Protein AF-0000000068596949 (afdb_homodimer)

Organism: Arachis hypogaea (NCBI:txid3818)

InterPro domains:
  IPR006514 IRX15/GXM/AGM [PF21729] (37-225)
  IPR006514 IRX15/GXM/AGM [PTHR31444] (13-240)
  IPR006514 IRX15/GXM/AGM [TIGR01627] (19-240)
  IPR029063 S-adenosyl-L-methionine-dependent methyltransferase superfamily [G3DSA:3.40.50.150] (29-238)

pLDDT: mean 90.83, std 16.55, range [23.28, 98.94]

Solvent-accessible surface area (backbone atoms only — not comparable to full-atom values): 26204 Å² total; per-residue (Å²): 135,85,84,84,77,76,80,55,77,51,54,63,46,69,51,67,56,41,54,49,35,34,55,50,24,38,64,25,62,67,54,50,93,62,48,66,73,40,48,46,56,59,48,51,51,50,59,69,64,76,53,60,41,37,34,40,29,29,34,73,58,88,51,41,55,52,58,43,38,65,32,60,92,30,48,50,41,27,37,29,64,48,60,68,55,52,55,57,53,34,71,80,40,68,84,63,47,70,43,70,42,88,72,84,45,35,37,70,44,48,67,59,51,64,61,47,36,71,75,33,64,51,49,23,62,85,48,50,58,34,82,72,27,73,83,21,73,45,31,61,32,78,64,60,67,64,67,76,72,50,75,51,45,33,35,39,38,70,26,52,60,60,88,48,55,83,27,41,21,44,59,32,53,52,43,38,49,34,51,52,31,30,62,40,82,65,87,66,53,21,37,37,34,38,49,53,45,79,38,66,66,52,37,53,47,40,46,47,42,60,21,64,89,28,54,74,48,71,40,94,39,29,38,34,31,50,36,51,39,58,69,88,75,72,89,45,87,46,71,92,133,86,82,81,76,74,74,52,64,71,38,66,49,70,52,69,56,41,54,51,36,34,56,51,24,37,64,26,61,68,53,50,92,64,48,66,72,41,49,46,56,57,49,51,52,49,59,69,63,76,53,61,42,36,35,40,28,29,36,73,60,88,50,42,53,52,57,44,38,66,31,61,91,31,47,51,43,26,37,28,64,47,60,68,57,53,52,58,52,34,71,81,40,66,85,64,47,70,44,70,40,88,71,84,46,34,38,71,43,48,68,58,51,65,61,48,36,71,76,33,65,51,50,24,62,84,50,50,55,34,80,70,26,74,84,21,72,46,31,60,30,76,64,61,67,64,66,75,71,50,76,52,44,32,35,39,37,71,25,53,60,61,86,49,55,83,26,39,21,42,60,32,53,51,45,37,48,34,51,51,33,29,62,40,82,65,89,65,52,20,38,38,35,39,50,54,45,80,37,67,66,51,37,54,48,39,46,48,42,60,21,64,89,29,54,76,48,71,41,95,40,30,39,36,31,51,36,52,38,59,70,88,74,73,89,45,86,46,70,94

Secondary structure (DSSP, 8-state):
---------------HHHHHHHHHHHT-----SS-HHHHHHHHHHHHHH-S--EEEEE--STTHHHHHHTSTTSEEEEEES-HHHHHHHHHH-TTSEEEE------GGGHHHHHHHGGG-GGGSTTT---TT-TT-TTS-TT--HHHHHS--SEEEE--S--SSTTS--SHHHHHHHHHHHHT--SSSPEEEEEE-TTSHHHHHHIIIII-GGGEEEEETTEEEEEE----TT---SS--/---------------HHHHHHHHHHHT-----SS-HHHHHHHHHHHHHH-S--EEEEE--STTHHHHHHTSTTSEEEEEES-HHHHHHHHHH-TTSEEEE------GGGHHHHHHHGGG-GGGSTTT---TT--S-TTS-----HHHHHS--SEEEE--S--SSTTS--SHHHHHHHHHHHHT--SSSPEEEEEE-TTSHHHHHHIIIII-GGGEEEEETTEEEEEE----TT---SS--

Structure (mmCIF, N/CA/C/O backbone):
data_AF-0000000068596949-model_v1
#
loop_
_entity.id
_entity.type
_entity.pdbx_description
1 polymer 'Uncharacterized protein'
#
loop_
_atom_site.group_PDB
_atom_site.id
_atom_site.type_symbol
_atom_site.label_atom_id
_atom_site.label_alt_id
_atom_site.label_comp_id
_atom_site.label_asym_id
_atom_site.label_entity_id
_atom_site.label_seq_id
_atom_site.pdbx_PDB_ins_code
_atom_site.Cartn_x
_atom_site.Cartn_y
_atom_site.Cartn_z
_atom_site.occupancy
_atom_site.B_iso_or_equiv
_atom_site.auth_seq_id
_atom_site.auth_comp_id
_atom_site.auth_asym_id
_atom_site.auth_atom_id
_atom_site.pdbx_PDB_model_num
ATOM 1 N N . MET A 1 1 ? -2.006 -17.625 47.75 1 26.53 1 MET A N 1
ATOM 2 C CA . MET A 1 1 ? -2.188 -16.219 47.375 1 26.53 1 MET A CA 1
ATOM 3 C C . MET A 1 1 ? -2.037 -16.031 45.875 1 26.53 1 MET A C 1
ATOM 5 O O . MET A 1 1 ? -1.008 -16.391 45.281 1 26.53 1 MET A O 1
ATOM 9 N N . PRO A 1 2 ? -3.146 -15.992 44.938 1 25.42 2 PRO A N 1
ATOM 10 C CA . PRO A 1 2 ? -3.26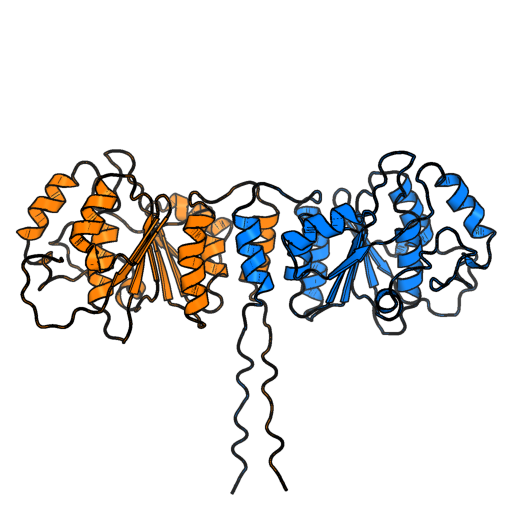2 -16.516 43.594 1 25.42 2 PRO A CA 1
ATOM 11 C C . PRO A 1 2 ? -2.545 -15.656 42.562 1 25.42 2 PRO A C 1
ATOM 13 O O . PRO A 1 2 ? -2.352 -14.461 42.781 1 25.42 2 PRO A O 1
ATOM 16 N N . LYS A 1 3 ? -1.751 -16.406 41.625 1 25.48 3 LYS A N 1
ATOM 17 C CA . LYS A 1 3 ? -0.743 -16.062 40.625 1 25.48 3 LYS A CA 1
ATOM 18 C C . LYS A 1 3 ? -1.313 -15.125 39.594 1 25.48 3 LYS A C 1
ATOM 20 O O . LYS A 1 3 ? -2.287 -15.469 38.906 1 25.48 3 LYS A O 1
ATOM 25 N N . ALA A 1 4 ? -1.349 -13.75 39.75 1 27.08 4 ALA A N 1
ATOM 26 C CA . ALA A 1 4 ? -1.716 -12.562 38.969 1 27.08 4 ALA A CA 1
ATOM 27 C C . ALA A 1 4 ? -1.293 -12.703 37.531 1 27.08 4 ALA A C 1
ATOM 29 O O . ALA A 1 4 ? -0.103 -12.648 37.188 1 27.08 4 ALA A O 1
ATOM 30 N N . GLN A 1 5 ? -1.884 -13.688 36.688 1 23.28 5 GLN A N 1
ATOM 31 C CA . GLN A 1 5 ? -1.684 -14.102 35.312 1 23.28 5 GLN A CA 1
ATOM 32 C C . GLN A 1 5 ? -1.821 -12.922 34.344 1 23.28 5 GLN A C 1
ATOM 34 O O . GLN A 1 5 ? -2.904 -12.344 34.219 1 23.28 5 GLN A O 1
ATOM 39 N N . ALA A 1 6 ? -0.86 -12.023 34.281 1 26.77 6 ALA A N 1
ATOM 40 C CA . ALA A 1 6 ? -0.663 -10.781 33.531 1 26.77 6 ALA A CA 1
ATOM 41 C C . ALA A 1 6 ? -0.981 -10.977 32.062 1 26.77 6 ALA A C 1
ATOM 43 O O . ALA A 1 6 ? -0.353 -11.797 31.391 1 26.77 6 ALA A O 1
ATOM 44 N N . ARG A 1 7 ? -2.26 -10.781 31.531 1 24.5 7 ARG A N 1
ATOM 45 C CA . ARG A 1 7 ? -3 -10.812 30.266 1 24.5 7 ARG A CA 1
ATOM 46 C C . ARG A 1 7 ? -2.238 -10.086 29.172 1 24.5 7 ARG A C 1
ATOM 48 O O . ARG A 1 7 ? -1.945 -8.898 29.281 1 24.5 7 ARG A O 1
ATOM 55 N N . VAL A 1 8 ? -1.387 -10.75 28.406 1 26.89 8 VAL A N 1
ATOM 56 C CA . VAL A 1 8 ? -0.517 -10.531 27.266 1 26.89 8 VAL A CA 1
ATOM 57 C C . VAL A 1 8 ? -1.284 -9.805 26.156 1 26.89 8 VAL A C 1
ATOM 59 O O . VAL A 1 8 ? -2.256 -10.328 25.609 1 26.89 8 VAL A O 1
ATOM 62 N N . GLN A 1 9 ? -1.804 -8.492 26.266 1 29.84 9 GLN A N 1
ATOM 63 C CA . GLN A 1 9 ? -2.354 -7.555 25.297 1 29.84 9 GLN A CA 1
ATOM 64 C C . GLN A 1 9 ? -1.705 -7.742 23.938 1 29.84 9 GLN A C 1
ATOM 66 O O . GLN A 1 9 ? -0.503 -7.516 23.766 1 29.84 9 GLN A O 1
ATOM 71 N N . GLU A 1 10 ? -1.94 -8.656 23.047 1 33.78 10 GLU A N 1
ATOM 72 C CA . GLU A 1 10 ? -1.668 -9.266 21.75 1 33.78 10 GLU A CA 1
ATOM 73 C C . GLU A 1 10 ? -1.52 -8.203 20.672 1 33.78 10 GLU A C 1
ATOM 75 O O . GLU A 1 10 ? -2.514 -7.738 20.109 1 33.78 10 GLU A O 1
ATOM 80 N N . ASP A 1 11 ? -0.837 -6.965 20.859 1 36.47 11 ASP A N 1
ATOM 81 C CA . ASP A 1 11 ? -0.701 -5.598 20.359 1 36.47 11 ASP A CA 1
ATOM 82 C C . ASP A 1 11 ? -0.361 -5.578 18.875 1 36.47 11 ASP A C 1
ATOM 84 O O . ASP A 1 11 ? 0.407 -6.414 18.406 1 36.47 11 ASP A O 1
ATOM 88 N N . TYR A 1 12 ? -1.156 -5.113 17.844 1 39.31 12 TYR A N 1
ATOM 89 C CA . TYR A 1 12 ? -1.242 -4.836 16.406 1 39.31 12 TYR A CA 1
ATOM 90 C C . TYR A 1 12 ? 0.089 -4.324 15.875 1 39.31 12 TYR A C 1
ATOM 92 O O . TYR A 1 12 ? 0.458 -3.172 16.109 1 39.31 12 TYR A O 1
ATOM 100 N N . ASN A 1 13 ? 1.264 -4.93 15.766 1 51.41 13 ASN A N 1
ATOM 101 C CA . ASN A 1 13 ? 2.5 -4.574 15.078 1 51.41 13 ASN A CA 1
ATOM 102 C C . ASN A 1 13 ? 2.26 -4.312 13.594 1 51.41 13 ASN A C 1
ATOM 104 O O . ASN A 1 13 ? 1.907 -5.227 12.852 1 51.41 13 ASN A O 1
ATOM 108 N N . PRO A 1 14 ? 1.686 -3.184 13.164 1 57.38 14 PRO A N 1
ATOM 109 C CA . PRO A 1 14 ? 1.709 -2.969 11.711 1 57.38 14 PRO A CA 1
ATOM 110 C C . PRO A 1 14 ? 2.93 -3.596 11.047 1 57.38 14 PRO A C 1
ATOM 112 O O . PRO A 1 14 ? 4.062 -3.365 11.477 1 57.38 14 PRO A O 1
ATOM 115 N N . THR A 1 15 ? 2.857 -4.855 10.398 1 71.31 15 THR A N 1
ATOM 116 C CA . THR A 1 15 ? 3.994 -5.551 9.805 1 71.31 15 THR A CA 1
ATOM 117 C C . THR A 1 15 ? 4.824 -4.598 8.945 1 71.31 15 THR A C 1
ATOM 119 O O . THR A 1 15 ? 4.281 -3.676 8.336 1 71.31 15 THR A O 1
ATOM 122 N N . THR A 1 16 ? 5.992 -4.391 9.211 1 83.06 16 THR A N 1
ATOM 123 C CA . THR A 1 16 ? 7.012 -3.596 8.531 1 83.06 16 THR A CA 1
ATOM 124 C C . THR A 1 16 ? 6.879 -3.723 7.02 1 83.06 16 THR A C 1
ATOM 126 O O . THR A 1 16 ? 6.988 -2.73 6.297 1 83.06 16 THR A O 1
ATOM 129 N N . ILE A 1 17 ? 6.43 -4.844 6.598 1 89.88 17 ILE A N 1
ATOM 130 C CA . ILE A 1 17 ? 6.367 -5.074 5.156 1 89.88 17 ILE A CA 1
ATOM 131 C C . ILE A 1 17 ? 5.164 -4.34 4.57 1 89.88 17 ILE A C 1
ATOM 133 O O . ILE A 1 17 ? 5.219 -3.846 3.439 1 89.88 17 ILE A O 1
ATOM 137 N N . GLN A 1 18 ? 4.117 -4.266 5.336 1 93.62 18 GLN A N 1
ATOM 138 C CA . GLN A 1 18 ? 2.932 -3.574 4.84 1 93.62 18 GLN A CA 1
ATOM 139 C C . GLN A 1 18 ? 3.18 -2.074 4.715 1 93.62 18 GLN A C 1
ATOM 141 O O . GLN A 1 18 ? 2.781 -1.453 3.729 1 93.62 18 GLN A O 1
ATOM 146 N N . LEU A 1 19 ? 3.842 -1.513 5.676 1 92.94 19 LEU A N 1
ATOM 147 C CA . LEU A 1 19 ? 4.16 -0.09 5.621 1 92.94 19 LEU A CA 1
ATOM 148 C C . LEU A 1 19 ? 5.07 0.219 4.438 1 92.94 19 LEU A C 1
ATOM 150 O O . LEU A 1 19 ? 4.852 1.2 3.723 1 92.94 19 LEU A O 1
ATOM 154 N N . LYS A 1 20 ? 5.996 -0.615 4.23 1 92.19 20 LYS A N 1
ATOM 155 C CA . LYS A 1 20 ? 6.902 -0.457 3.096 1 92.19 20 LYS A CA 1
ATOM 156 C C . LYS A 1 20 ? 6.148 -0.571 1.772 1 92.19 20 LYS A C 1
ATOM 158 O O . LYS A 1 20 ? 6.422 0.18 0.833 1 92.19 20 LYS A O 1
ATOM 163 N N . ALA A 1 21 ? 5.277 -1.504 1.717 1 95.88 21 ALA A N 1
ATOM 164 C CA . ALA A 1 21 ? 4.492 -1.707 0.503 1 95.88 21 ALA A CA 1
ATOM 165 C C . ALA A 1 21 ? 3.617 -0.49 0.207 1 95.88 21 ALA A C 1
ATOM 167 O O . ALA A 1 21 ? 3.523 -0.051 -0.942 1 95.88 21 ALA A O 1
ATOM 168 N N . ILE A 1 22 ? 3.02 0.017 1.212 1 96.56 22 ILE A N 1
ATOM 169 C CA . ILE A 1 22 ? 2.16 1.184 1.038 1 96.56 22 ILE A CA 1
ATOM 170 C C . ILE A 1 22 ? 2.979 2.348 0.481 1 96.56 22 ILE A C 1
ATOM 172 O O . ILE A 1 22 ? 2.58 2.979 -0.502 1 96.56 22 ILE A O 1
ATOM 176 N N . LEU A 1 23 ? 4.074 2.604 1.071 1 96.31 23 LEU A N 1
ATOM 177 C CA . LEU A 1 23 ? 4.938 3.686 0.606 1 96.31 23 LEU A CA 1
ATOM 178 C C . LEU A 1 23 ? 5.391 3.441 -0.829 1 96.31 23 LEU A C 1
ATOM 180 O O . LEU A 1 23 ? 5.332 4.344 -1.665 1 96.31 23 LEU A O 1
ATOM 184 N N . HIS A 1 24 ? 5.785 2.252 -1.116 1 96.12 24 HIS A N 1
ATOM 185 C CA . HIS A 1 24 ? 6.285 1.876 -2.434 1 96.12 24 HIS A CA 1
ATOM 186 C C . HIS A 1 24 ? 5.227 2.102 -3.51 1 96.12 24 HIS A C 1
ATOM 188 O O . HIS A 1 24 ? 5.492 2.752 -4.523 1 96.12 24 HIS A O 1
ATOM 194 N N . TYR A 1 25 ? 4.086 1.62 -3.246 1 97.94 25 TYR A N 1
ATOM 195 C CA . TYR A 1 25 ? 3.072 1.646 -4.297 1 97.94 25 TYR A CA 1
ATOM 196 C C . TYR A 1 25 ? 2.406 3.014 -4.375 1 97.94 25 TYR A C 1
ATOM 198 O O . TYR A 1 25 ? 2.008 3.453 -5.457 1 97.94 25 TYR A O 1
ATOM 206 N N . ALA A 1 26 ? 2.32 3.707 -3.244 1 97.94 26 ALA A N 1
ATOM 207 C CA . ALA A 1 26 ? 1.729 5.043 -3.254 1 97.94 26 ALA A CA 1
ATOM 208 C C . ALA A 1 26 ? 2.568 6.008 -4.082 1 97.94 26 ALA A C 1
ATOM 210 O O . ALA A 1 26 ? 2.055 7.004 -4.602 1 97.94 26 ALA A O 1
ATOM 211 N N . THR A 1 27 ? 3.797 5.699 -4.215 1 97.5 27 THR A N 1
ATOM 212 C CA . THR A 1 27 ? 4.688 6.641 -4.879 1 97.5 27 THR A CA 1
ATOM 213 C C . THR A 1 27 ? 5.199 6.066 -6.195 1 97.5 27 THR A C 1
ATOM 215 O O . THR A 1 27 ? 6.223 6.52 -6.719 1 97.5 27 THR A O 1
ATOM 218 N N . SER A 1 28 ? 4.605 5.051 -6.695 1 96.12 28 SER A N 1
ATOM 219 C CA . SER A 1 28 ? 4.961 4.438 -7.969 1 96.12 28 SER A CA 1
ATOM 220 C C . SER A 1 28 ? 3.844 4.605 -8.992 1 96.12 28 SER A C 1
ATOM 222 O O . SER A 1 28 ? 2.664 4.488 -8.656 1 96.12 28 SER A O 1
ATOM 224 N N . ARG A 1 29 ? 4.211 4.84 -10.273 1 96.62 29 ARG A N 1
ATOM 225 C CA . ARG A 1 29 ? 3.225 4.945 -11.344 1 96.62 29 ARG A CA 1
ATOM 226 C C . ARG A 1 29 ? 3.062 3.617 -12.07 1 96.62 29 ARG A C 1
ATOM 228 O O . ARG A 1 29 ? 2.256 3.506 -12.992 1 96.62 29 ARG A O 1
ATOM 235 N N . ILE A 1 30 ? 3.859 2.666 -11.703 1 96.38 30 ILE A N 1
ATOM 236 C CA . ILE A 1 30 ? 3.834 1.354 -12.344 1 96.38 30 ILE A CA 1
ATOM 237 C C . ILE A 1 30 ? 2.758 0.486 -11.695 1 96.38 30 ILE A C 1
ATOM 239 O O . ILE A 1 30 ? 2.623 0.465 -10.469 1 96.38 30 ILE A O 1
ATOM 243 N N . VAL A 1 31 ? 1.965 -0.176 -12.469 1 97.25 31 VAL A N 1
ATOM 244 C CA . VAL A 1 31 ? 0.945 -1.081 -11.953 1 97.25 31 VAL A CA 1
ATOM 245 C C . VAL A 1 31 ? 1.221 -2.504 -12.438 1 97.25 31 VAL A C 1
ATOM 247 O O . VAL A 1 31 ? 1.913 -2.701 -13.438 1 97.25 31 VAL A O 1
ATOM 250 N N . PRO A 1 32 ? 0.694 -3.492 -11.758 1 96.81 32 PRO A N 1
ATOM 251 C CA . PRO A 1 32 ? 0.874 -4.887 -12.164 1 96.81 32 PRO A CA 1
ATOM 252 C C . PRO A 1 32 ? 0.225 -5.199 -13.508 1 96.81 32 PRO A C 1
ATOM 254 O O . PRO A 1 32 ? -0.636 -4.449 -13.977 1 96.81 32 PRO A O 1
ATOM 257 N N . GLN A 1 33 ? 0.737 -6.262 -14.07 1 95.69 33 GLN A N 1
ATOM 258 C CA . GLN A 1 33 ? 0.121 -6.754 -15.297 1 95.69 33 GLN A CA 1
ATOM 259 C C . GLN A 1 33 ? -1.315 -7.203 -15.055 1 95.69 33 GLN A C 1
ATOM 261 O O . GLN A 1 33 ? -2.189 -7 -15.898 1 95.69 33 GLN A O 1
ATOM 266 N N . GLN A 1 34 ? -1.533 -7.805 -13.898 1 97.94 34 GLN A N 1
ATOM 267 C CA . GLN A 1 34 ? -2.896 -8.172 -13.531 1 97.94 34 GLN A CA 1
ATOM 268 C C . GLN A 1 34 ? -3.74 -6.938 -13.234 1 97.94 34 GLN A C 1
ATOM 270 O O . GLN A 1 34 ? -3.271 -6.004 -12.586 1 97.94 34 GLN A O 1
ATOM 275 N N . SER A 1 35 ? -4.949 -6.988 -13.75 1 97.19 35 SER A N 1
ATOM 276 C CA . SER A 1 35 ? -5.891 -5.922 -13.43 1 97.19 35 SER A CA 1
ATOM 277 C C . SER A 1 35 ? -6.359 -6.012 -11.984 1 97.19 35 SER A C 1
ATOM 279 O O . SER A 1 35 ? -6.176 -7.039 -11.328 1 97.19 35 SER A O 1
ATOM 281 N N . LEU A 1 36 ? -6.969 -4.938 -11.516 1 97.31 36 LEU A N 1
ATOM 282 C CA . LEU A 1 36 ? -7.523 -4.926 -10.164 1 97.31 36 LEU A CA 1
ATOM 283 C C . LEU A 1 36 ? -8.531 -6.059 -9.984 1 97.31 36 LEU A C 1
ATOM 285 O O . LEU A 1 36 ? -8.555 -6.711 -8.938 1 97.31 36 LEU A O 1
ATOM 289 N N . ALA A 1 37 ? -9.352 -6.281 -10.984 1 97.88 37 ALA A N 1
ATOM 290 C CA . ALA A 1 37 ? -10.352 -7.336 -10.906 1 97.88 37 ALA A CA 1
ATOM 291 C C . ALA A 1 37 ? -9.703 -8.711 -10.766 1 97.88 37 ALA A C 1
ATOM 293 O O . ALA A 1 37 ? -10.188 -9.555 -10.016 1 97.88 37 ALA A O 1
ATOM 294 N N . GLU A 1 38 ? -8.633 -8.898 -11.461 1 98.56 38 GLU A N 1
ATOM 295 C CA . GLU A 1 38 ? -7.895 -10.156 -11.375 1 98.56 38 GLU A CA 1
ATOM 296 C C . GLU A 1 38 ? -7.23 -10.312 -10.008 1 98.56 38 GLU A C 1
ATOM 298 O O . GLU A 1 38 ? -7.352 -11.367 -9.375 1 98.56 38 GLU A O 1
ATOM 303 N N . ILE A 1 39 ? -6.625 -9.25 -9.547 1 98.56 39 ILE A N 1
ATOM 304 C CA . ILE A 1 39 ? -5.922 -9.266 -8.266 1 98.56 39 ILE A CA 1
ATOM 305 C C . ILE A 1 39 ? -6.914 -9.539 -7.141 1 98.56 39 ILE A C 1
ATOM 307 O O . ILE A 1 39 ? -6.598 -10.258 -6.188 1 98.56 39 ILE A O 1
ATOM 311 N N . LYS A 1 40 ? -8.078 -9.062 -7.234 1 97.69 40 LYS A N 1
ATOM 312 C CA . LYS A 1 40 ? -9.086 -9.18 -6.184 1 97.69 40 LYS A CA 1
ATOM 313 C C . LYS A 1 40 ? -9.492 -10.633 -5.969 1 97.69 40 LYS A C 1
ATOM 315 O O . LYS A 1 40 ? -9.844 -11.023 -4.855 1 97.69 40 LYS A O 1
ATOM 320 N N . ILE A 1 41 ? -9.375 -11.445 -6.953 1 98.12 41 ILE A N 1
ATOM 321 C CA . ILE A 1 41 ? -9.703 -12.859 -6.805 1 98.12 41 ILE A CA 1
ATOM 322 C C . ILE A 1 41 ? -8.781 -13.5 -5.773 1 98.12 41 ILE A C 1
ATOM 324 O O . ILE A 1 41 ? -9.25 -14.109 -4.809 1 98.12 41 ILE A O 1
ATOM 328 N N . SER A 1 42 ? -7.504 -13.297 -5.965 1 98.06 42 SER A N 1
ATOM 329 C CA . SER A 1 42 ? -6.531 -13.891 -5.051 1 98.06 42 SER A CA 1
ATOM 330 C C . SER A 1 42 ? -6.559 -13.195 -3.691 1 98.06 42 SER A C 1
ATOM 332 O O . SER A 1 42 ? -6.422 -13.852 -2.652 1 98.06 42 SER A O 1
ATOM 334 N N . PHE A 1 43 ? -6.785 -11.961 -3.73 1 97.5 43 PHE A N 1
ATOM 335 C CA . PHE A 1 43 ? -6.859 -11.18 -2.5 1 97.5 43 PHE A CA 1
ATOM 336 C C . PHE A 1 43 ? -8 -11.672 -1.618 1 97.5 43 PHE A C 1
ATOM 338 O O . PHE A 1 43 ? -7.832 -11.836 -0.41 1 97.5 43 PHE A O 1
ATOM 345 N N . ASP A 1 44 ? -9.117 -11.852 -2.24 1 96.75 44 ASP A N 1
ATOM 346 C CA . ASP A 1 44 ? -10.297 -12.289 -1.497 1 96.75 44 ASP A CA 1
ATOM 347 C C . ASP A 1 44 ? -10.078 -13.672 -0.889 1 96.75 44 ASP A C 1
ATOM 349 O O . ASP A 1 44 ? -10.531 -13.945 0.227 1 96.75 44 ASP A O 1
ATOM 353 N N . VAL A 1 45 ? -9.414 -14.516 -1.572 1 97.56 45 VAL A N 1
ATOM 354 C CA . VAL A 1 45 ? -9.117 -15.844 -1.048 1 97.56 45 VAL A CA 1
ATOM 355 C C . VAL A 1 45 ? -8.172 -15.734 0.149 1 97.56 45 VAL A C 1
ATOM 357 O O . VAL A 1 45 ? -8.422 -16.328 1.2 1 97.56 45 VAL A O 1
ATOM 360 N N . LEU A 1 46 ? -7.145 -14.922 -0.01 1 96.19 46 LEU A N 1
ATOM 361 C CA . LEU A 1 46 ? -6.199 -14.711 1.082 1 96.19 46 LEU A CA 1
ATOM 362 C C . LEU A 1 46 ? -6.914 -14.172 2.32 1 96.19 46 LEU A C 1
ATOM 364 O O . LEU A 1 46 ? -6.691 -14.664 3.43 1 96.19 46 LEU A O 1
ATOM 368 N N . LYS A 1 47 ? -7.758 -13.266 2.104 1 92.69 47 LYS A N 1
ATOM 369 C CA . LYS A 1 47 ? -8.508 -12.656 3.201 1 92.69 47 LYS A CA 1
ATOM 370 C C . LYS A 1 47 ? -9.438 -13.672 3.855 1 92.69 47 LYS A C 1
ATOM 372 O O . LYS A 1 47 ? -9.562 -13.711 5.082 1 92.69 47 LYS A O 1
ATOM 377 N N . SER A 1 48 ? -10.008 -14.484 3.041 1 94.25 48 SER A N 1
ATOM 378 C CA . SER A 1 48 ? -10.992 -15.438 3.543 1 94.25 48 SER A CA 1
ATOM 379 C C . SER A 1 48 ? -10.336 -16.516 4.387 1 94.25 48 SER A C 1
ATOM 381 O O . SER A 1 48 ? -10.992 -17.141 5.223 1 94.25 48 SER A O 1
ATOM 383 N N . MET A 1 49 ? -9.062 -16.766 4.195 1 93.69 49 MET A N 1
ATOM 384 C CA . MET A 1 49 ? -8.359 -17.766 4.977 1 93.69 49 MET A CA 1
ATOM 385 C C . MET A 1 49 ? -8.273 -17.359 6.441 1 93.69 49 MET A C 1
ATOM 387 O O . MET A 1 49 ? -8.211 -18.219 7.328 1 93.69 49 MET A O 1
ATOM 391 N N . GLY A 1 50 ? -8.141 -16 6.734 1 87.62 50 GLY A N 1
ATOM 392 C CA . GLY A 1 50 ? -8.172 -15.492 8.102 1 87.62 50 GLY A CA 1
ATOM 393 C C . GLY A 1 50 ? -6.941 -15.859 8.906 1 87.62 50 GLY A C 1
ATOM 394 O O . GLY A 1 50 ? -6.957 -15.797 10.133 1 87.62 50 GLY A O 1
ATOM 395 N N . ARG A 1 51 ? -5.973 -16.375 8.273 1 90.88 51 ARG A N 1
ATOM 396 C CA . ARG A 1 51 ? -4.719 -16.781 8.898 1 90.88 51 ARG A CA 1
ATOM 397 C C . ARG A 1 51 ? -3.547 -16.609 7.938 1 90.88 51 ARG A C 1
ATOM 399 O O . ARG A 1 51 ? -3.742 -16.5 6.727 1 90.88 51 ARG A O 1
ATOM 406 N N . PRO A 1 52 ? -2.334 -16.531 8.5 1 93.44 52 PRO A N 1
ATOM 407 C CA . PRO A 1 52 ? -1.172 -16.578 7.613 1 93.44 52 PRO A CA 1
ATOM 408 C C . PRO A 1 52 ? -1.15 -17.828 6.73 1 93.44 52 PRO A C 1
ATOM 410 O O . PRO A 1 52 ? -1.475 -18.922 7.199 1 93.44 52 PRO A O 1
ATOM 413 N N . CYS A 1 53 ? -0.739 -17.641 5.492 1 96.88 53 CYS A N 1
ATOM 414 C CA . CYS A 1 53 ? -0.817 -18.734 4.531 1 96.88 53 CYS A CA 1
ATOM 415 C C . CYS A 1 53 ? 0.559 -19.062 3.965 1 96.88 53 CYS A C 1
ATOM 417 O O . CYS A 1 53 ? 1.491 -18.266 4.09 1 96.88 53 CYS A O 1
ATOM 419 N N . ASN A 1 54 ? 0.695 -20.234 3.537 1 98.25 54 ASN A N 1
ATOM 420 C CA . ASN A 1 54 ? 1.767 -20.594 2.611 1 98.25 54 ASN A CA 1
ATOM 421 C C . ASN A 1 54 ? 1.386 -20.281 1.167 1 98.25 54 ASN A C 1
ATOM 423 O O . ASN A 1 54 ? 0.531 -20.953 0.588 1 98.25 54 ASN A O 1
ATOM 427 N N . PHE A 1 55 ? 2.045 -19.297 0.593 1 98.81 55 PHE A N 1
ATOM 428 C CA . PHE A 1 55 ? 1.707 -18.75 -0.718 1 98.81 55 PHE A CA 1
ATOM 429 C C . PHE A 1 55 ? 2.889 -18.875 -1.674 1 98.81 55 PHE A C 1
ATOM 431 O O . PHE A 1 55 ? 3.908 -18.203 -1.496 1 98.81 55 PHE A O 1
ATOM 438 N N . LEU A 1 56 ? 2.729 -19.703 -2.662 1 98.88 56 LEU A N 1
ATOM 439 C CA . LEU A 1 56 ? 3.752 -19.891 -3.684 1 98.88 56 LEU A CA 1
ATOM 440 C C . LEU A 1 56 ? 3.422 -19.109 -4.941 1 98.88 56 LEU A C 1
ATOM 442 O O . LEU A 1 56 ? 2.311 -19.203 -5.469 1 98.88 56 LEU A O 1
ATOM 446 N N . VAL A 1 57 ? 4.383 -18.344 -5.391 1 98.94 57 VAL A N 1
ATOM 447 C CA . VAL A 1 57 ? 4.141 -17.516 -6.57 1 98.94 57 VAL A CA 1
ATOM 448 C C . VAL A 1 57 ? 5.188 -17.828 -7.641 1 98.94 57 VAL A C 1
ATOM 450 O O . VAL A 1 57 ? 6.379 -17.594 -7.441 1 98.94 57 VAL A O 1
ATOM 453 N N . PHE A 1 58 ? 4.719 -18.391 -8.742 1 98.81 58 PHE A N 1
ATOM 454 C CA . PHE A 1 58 ? 5.574 -18.438 -9.922 1 98.81 58 PHE A CA 1
ATOM 455 C C . PHE A 1 58 ? 5.625 -17.062 -10.594 1 98.81 58 PHE A C 1
ATOM 457 O O . PHE A 1 58 ? 4.688 -16.672 -11.289 1 98.81 58 PHE A O 1
ATOM 464 N N . GLY A 1 59 ? 6.707 -16.406 -10.406 1 98.25 59 GLY A N 1
ATOM 465 C CA . GLY A 1 59 ? 6.867 -15.039 -10.891 1 98.25 59 GLY A CA 1
ATOM 466 C C . GLY A 1 59 ? 7.414 -14.094 -9.836 1 98.25 59 GLY A C 1
ATOM 467 O O . GLY A 1 59 ? 7.098 -14.227 -8.656 1 98.25 59 GLY A O 1
ATOM 468 N N . LEU A 1 60 ? 8.203 -13.195 -10.266 1 98.19 60 LEU A N 1
ATOM 469 C CA . LEU A 1 60 ? 8.797 -12.148 -9.445 1 98.19 60 LEU A CA 1
ATOM 470 C C . LEU A 1 60 ? 8.797 -10.812 -10.188 1 98.19 60 LEU A C 1
ATOM 472 O O . LEU A 1 60 ? 9.211 -10.75 -11.352 1 98.19 60 LEU A O 1
ATOM 476 N N . GLY A 1 61 ? 8.289 -9.812 -9.562 1 96.38 61 GLY A N 1
ATOM 477 C CA . GLY A 1 61 ? 8.273 -8.516 -10.227 1 96.38 61 GLY A CA 1
ATOM 478 C C . GLY A 1 61 ? 7.703 -7.406 -9.367 1 96.38 61 GLY A C 1
ATOM 479 O O . GLY A 1 61 ? 7.852 -7.43 -8.141 1 96.38 61 GLY A O 1
ATOM 480 N N . HIS A 1 62 ? 7.137 -6.441 -9.992 1 94.88 62 HIS A N 1
ATOM 481 C CA . HIS A 1 62 ? 6.652 -5.23 -9.328 1 94.88 62 HIS A CA 1
ATOM 482 C C . HIS A 1 62 ? 5.555 -5.555 -8.32 1 94.88 62 HIS A C 1
ATOM 484 O O . HIS A 1 62 ? 5.445 -4.891 -7.289 1 94.88 62 HIS A O 1
ATOM 490 N N . ASP A 1 63 ? 4.816 -6.598 -8.625 1 97.31 63 ASP A N 1
ATOM 491 C CA . ASP A 1 63 ? 3.662 -6.906 -7.781 1 97.31 63 ASP A CA 1
ATOM 492 C C . ASP A 1 63 ? 4.051 -7.848 -6.645 1 97.31 63 ASP A C 1
ATOM 494 O O . ASP A 1 63 ? 3.223 -8.164 -5.785 1 97.31 63 ASP A O 1
ATOM 498 N N . SER A 1 64 ? 5.301 -8.25 -6.566 1 98.25 64 SER A N 1
ATOM 499 C CA . SER A 1 64 ? 5.715 -9.25 -5.586 1 98.25 64 SER A CA 1
ATOM 500 C C . SER A 1 64 ? 5.617 -8.711 -4.164 1 98.25 64 SER A C 1
ATOM 502 O O . SER A 1 64 ? 5.168 -9.414 -3.256 1 98.25 64 SER A O 1
ATOM 504 N N . LEU A 1 65 ? 6.043 -7.473 -4.012 1 97 65 LEU A N 1
ATOM 505 C CA . LEU A 1 65 ? 5.93 -6.867 -2.691 1 97 65 LEU A CA 1
ATOM 506 C C . LEU A 1 65 ? 4.473 -6.801 -2.248 1 97 65 LEU A C 1
ATOM 508 O O . LEU A 1 65 ? 4.172 -6.969 -1.063 1 97 65 LEU A O 1
ATOM 512 N N . MET A 1 66 ? 3.59 -6.566 -3.141 1 98 66 MET A N 1
ATOM 513 C CA . MET A 1 66 ? 2.162 -6.559 -2.838 1 98 66 MET A CA 1
ATOM 514 C C . MET A 1 66 ? 1.709 -7.918 -2.32 1 98 66 MET A C 1
ATOM 516 O O . MET A 1 66 ? 1.123 -8.016 -1.239 1 98 66 MET A O 1
ATOM 520 N N . TRP A 1 67 ? 2.051 -8.961 -3.027 1 98 67 TRP A N 1
ATOM 521 C CA . TRP A 1 67 ? 1.615 -10.297 -2.637 1 98 67 TRP A CA 1
ATOM 522 C C . TRP A 1 67 ? 2.164 -10.672 -1.262 1 98 67 TRP A C 1
ATOM 524 O O . TRP A 1 67 ? 1.442 -11.219 -0.425 1 98 67 TRP A O 1
ATOM 534 N N . ALA A 1 68 ? 3.406 -10.359 -1.057 1 96.88 68 ALA A N 1
ATOM 535 C CA . ALA A 1 68 ? 4.008 -10.656 0.241 1 96.88 68 ALA A CA 1
ATOM 536 C C . ALA A 1 68 ? 3.322 -9.875 1.356 1 96.88 68 ALA A C 1
ATOM 538 O O . ALA A 1 68 ? 3.076 -10.414 2.439 1 96.88 68 ALA A O 1
ATOM 539 N N . SER A 1 69 ? 2.967 -8.656 1.057 1 95.25 69 SER A N 1
ATOM 540 C CA . SER A 1 69 ? 2.387 -7.781 2.068 1 95.25 69 SER A CA 1
ATOM 541 C C . SER A 1 69 ? 0.933 -8.148 2.35 1 95.25 69 SER A C 1
ATOM 543 O O . SER A 1 69 ? 0.408 -7.852 3.424 1 95.25 69 SER A O 1
ATOM 545 N N . LEU A 1 70 ? 0.306 -8.797 1.433 1 95.75 70 LEU A N 1
ATOM 546 C CA . LEU A 1 70 ? -1.087 -9.195 1.595 1 95.75 70 LEU A CA 1
ATOM 547 C C . LEU A 1 70 ? -1.191 -10.5 2.383 1 95.75 70 LEU A C 1
ATOM 549 O O . LEU A 1 70 ? -2.293 -10.945 2.707 1 95.75 70 LEU A O 1
ATOM 553 N N . ASN A 1 71 ? -0.081 -11.102 2.686 1 94.75 71 ASN A N 1
ATOM 554 C CA . ASN A 1 71 ? 0.014 -12.336 3.455 1 94.75 71 ASN A CA 1
ATOM 555 C C . ASN A 1 71 ? 0.854 -12.148 4.715 1 94.75 71 ASN A C 1
ATOM 557 O O . ASN A 1 71 ? 1.816 -12.883 4.941 1 94.75 71 ASN A O 1
ATOM 561 N N . PRO A 1 72 ? 0.384 -11.133 5.504 1 87.38 72 PRO A N 1
ATOM 562 C CA . PRO A 1 72 ? 1.208 -10.844 6.68 1 87.38 72 PRO A CA 1
ATOM 563 C C . PRO A 1 72 ? 1.374 -12.047 7.602 1 87.38 72 PRO A C 1
ATOM 565 O O . PRO A 1 72 ? 0.395 -12.734 7.906 1 87.38 72 PRO A O 1
ATOM 568 N N . GLY A 1 73 ? 2.645 -12.281 7.996 1 88 73 GLY A N 1
ATOM 569 C CA . GLY A 1 73 ? 2.963 -13.375 8.906 1 88 73 GLY A CA 1
ATOM 570 C C . GLY A 1 73 ? 3.07 -14.719 8.203 1 88 73 GLY A C 1
ATOM 571 O O . GLY A 1 73 ? 3.533 -15.695 8.797 1 88 73 GLY A O 1
ATOM 572 N N . GLY A 1 74 ? 2.602 -14.797 6.992 1 94.31 74 GLY A N 1
ATOM 573 C CA . GLY A 1 74 ? 2.666 -16.031 6.227 1 94.31 74 GLY A CA 1
ATOM 574 C C . GLY A 1 74 ? 3.938 -16.156 5.41 1 94.31 74 GLY A C 1
ATOM 575 O O . GLY A 1 74 ? 4.805 -15.289 5.457 1 94.31 74 GLY A O 1
ATOM 576 N N . THR A 1 75 ? 4.012 -17.219 4.773 1 96.81 75 THR A N 1
ATOM 577 C CA . THR A 1 75 ? 5.129 -17.484 3.865 1 96.81 75 THR A CA 1
ATOM 578 C C . THR A 1 75 ? 4.727 -17.203 2.42 1 96.81 75 THR A C 1
ATOM 580 O O . THR A 1 75 ? 3.764 -17.781 1.914 1 96.81 75 THR A O 1
ATOM 583 N N . THR A 1 76 ? 5.426 -16.297 1.839 1 98.19 76 THR A N 1
ATOM 584 C CA . THR A 1 76 ? 5.297 -16.062 0.404 1 98.19 76 THR A CA 1
ATOM 585 C C . THR A 1 76 ? 6.617 -16.344 -0.308 1 98.19 76 THR A C 1
ATOM 587 O O . THR A 1 76 ? 7.625 -15.688 -0.028 1 98.19 76 THR A O 1
ATOM 590 N N . LEU A 1 77 ? 6.605 -17.297 -1.141 1 98.75 77 LEU A N 1
ATOM 591 C CA . LEU A 1 77 ? 7.809 -17.703 -1.86 1 98.75 77 LEU A CA 1
ATOM 592 C C . LEU A 1 77 ? 7.648 -17.469 -3.359 1 98.75 77 LEU A C 1
ATOM 594 O O . LEU A 1 77 ? 6.625 -17.844 -3.939 1 98.75 77 LEU A O 1
ATOM 598 N N . PHE A 1 78 ? 8.703 -16.812 -3.959 1 98.81 78 PHE A N 1
ATOM 599 C CA . PHE A 1 78 ? 8.641 -16.5 -5.379 1 98.81 78 PHE A CA 1
ATOM 600 C C . PHE A 1 78 ? 9.625 -17.344 -6.168 1 98.81 78 PHE A C 1
ATOM 602 O O . PHE A 1 78 ? 10.75 -17.578 -5.723 1 98.81 78 PHE A O 1
ATOM 609 N N . LEU A 1 79 ? 9.141 -17.812 -7.293 1 98.75 79 LEU A N 1
ATOM 610 C CA . LEU A 1 79 ? 9.977 -18.562 -8.219 1 98.75 79 LEU A CA 1
ATOM 611 C C . LEU A 1 79 ? 10.125 -17.828 -9.539 1 98.75 79 LEU A C 1
ATOM 613 O O . LEU A 1 79 ? 9.133 -17.484 -10.18 1 98.75 79 LEU A O 1
ATOM 617 N N . GLU A 1 80 ? 11.352 -17.578 -9.922 1 98.38 80 GLU A N 1
ATOM 618 C CA . GLU A 1 80 ? 11.648 -16.797 -11.117 1 98.38 80 GLU A CA 1
ATOM 619 C C . GLU A 1 80 ? 12.711 -17.484 -11.977 1 98.38 80 GLU A C 1
ATOM 621 O O . GLU A 1 80 ? 13.648 -18.078 -11.453 1 98.38 80 GLU A O 1
ATOM 626 N N . GLU A 1 81 ? 12.555 -17.328 -13.297 1 97.38 81 GLU A N 1
ATOM 627 C CA . GLU A 1 81 ? 13.391 -18.094 -14.227 1 97.38 81 GLU A CA 1
ATOM 628 C C . GLU A 1 81 ? 14.727 -17.391 -14.477 1 97.38 81 GLU A C 1
ATOM 630 O O . GLU A 1 81 ? 15.711 -18.016 -14.844 1 97.38 81 GLU A O 1
ATOM 635 N N . ASP A 1 82 ? 14.789 -16.125 -14.367 1 96.88 82 ASP A N 1
ATOM 636 C CA . ASP A 1 82 ? 15.969 -15.328 -14.711 1 96.88 82 ASP A CA 1
ATOM 637 C C . ASP A 1 82 ? 16.734 -14.914 -13.461 1 96.88 82 ASP A C 1
ATOM 639 O O . ASP A 1 82 ? 16.281 -14.047 -12.703 1 96.88 82 ASP A O 1
ATOM 643 N N . PRO A 1 83 ? 17.906 -15.43 -13.32 1 96.81 83 PRO A N 1
ATOM 644 C CA . PRO A 1 83 ? 18.672 -15.086 -12.117 1 96.81 83 PRO A CA 1
ATOM 645 C C . PRO A 1 83 ? 19.016 -13.602 -12.047 1 96.81 83 PRO A C 1
ATOM 647 O O . PRO A 1 83 ? 19.078 -13.031 -10.953 1 96.81 83 PRO A O 1
ATOM 650 N N . LYS A 1 84 ? 19.25 -13.008 -13.188 1 97.38 84 LYS A N 1
ATOM 651 C CA . LYS A 1 84 ? 19.562 -11.578 -13.195 1 97.38 84 LYS A CA 1
ATOM 652 C C . LYS A 1 84 ? 18.375 -10.758 -12.734 1 97.38 84 LYS A C 1
ATOM 654 O O . LYS A 1 84 ? 18.531 -9.766 -12.016 1 97.38 84 LYS A O 1
ATOM 659 N N . TRP A 1 85 ? 17.266 -11.195 -13.164 1 96.88 85 TRP A N 1
ATOM 660 C CA . TRP A 1 85 ? 16.047 -10.516 -12.766 1 96.88 85 TRP A CA 1
ATOM 661 C C . TRP A 1 85 ? 15.789 -10.672 -11.273 1 96.88 85 TRP A C 1
ATOM 663 O O . TRP A 1 85 ? 15.375 -9.727 -10.602 1 96.88 85 TRP A O 1
ATOM 673 N N . VAL A 1 86 ? 16.031 -11.828 -10.719 1 97.38 86 VAL A N 1
ATOM 674 C CA . VAL A 1 86 ? 15.898 -12.07 -9.289 1 97.38 86 VAL A CA 1
ATOM 675 C C . VAL A 1 86 ? 16.781 -11.086 -8.516 1 97.38 86 VAL A C 1
ATOM 677 O O . VAL A 1 86 ? 16.312 -10.453 -7.562 1 97.38 86 VAL A O 1
ATOM 680 N N . GLN A 1 87 ? 17.984 -10.945 -8.922 1 96.88 87 GLN A N 1
ATOM 681 C CA . GLN A 1 87 ? 18.922 -10.039 -8.258 1 96.88 87 GLN A CA 1
ATOM 682 C C . GLN A 1 87 ? 18.422 -8.594 -8.328 1 96.88 87 GLN A C 1
ATOM 684 O O . GLN A 1 87 ? 18.5 -7.863 -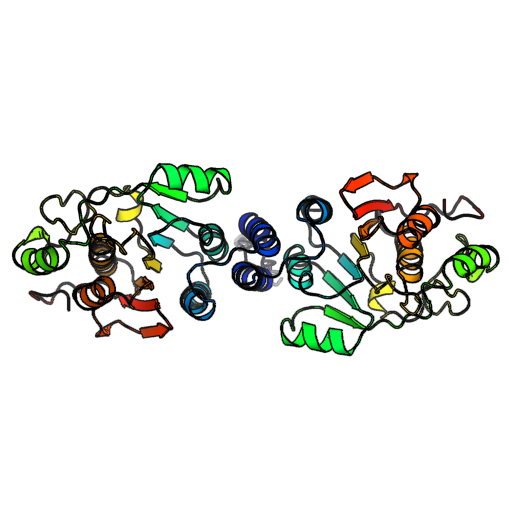7.34 1 96.88 87 GLN A O 1
ATOM 689 N N . THR A 1 88 ? 17.953 -8.227 -9.484 1 96.31 88 THR A N 1
ATOM 690 C CA . THR A 1 88 ? 17.469 -6.867 -9.703 1 96.31 88 THR A CA 1
ATOM 691 C C . THR A 1 88 ? 16.328 -6.539 -8.758 1 96.31 88 THR A C 1
ATOM 693 O O . THR A 1 88 ? 16.328 -5.488 -8.109 1 96.31 88 THR A O 1
ATOM 696 N N . VAL A 1 89 ? 15.391 -7.41 -8.672 1 95.31 89 VAL A N 1
ATOM 697 C CA . VAL A 1 89 ? 14.203 -7.176 -7.848 1 95.31 89 VAL A CA 1
ATOM 698 C C . VAL A 1 89 ? 14.594 -7.176 -6.371 1 95.31 89 VAL A C 1
ATOM 700 O O . VAL A 1 89 ? 14.141 -6.324 -5.602 1 95.31 89 VAL A O 1
ATOM 703 N N . LEU A 1 90 ? 15.438 -8.023 -5.957 1 95.19 90 LEU A N 1
ATOM 704 C CA . LEU A 1 90 ? 15.781 -8.172 -4.547 1 95.19 90 LEU A CA 1
ATOM 705 C C . LEU A 1 90 ? 16.641 -7.016 -4.07 1 95.19 90 LEU A C 1
ATOM 707 O O . LEU A 1 90 ? 16.734 -6.75 -2.867 1 95.19 90 LEU A O 1
ATOM 711 N N . LYS A 1 91 ? 17.312 -6.414 -4.98 1 93 91 LYS A N 1
ATOM 712 C CA . LYS A 1 91 ? 18.047 -5.207 -4.613 1 93 91 LYS A CA 1
ATOM 713 C C . LYS A 1 91 ? 17.109 -4.156 -4.02 1 93 91 LYS A C 1
ATOM 715 O O . LYS A 1 91 ? 17.469 -3.479 -3.053 1 93 91 LYS A O 1
ATOM 720 N N . ASP A 1 92 ? 15.945 -4.07 -4.551 1 87.88 92 ASP A N 1
ATOM 721 C CA . ASP A 1 92 ? 14.984 -3.059 -4.125 1 87.88 92 ASP A CA 1
ATOM 722 C C . ASP A 1 92 ? 14.07 -3.6 -3.027 1 87.88 92 ASP A C 1
ATOM 724 O O . ASP A 1 92 ? 13.484 -2.828 -2.264 1 87.88 92 ASP A O 1
ATOM 728 N N . ALA A 1 93 ? 13.969 -4.883 -3.045 1 92.25 93 ALA A N 1
ATOM 729 C CA . ALA A 1 93 ? 13.109 -5.535 -2.057 1 92.25 93 ALA A CA 1
ATOM 730 C C . ALA A 1 93 ? 13.805 -6.758 -1.455 1 92.25 93 ALA A C 1
ATOM 732 O O . ALA A 1 93 ? 13.375 -7.891 -1.676 1 92.25 93 ALA A O 1
ATOM 733 N N . PRO A 1 94 ? 14.688 -6.504 -0.577 1 92.56 94 PRO A N 1
ATOM 734 C CA . PRO A 1 94 ? 15.539 -7.59 -0.086 1 92.56 94 PRO A CA 1
ATOM 735 C C . PRO A 1 94 ? 14.805 -8.539 0.854 1 92.56 94 PRO A C 1
ATOM 737 O O . PRO A 1 94 ? 15.289 -9.641 1.133 1 92.56 94 PRO A O 1
ATOM 740 N N . SER A 1 95 ? 13.703 -8.172 1.325 1 90.81 95 SER A N 1
ATOM 741 C CA . SER A 1 95 ? 12.969 -9 2.281 1 90.81 95 SER A CA 1
ATOM 742 C C . SER A 1 95 ? 12.164 -10.086 1.572 1 90.81 95 SER A C 1
ATOM 744 O O . SER A 1 95 ? 11.648 -11 2.215 1 90.81 95 SER A O 1
ATOM 746 N N . LEU A 1 96 ? 12.062 -9.992 0.303 1 97 96 LEU A N 1
ATOM 747 C CA . LEU A 1 96 ? 11.312 -11 -0.445 1 97 96 LEU A CA 1
ATOM 748 C C . LEU A 1 96 ? 12.094 -12.312 -0.513 1 97 96 LEU A C 1
ATOM 750 O O . LEU A 1 96 ? 13.312 -12.305 -0.663 1 97 96 LEU A O 1
ATOM 754 N N . ARG A 1 97 ? 11.359 -13.398 -0.394 1 97.38 97 ARG A N 1
ATOM 755 C CA . ARG A 1 97 ? 11.938 -14.727 -0.564 1 97.38 97 ARG A CA 1
ATOM 756 C C . ARG A 1 97 ? 11.742 -15.227 -1.99 1 97.38 97 ARG A C 1
ATOM 758 O O . ARG A 1 97 ? 10.617 -15.438 -2.432 1 97.38 97 ARG A O 1
ATOM 765 N N . ALA A 1 98 ? 12.875 -15.414 -2.676 1 98.31 98 ALA A N 1
ATOM 766 C CA . ALA A 1 98 ? 12.781 -15.797 -4.082 1 98.31 98 ALA A CA 1
ATOM 767 C C . ALA A 1 98 ? 13.883 -16.781 -4.457 1 98.31 98 ALA A C 1
ATOM 769 O O . ALA A 1 98 ? 14.961 -16.781 -3.865 1 98.31 98 ALA A O 1
ATOM 770 N N . HIS A 1 99 ? 13.562 -17.625 -5.352 1 97.88 99 HIS A N 1
ATOM 771 C CA . HIS A 1 99 ? 14.516 -18.578 -5.914 1 97.88 99 HIS A CA 1
ATOM 772 C C . HIS A 1 99 ? 14.461 -18.562 -7.441 1 97.88 99 HIS A C 1
ATOM 774 O O . HIS A 1 99 ? 13.406 -18.312 -8.031 1 97.88 99 HIS A O 1
ATOM 780 N N . THR A 1 100 ? 15.625 -18.859 -7.977 1 97.81 100 THR A N 1
ATOM 781 C CA . THR A 1 100 ? 15.688 -19.062 -9.414 1 97.81 100 THR A CA 1
ATOM 782 C C . THR A 1 100 ? 15.344 -20.516 -9.766 1 97.81 100 THR A C 1
ATOM 784 O O . THR A 1 100 ? 15.812 -21.453 -9.109 1 97.81 100 THR A O 1
ATOM 787 N N . VAL A 1 101 ? 14.516 -20.656 -10.75 1 97.31 101 VAL A N 1
ATOM 788 C CA . VAL A 1 101 ? 14.141 -21.984 -11.227 1 97.31 101 VAL A CA 1
ATOM 789 C C . VAL A 1 101 ? 14.555 -22.141 -12.688 1 97.31 101 VAL A C 1
ATOM 791 O O . VAL A 1 101 ? 14.344 -21.25 -13.508 1 97.31 101 VAL A O 1
ATOM 794 N N . ARG A 1 102 ? 15.148 -23.266 -12.953 1 95.25 102 ARG A N 1
ATOM 795 C CA . ARG A 1 102 ? 15.508 -23.594 -14.328 1 95.25 102 ARG A CA 1
ATOM 796 C C . ARG A 1 102 ? 14.453 -24.484 -14.977 1 95.25 102 ARG A C 1
ATOM 798 O O . ARG A 1 102 ? 14.148 -25.562 -14.469 1 95.25 102 ARG A O 1
ATOM 805 N N . TYR A 1 103 ? 13.984 -24.031 -16.062 1 97.5 103 TYR A N 1
ATOM 806 C CA . TYR A 1 103 ? 12.977 -24.781 -16.812 1 97.5 103 TYR A CA 1
ATOM 807 C C . TYR A 1 103 ? 13.609 -25.5 -18 1 97.5 103 TYR A C 1
ATOM 809 O O . TYR A 1 103 ? 14.484 -24.953 -18.672 1 97.5 103 TYR A O 1
ATOM 817 N N . ARG A 1 104 ? 13.086 -26.672 -18.266 1 96.06 104 ARG A N 1
ATOM 818 C CA . ARG A 1 104 ? 13.602 -27.453 -19.375 1 96.06 104 ARG A CA 1
ATOM 819 C C . ARG A 1 104 ? 12.672 -27.375 -20.578 1 96.06 104 ARG A C 1
ATOM 821 O O . ARG A 1 104 ? 13.055 -27.766 -21.688 1 96.06 104 ARG A O 1
ATOM 828 N N . THR A 1 105 ? 11.562 -26.828 -20.391 1 97.88 105 THR A N 1
ATOM 829 C CA . THR A 1 105 ? 10.555 -26.797 -21.453 1 97.88 105 THR A CA 1
ATOM 830 C C . THR A 1 105 ? 10.711 -25.562 -22.312 1 97.88 105 THR A C 1
ATOM 832 O O . THR A 1 105 ? 11.32 -24.578 -21.891 1 97.88 105 THR A O 1
ATOM 835 N N . ARG A 1 106 ? 10.227 -25.672 -23.516 1 98.12 106 ARG A N 1
ATOM 836 C CA . ARG A 1 106 ? 10.07 -24.562 -24.438 1 98.12 106 ARG A CA 1
ATOM 837 C C . ARG A 1 106 ? 8.648 -24.484 -24.984 1 98.12 106 ARG A C 1
ATOM 839 O O . ARG A 1 106 ? 8.031 -25.531 -25.25 1 98.12 106 ARG A O 1
ATOM 846 N N . LEU A 1 107 ? 8.219 -23.281 -25.172 1 98.25 107 LEU A N 1
ATOM 847 C CA . LEU A 1 107 ? 6.836 -23.062 -25.578 1 98.25 107 LEU A CA 1
ATOM 848 C C . LEU A 1 107 ? 6.535 -23.781 -26.891 1 98.25 107 LEU A C 1
ATOM 850 O O . LEU A 1 107 ? 5.449 -24.344 -27.062 1 98.25 107 LEU A O 1
ATOM 854 N N . ARG A 1 108 ? 7.445 -23.797 -27.766 1 97.81 108 ARG A N 1
ATOM 855 C CA . ARG A 1 108 ? 7.238 -24.406 -29.078 1 97.81 108 ARG A CA 1
ATOM 856 C C . ARG A 1 108 ? 6.992 -25.906 -28.969 1 97.81 108 ARG A C 1
ATOM 858 O O . ARG A 1 108 ? 6.434 -26.516 -29.875 1 97.81 108 ARG A O 1
ATOM 865 N N . ASP A 1 109 ? 7.379 -26.484 -27.875 1 98 109 ASP A N 1
ATOM 866 C CA . ASP A 1 109 ? 7.258 -27.938 -27.703 1 98 109 ASP A CA 1
ATOM 867 C C . ASP A 1 109 ? 5.973 -28.297 -26.953 1 98 109 ASP A C 1
ATOM 869 O O . ASP A 1 109 ? 5.77 -29.453 -26.578 1 98 109 ASP A O 1
ATOM 873 N N . ALA A 1 110 ? 5.113 -27.375 -26.734 1 98.25 110 ALA A N 1
ATOM 874 C CA . ALA A 1 110 ? 3.953 -27.531 -25.859 1 98.25 110 ALA A CA 1
ATOM 875 C C . ALA A 1 110 ? 3.08 -28.703 -26.328 1 98.25 110 ALA A C 1
ATOM 877 O O . ALA A 1 110 ? 2.676 -29.547 -25.531 1 98.25 110 ALA A O 1
ATOM 878 N N . ASP A 1 111 ? 2.816 -28.719 -27.609 1 97.38 111 ASP A N 1
ATOM 879 C CA . ASP A 1 111 ? 1.944 -29.75 -28.141 1 97.38 111 ASP A CA 1
ATOM 880 C C . ASP A 1 111 ? 2.578 -31.141 -27.984 1 97.38 111 ASP A C 1
ATOM 882 O O . ASP A 1 111 ? 1.905 -32.094 -27.594 1 97.38 111 ASP A O 1
ATOM 886 N N . GLN A 1 112 ? 3.789 -31.172 -28.297 1 97 112 GLN A N 1
ATOM 887 C CA . GLN A 1 112 ? 4.504 -32.438 -28.172 1 97 112 GLN A CA 1
ATOM 888 C C . GLN A 1 112 ? 4.566 -32.906 -26.719 1 97 112 GLN A C 1
ATOM 890 O O . GLN A 1 112 ? 4.434 -34.094 -26.438 1 97 112 GLN A O 1
ATOM 895 N N . LEU A 1 113 ? 4.824 -32.031 -25.812 1 97.38 113 LEU A N 1
ATOM 896 C CA . LEU A 1 113 ? 4.891 -32.344 -24.391 1 97.38 113 LEU A CA 1
ATOM 897 C C . LEU A 1 113 ? 3.553 -32.875 -23.891 1 97.38 113 LEU A C 1
ATOM 899 O O . LEU A 1 113 ? 3.514 -33.812 -23.094 1 97.38 113 LEU A O 1
ATOM 903 N N . LEU A 1 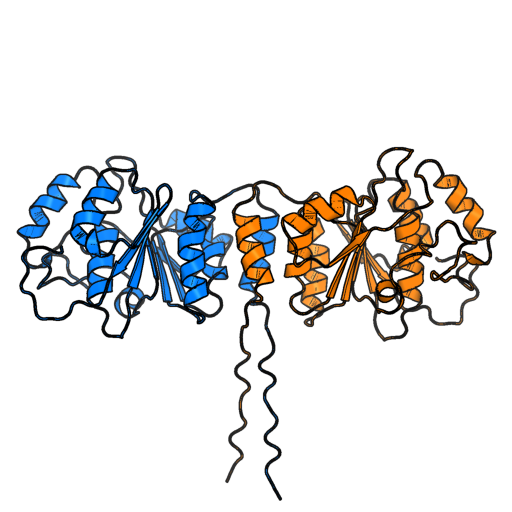114 ? 2.494 -32.312 -24.344 1 95.38 114 LEU A N 1
ATOM 904 C CA . LEU A 1 114 ? 1.153 -32.719 -23.922 1 95.38 114 LEU A CA 1
ATOM 905 C C . LEU A 1 114 ? 0.839 -34.125 -24.422 1 95.38 114 LEU A C 1
ATOM 907 O O . LEU A 1 114 ? 0.209 -34.906 -23.703 1 95.38 114 LEU A O 1
ATOM 911 N N . LEU A 1 115 ? 1.286 -34.406 -25.531 1 92.44 115 LEU A N 1
ATOM 912 C CA . LEU A 1 115 ? 1.056 -35.719 -26.109 1 92.44 115 LEU A CA 1
ATOM 913 C C . LEU A 1 115 ? 1.916 -36.781 -25.422 1 92.44 115 LEU A C 1
ATOM 915 O O . LEU A 1 115 ? 1.442 -37.875 -25.125 1 92.44 115 LEU A O 1
ATOM 919 N N . SER A 1 116 ? 3.082 -36.469 -25.094 1 91.5 116 SER A N 1
ATOM 920 C CA . SER A 1 116 ? 4.066 -37.469 -24.656 1 91.5 116 SER A CA 1
ATOM 921 C C . SER A 1 116 ? 3.906 -37.75 -23.172 1 91.5 116 SER A C 1
ATOM 923 O O . SER A 1 116 ? 4.281 -38.844 -22.703 1 91.5 116 SER A O 1
ATOM 925 N N . TYR A 1 117 ? 3.32 -36.844 -22.422 1 92.88 117 TYR A N 1
ATOM 926 C CA . TYR A 1 117 ? 3.303 -37.062 -20.984 1 92.88 117 TYR A CA 1
ATOM 927 C C . TYR A 1 117 ? 2.447 -38.281 -20.641 1 92.88 117 TYR A C 1
ATOM 929 O O . TYR A 1 117 ? 2.691 -38.969 -19.641 1 92.88 117 TYR A O 1
ATOM 937 N N . ARG A 1 118 ? 1.496 -38.594 -21.453 1 87.69 118 ARG A N 1
ATOM 938 C CA . ARG A 1 118 ? 0.567 -39.719 -21.219 1 87.69 118 ARG A CA 1
ATOM 939 C C . ARG A 1 118 ? 1.271 -41.062 -21.328 1 87.69 118 ARG A C 1
ATOM 941 O O . ARG A 1 118 ? 0.861 -42.031 -20.703 1 87.69 118 ARG A O 1
ATOM 948 N N . SER A 1 119 ? 2.244 -41 -22.125 1 89.31 119 SER A N 1
ATOM 949 C CA . SER A 1 119 ? 2.963 -42.25 -22.344 1 89.31 119 SER A CA 1
ATOM 950 C C . SER A 1 119 ? 4.133 -42.375 -21.391 1 89.31 119 SER A C 1
ATOM 952 O O . SER A 1 119 ? 4.816 -43.406 -21.391 1 89.31 119 SER A O 1
ATOM 954 N N . GLU A 1 120 ? 4.438 -41.406 -20.672 1 91.5 120 GLU A N 1
ATOM 955 C CA . GLU A 1 120 ? 5.508 -41.438 -19.688 1 91.5 120 GLU A CA 1
ATOM 956 C C . GLU A 1 120 ? 4.961 -41.75 -18.297 1 91.5 120 GLU A C 1
ATOM 958 O O . GLU A 1 120 ? 4.414 -40.875 -17.625 1 91.5 120 GLU A O 1
ATOM 963 N N . PRO A 1 121 ? 5.176 -42.969 -17.766 1 90.31 121 PRO A N 1
ATOM 964 C CA . PRO A 1 121 ? 4.59 -43.375 -16.484 1 90.31 121 PRO A CA 1
ATOM 965 C C . PRO A 1 121 ? 4.953 -42.438 -15.344 1 90.31 121 PRO A C 1
ATOM 967 O O . PRO A 1 121 ? 4.145 -42.219 -14.445 1 90.31 121 PRO A O 1
ATOM 970 N N . ALA A 1 122 ? 6.066 -41.875 -15.438 1 92.38 122 ALA A N 1
ATOM 971 C CA . ALA A 1 122 ? 6.535 -40.969 -14.383 1 92.38 122 ALA A CA 1
ATOM 972 C C . ALA A 1 122 ? 5.754 -39.656 -14.391 1 92.38 122 ALA A C 1
ATOM 974 O O . ALA A 1 122 ? 5.805 -38.875 -13.43 1 92.38 122 ALA A O 1
ATOM 975 N N . CYS A 1 123 ? 4.996 -39.438 -15.477 1 94.31 123 CYS A N 1
ATOM 976 C CA . CYS A 1 123 ? 4.277 -38.188 -15.633 1 94.31 123 CYS A CA 1
ATOM 977 C C . CYS A 1 123 ? 2.785 -38.375 -15.383 1 94.31 123 CYS A C 1
ATOM 979 O O . CYS A 1 123 ? 2.057 -37.406 -15.18 1 94.31 123 CYS A O 1
ATOM 981 N N . GLY A 1 124 ? 2.383 -39.594 -15.312 1 89.56 124 GLY A N 1
ATOM 982 C CA . GLY A 1 124 ? 0.965 -39.875 -15.172 1 89.56 124 GLY A CA 1
ATOM 983 C C . GLY A 1 124 ? 0.443 -39.656 -13.766 1 89.56 124 GLY A C 1
ATOM 984 O O . GLY A 1 124 ? 1.225 -39.531 -12.82 1 89.56 124 GLY A O 1
ATOM 985 N N . PRO A 1 125 ? -0.868 -39.656 -13.602 1 86.25 125 PRO A N 1
ATOM 986 C CA . PRO A 1 125 ? -1.485 -39.312 -12.312 1 86.25 125 PRO A CA 1
ATOM 987 C C . PRO A 1 125 ? -1.091 -40.281 -11.203 1 86.25 125 PRO A C 1
ATOM 989 O O . PRO A 1 125 ? -0.933 -39.875 -10.055 1 86.25 125 PRO A O 1
ATOM 992 N N . GLU A 1 126 ? -0.905 -41.469 -11.523 1 81.19 126 GLU A N 1
ATOM 993 C CA . GLU A 1 126 ? -0.599 -42.5 -10.523 1 81.19 126 GLU A CA 1
ATOM 994 C C . GLU A 1 126 ? 0.856 -42.406 -10.07 1 81.19 126 GLU A C 1
ATOM 996 O O . GLU A 1 126 ? 1.171 -42.656 -8.914 1 81.19 126 GLU A O 1
ATOM 1001 N N . GLY A 1 127 ? 1.702 -42 -10.93 1 80.12 127 GLY A N 1
ATOM 1002 C CA . GLY A 1 127 ? 3.123 -42 -10.617 1 80.12 127 GLY A CA 1
ATOM 1003 C C . GLY A 1 127 ? 3.678 -40.594 -10.484 1 80.12 127 GLY A C 1
ATOM 1004 O O . GLY A 1 127 ? 4.883 -40.406 -10.305 1 80.12 127 GLY A O 1
ATOM 1005 N N . ALA A 1 128 ? 2.793 -39.719 -10.414 1 84.44 128 ALA A N 1
ATOM 1006 C CA . ALA A 1 128 ? 3.256 -38.344 -10.508 1 84.44 128 ALA A CA 1
ATOM 1007 C C . ALA A 1 128 ? 3.965 -37.906 -9.227 1 84.44 128 ALA A C 1
ATOM 1009 O O . ALA A 1 128 ? 3.457 -38.125 -8.125 1 84.44 128 ALA A O 1
ATOM 1010 N N . HIS A 1 129 ? 5.152 -37.438 -9.391 1 92.12 129 HIS A N 1
ATOM 1011 C CA . HIS A 1 129 ? 5.965 -36.812 -8.352 1 92.12 129 HIS A CA 1
ATOM 1012 C C . HIS A 1 129 ? 6.93 -35.812 -8.945 1 92.12 129 HIS A C 1
ATOM 1014 O O . HIS A 1 129 ? 7.137 -35.781 -10.164 1 92.12 129 HIS A O 1
ATOM 1020 N N . LEU A 1 130 ? 7.449 -34.969 -8.125 1 96.31 130 LEU A N 1
ATOM 1021 C CA . LEU A 1 130 ? 8.234 -33.875 -8.68 1 96.31 130 LEU A CA 1
ATOM 1022 C C . LEU A 1 130 ? 9.719 -34.062 -8.344 1 96.31 130 LEU A C 1
ATOM 1024 O O . LEU A 1 130 ? 10.562 -34.094 -9.242 1 96.31 130 LEU A O 1
ATOM 1028 N N . ARG A 1 131 ? 9.961 -34.25 -7.117 1 94.88 131 ARG A N 1
ATOM 1029 C CA . ARG A 1 131 ? 11.344 -34.312 -6.656 1 94.88 131 ARG A CA 1
ATOM 1030 C C . ARG A 1 131 ? 12.125 -35.375 -7.387 1 94.88 131 ARG A C 1
ATOM 1032 O O . ARG A 1 131 ? 11.734 -36.562 -7.383 1 94.88 131 ARG A O 1
ATOM 1039 N N . ASP A 1 132 ? 13.141 -35 -8.125 1 94.25 132 ASP A N 1
ATOM 1040 C CA . ASP A 1 132 ? 14.102 -35.844 -8.797 1 94.25 132 ASP A CA 1
ATOM 1041 C C . ASP A 1 132 ? 13.453 -36.594 -9.969 1 94.25 132 ASP A C 1
ATOM 1043 O O . ASP A 1 132 ? 14 -37.562 -10.477 1 94.25 132 ASP A O 1
ATOM 1047 N N . ASN A 1 133 ? 12.281 -36.188 -10.359 1 96.12 133 ASN A N 1
ATOM 1048 C CA . ASN A 1 133 ? 11.609 -36.812 -11.5 1 96.12 133 ASN A CA 1
ATOM 1049 C C . ASN A 1 133 ? 12.156 -36.281 -12.82 1 96.12 133 ASN A C 1
ATOM 1051 O O . ASN A 1 133 ? 11.477 -35.531 -13.523 1 96.12 133 ASN A O 1
ATOM 1055 N N . VAL A 1 134 ? 13.242 -36.812 -13.219 1 94.94 134 VAL A N 1
ATOM 1056 C CA . VAL A 1 134 ? 13.93 -36.344 -14.414 1 94.94 134 VAL A CA 1
ATOM 1057 C C . VAL A 1 134 ? 13.273 -36.938 -15.656 1 94.94 134 VAL A C 1
ATOM 1059 O O . VAL A 1 134 ? 13.383 -36.406 -16.75 1 94.94 134 VAL A O 1
ATOM 1062 N N . GLU A 1 135 ? 12.57 -38.031 -15.469 1 94.56 135 GLU A N 1
ATOM 1063 C CA . GLU A 1 135 ? 11.961 -38.719 -16.578 1 94.56 135 GLU A CA 1
ATOM 1064 C C . GLU A 1 135 ? 10.789 -37.938 -17.172 1 94.56 135 GLU A C 1
ATOM 1066 O O . GLU A 1 135 ? 10.531 -38 -18.375 1 94.56 135 GLU A O 1
ATOM 1071 N N . CYS A 1 136 ? 10.141 -37.219 -16.312 1 96.31 136 CYS A N 1
ATOM 1072 C CA . CYS A 1 136 ? 9.016 -36.406 -16.766 1 96.31 136 CYS A CA 1
ATOM 1073 C C . CYS A 1 136 ? 9.461 -35 -17.094 1 96.31 136 CYS A C 1
ATOM 1075 O O . CYS A 1 136 ? 9.719 -34.188 -16.188 1 96.31 136 CYS A O 1
ATOM 1077 N N . GLU A 1 137 ? 9.398 -34.562 -18.281 1 95.75 137 GLU A N 1
ATOM 1078 C CA . GLU A 1 137 ? 9.891 -33.281 -18.734 1 95.75 137 GLU A CA 1
ATOM 1079 C C . GLU A 1 137 ? 9.047 -32.125 -18.172 1 95.75 137 GLU A C 1
ATOM 1081 O O . GLU A 1 137 ? 9.531 -31.016 -18.031 1 95.75 137 GLU A O 1
ATOM 1086 N N . LEU A 1 138 ? 7.859 -32.469 -17.812 1 97.62 138 LEU A N 1
ATOM 1087 C CA . LEU A 1 138 ? 6.953 -31.438 -17.297 1 97.62 138 LEU A CA 1
ATOM 1088 C C . LEU A 1 138 ? 7.176 -31.203 -15.805 1 97.62 138 LEU A C 1
ATOM 1090 O O . LEU A 1 138 ? 6.723 -30.203 -15.25 1 97.62 138 LEU A O 1
ATOM 1094 N N . ALA A 1 139 ? 7.84 -32.125 -15.164 1 97.88 139 ALA A N 1
ATOM 1095 C CA . ALA A 1 139 ? 8.031 -32.062 -13.719 1 97.88 139 ALA A CA 1
ATOM 1096 C C . ALA A 1 139 ? 9.164 -31.094 -13.367 1 97.88 139 ALA A C 1
ATOM 1098 O O . ALA A 1 139 ? 10.281 -31.234 -13.867 1 97.88 139 ALA A O 1
ATOM 1099 N N . LEU A 1 140 ? 8.859 -30.094 -12.594 1 98.31 140 LEU A N 1
ATOM 1100 C CA . LEU A 1 140 ? 9.945 -29.297 -12.008 1 98.31 140 LEU A CA 1
ATOM 1101 C C . LEU A 1 140 ? 10.664 -30.094 -10.922 1 98.31 140 LEU A C 1
ATOM 1103 O O . LEU A 1 140 ? 10.266 -30.047 -9.75 1 98.31 140 LEU A O 1
ATOM 1107 N N . HIS A 1 141 ? 11.711 -30.703 -11.281 1 96.38 141 HIS A N 1
ATOM 1108 C CA . HIS A 1 141 ? 12.352 -31.719 -10.445 1 96.38 141 HIS A CA 1
ATOM 1109 C C . HIS A 1 141 ? 13.469 -31.125 -9.602 1 96.38 141 HIS A C 1
ATOM 1111 O O . HIS A 1 141 ? 14.039 -31.797 -8.75 1 96.38 141 HIS A O 1
ATOM 1117 N N . ASN A 1 142 ? 13.75 -29.875 -9.797 1 94.69 142 ASN A N 1
ATOM 1118 C CA . ASN A 1 142 ? 14.93 -29.266 -9.188 1 94.69 142 ASN A CA 1
ATOM 1119 C C . ASN A 1 142 ? 14.562 -28.031 -8.367 1 94.69 142 ASN A C 1
ATOM 1121 O O . ASN A 1 142 ? 15.297 -27.047 -8.367 1 94.69 142 ASN A O 1
ATOM 1125 N N . LEU A 1 143 ? 13.469 -28 -7.781 1 97.5 143 LEU A N 1
ATOM 1126 C CA . LEU A 1 143 ? 13.078 -26.906 -6.918 1 97.5 143 LEU A CA 1
ATOM 1127 C C . LEU A 1 143 ? 13.727 -27.016 -5.547 1 97.5 143 LEU A C 1
ATOM 1129 O O . LEU A 1 143 ? 14.195 -28.094 -5.168 1 97.5 143 LEU A O 1
ATOM 1133 N N . PRO A 1 144 ? 13.859 -25.906 -4.848 1 96.06 144 PRO A N 1
ATOM 1134 C CA . PRO A 1 144 ? 14.328 -26.016 -3.463 1 96.06 144 PRO A CA 1
ATOM 1135 C C . PRO A 1 144 ? 13.453 -26.938 -2.617 1 96.06 144 PRO A C 1
ATOM 1137 O O . PRO A 1 144 ? 12.234 -26.984 -2.801 1 96.06 144 PRO A O 1
ATOM 1140 N N . ASP A 1 145 ? 14.039 -27.562 -1.587 1 96.5 145 ASP A N 1
ATOM 1141 C CA . ASP A 1 145 ? 13.352 -28.531 -0.74 1 96.5 145 ASP A CA 1
ATOM 1142 C C . ASP A 1 145 ? 12.102 -27.906 -0.115 1 96.5 145 ASP A C 1
ATOM 1144 O O . ASP A 1 145 ? 11.078 -28.578 0.03 1 96.5 145 ASP A O 1
ATOM 1148 N N . GLN A 1 146 ? 12.203 -26.734 0.197 1 96.88 146 GLN A N 1
ATOM 1149 C CA . GLN A 1 146 ? 11.094 -26.047 0.851 1 96.88 146 GLN A CA 1
ATOM 1150 C C . GLN A 1 146 ? 9.836 -26.094 -0.011 1 96.88 146 GLN A C 1
ATOM 1152 O O . GLN A 1 146 ? 8.719 -26.188 0.512 1 96.88 146 GLN A O 1
ATOM 1157 N N . VAL A 1 147 ? 10.008 -26.047 -1.294 1 98 147 VAL A N 1
ATOM 1158 C CA . VAL A 1 147 ? 8.852 -26.031 -2.193 1 98 147 VAL A CA 1
ATOM 1159 C C . VAL A 1 147 ? 8.141 -27.375 -2.148 1 98 147 VAL A C 1
ATOM 1161 O O . VAL A 1 147 ? 6.91 -27.438 -2.154 1 98 147 VAL A O 1
ATOM 1164 N N . TYR A 1 148 ? 8.906 -28.406 -2.049 1 96.94 148 TYR A N 1
ATOM 1165 C CA . TYR A 1 148 ? 8.328 -29.734 -2.031 1 96.94 148 TYR A CA 1
ATOM 1166 C C . TYR A 1 148 ? 7.715 -30.047 -0.671 1 96.94 148 TYR A C 1
ATOM 1168 O O . TYR A 1 148 ? 6.734 -30.797 -0.581 1 96.94 148 TYR A O 1
ATOM 1176 N N . GLU A 1 149 ? 8.258 -29.516 0.353 1 95.56 149 GLU A N 1
ATOM 1177 C CA . GLU A 1 149 ? 7.938 -29.922 1.719 1 95.56 149 GLU A CA 1
ATOM 1178 C C . GLU A 1 149 ? 6.797 -29.078 2.289 1 95.56 149 GLU A C 1
ATOM 1180 O O . GLU A 1 149 ? 6.176 -29.453 3.281 1 95.56 149 GLU A O 1
ATOM 1185 N N . THR A 1 150 ? 6.57 -28 1.698 1 96.56 150 THR A N 1
ATOM 1186 C CA . THR A 1 150 ? 5.531 -27.094 2.178 1 96.56 150 THR A CA 1
ATOM 1187 C C . THR A 1 150 ? 4.191 -27.422 1.526 1 96.56 150 THR A C 1
ATOM 1189 O O . THR A 1 150 ? 4.121 -27.656 0.319 1 96.56 150 THR A O 1
ATOM 1192 N N . GLU A 1 151 ? 3.191 -27.5 2.344 1 96.56 151 GLU A N 1
ATOM 1193 C CA . GLU A 1 151 ? 1.834 -27.562 1.808 1 96.56 151 GLU A CA 1
ATOM 1194 C C . GLU A 1 151 ? 1.304 -26.156 1.516 1 96.56 151 GLU A C 1
ATOM 1196 O O . GLU A 1 151 ? 1.027 -25.391 2.439 1 96.56 151 GLU A O 1
ATOM 1201 N N . TRP A 1 152 ? 1.088 -25.891 0.323 1 98.12 152 TRP A N 1
ATOM 1202 C CA . TRP A 1 152 ? 0.724 -24.547 -0.096 1 98.12 152 TRP A CA 1
ATOM 1203 C C . TRP A 1 152 ? -0.789 -24.344 -0.058 1 98.12 152 TRP A C 1
ATOM 1205 O O . TRP A 1 152 ? -1.539 -25.172 -0.59 1 98.12 152 TRP A O 1
ATOM 1215 N N . ASP A 1 153 ? -1.165 -23.312 0.551 1 98.38 153 ASP A N 1
ATOM 1216 C CA . ASP A 1 153 ? -2.576 -22.938 0.57 1 98.38 153 ASP A CA 1
ATOM 1217 C C . ASP A 1 153 ? -2.996 -22.297 -0.755 1 98.38 153 ASP A C 1
ATOM 1219 O O . ASP A 1 153 ? -4.094 -22.562 -1.252 1 98.38 153 ASP A O 1
ATOM 1223 N N . LEU A 1 154 ? -2.119 -21.469 -1.301 1 98.75 154 LEU A N 1
ATOM 1224 C CA . LEU A 1 154 ? -2.324 -20.734 -2.549 1 98.75 154 LEU A CA 1
ATOM 1225 C C . LEU A 1 154 ? -1.113 -20.875 -3.463 1 98.75 154 LEU A C 1
ATOM 1227 O O . LEU A 1 154 ? 0.028 -20.859 -2.998 1 98.75 154 LEU A O 1
ATOM 1231 N N . VAL A 1 155 ? -1.401 -20.922 -4.723 1 98.88 155 VAL A N 1
ATOM 1232 C CA . VAL A 1 155 ? -0.352 -20.906 -5.738 1 98.88 155 VAL A CA 1
ATOM 1233 C C . VAL A 1 155 ? -0.758 -19.984 -6.883 1 98.88 155 VAL A C 1
ATOM 1235 O O . VAL A 1 155 ? -1.846 -20.125 -7.449 1 98.88 155 VAL A O 1
ATOM 1238 N N . MET A 1 156 ? 0.086 -19.031 -7.16 1 98.88 156 MET A N 1
ATOM 1239 C CA . MET A 1 156 ? -0.086 -18.141 -8.312 1 98.88 156 MET A CA 1
ATOM 1240 C C . MET A 1 156 ? 0.888 -18.516 -9.422 1 98.88 156 MET A C 1
ATOM 1242 O O . MET A 1 156 ? 2.104 -18.5 -9.219 1 98.88 156 MET A O 1
ATOM 1246 N N . ILE A 1 157 ? 0.323 -18.812 -10.539 1 98.88 157 ILE A N 1
ATOM 1247 C CA . ILE A 1 157 ? 1.152 -19.078 -11.703 1 98.88 157 ILE A CA 1
ATOM 1248 C C . ILE A 1 157 ? 1.094 -17.875 -12.664 1 98.88 157 ILE A C 1
ATOM 1250 O O . ILE A 1 157 ? 0.16 -17.766 -13.461 1 98.88 157 ILE A O 1
ATOM 1254 N N . ASP A 1 158 ? 2.064 -17.031 -12.617 1 98.25 158 ASP A N 1
ATOM 1255 C CA . ASP A 1 158 ? 2.15 -15.836 -13.445 1 98.25 158 ASP A CA 1
ATOM 1256 C C . ASP A 1 158 ? 3.449 -15.812 -14.25 1 98.25 158 ASP A C 1
ATOM 1258 O O . ASP A 1 158 ? 3.707 -14.859 -14.992 1 98.25 158 ASP A O 1
ATOM 1262 N N . ALA A 1 159 ? 4.301 -16.734 -14.047 1 97.31 159 ALA A N 1
ATOM 1263 C CA . ALA A 1 159 ? 5.543 -17.016 -14.758 1 97.31 159 ALA A CA 1
ATOM 1264 C C . ALA A 1 159 ? 5.773 -18.516 -14.883 1 97.31 159 ALA A C 1
ATOM 1266 O O . ALA A 1 159 ? 5.07 -19.312 -14.25 1 97.31 159 ALA A O 1
ATOM 1267 N N . PRO A 1 160 ? 6.738 -18.906 -15.68 1 97.94 160 PRO A N 1
ATOM 1268 C CA . PRO A 1 160 ? 7.719 -18.141 -16.438 1 97.94 160 PRO A CA 1
ATOM 1269 C C . PRO A 1 160 ? 7.121 -17.5 -17.688 1 97.94 160 PRO A C 1
ATOM 1271 O O . PRO A 1 160 ? 5.902 -17.547 -17.891 1 97.94 160 PRO A O 1
ATOM 1274 N N . ARG A 1 161 ? 8.008 -16.844 -18.516 1 94.81 161 ARG A N 1
ATOM 1275 C CA . ARG A 1 161 ? 7.586 -16.25 -19.766 1 94.81 161 ARG A CA 1
ATOM 1276 C C . ARG A 1 161 ? 7.062 -17.312 -20.734 1 94.81 161 ARG A C 1
ATOM 1278 O O . ARG A 1 161 ? 7.59 -18.422 -20.766 1 94.81 161 ARG A O 1
ATOM 1285 N N . GLY A 1 162 ? 6.078 -16.922 -21.453 1 92.62 162 GLY A N 1
ATOM 1286 C CA . GLY A 1 162 ? 5.453 -17.875 -22.344 1 92.62 162 GLY A CA 1
ATOM 1287 C C . GLY A 1 162 ? 4.832 -17.219 -23.562 1 92.62 162 GLY A C 1
ATOM 1288 O O . GLY A 1 162 ? 3.77 -17.641 -24.031 1 92.62 162 GLY A O 1
ATOM 1289 N N . TYR A 1 163 ? 5.547 -16.156 -24.094 1 91.69 163 TYR A N 1
ATOM 1290 C CA . TYR A 1 163 ? 4.895 -15.43 -25.172 1 91.69 163 TYR A CA 1
ATOM 1291 C C . TYR A 1 163 ? 5.734 -15.469 -26.438 1 91.69 163 TYR A C 1
ATOM 1293 O O . TYR A 1 163 ? 5.395 -14.82 -27.438 1 91.69 163 TYR A O 1
ATOM 1301 N N . PHE A 1 164 ? 6.887 -16.172 -26.406 1 94.75 164 PHE A N 1
ATOM 1302 C CA . PHE A 1 164 ? 7.672 -16.438 -27.609 1 94.75 164 PHE A CA 1
ATOM 1303 C C . PHE A 1 164 ? 8.172 -17.875 -27.641 1 94.75 164 PHE A C 1
ATOM 1305 O O . PHE A 1 164 ? 8.289 -18.516 -26.578 1 94.75 164 PHE A O 1
ATOM 1312 N N . PRO A 1 165 ? 8.5 -18.391 -28.688 1 96.69 165 PRO A N 1
ATOM 1313 C CA . PRO A 1 165 ? 8.703 -19.828 -28.891 1 96.69 165 PRO A CA 1
ATOM 1314 C C . PRO A 1 165 ? 9.797 -20.391 -27.984 1 96.69 165 PRO A C 1
ATOM 1316 O O . PRO A 1 165 ? 9.688 -21.531 -27.516 1 96.69 165 PRO A O 1
ATOM 1319 N N . ASP A 1 166 ? 10.852 -19.641 -27.734 1 97.12 166 ASP A N 1
ATOM 1320 C CA . ASP A 1 166 ? 11.992 -20.172 -26.984 1 97.12 166 ASP A CA 1
ATOM 1321 C C . ASP A 1 166 ? 11.812 -19.938 -25.484 1 97.12 166 ASP A C 1
ATOM 1323 O O . ASP A 1 166 ? 12.633 -20.406 -24.672 1 97.12 166 ASP A O 1
ATOM 1327 N N . ALA A 1 167 ? 10.719 -19.344 -25.141 1 97.56 167 ALA A N 1
ATOM 1328 C CA . ALA A 1 167 ? 10.414 -19.188 -23.719 1 97.56 167 ALA A CA 1
ATOM 1329 C C . ALA A 1 167 ? 10.078 -20.531 -23.078 1 97.56 167 ALA A C 1
ATOM 1331 O O . ALA A 1 167 ? 9.625 -21.453 -23.75 1 97.56 167 ALA A O 1
ATOM 1332 N N . PRO A 1 168 ? 10.297 -20.625 -21.797 1 97.94 168 PRO A N 1
ATOM 1333 C CA . PRO A 1 168 ? 10 -21.875 -21.125 1 97.94 168 PRO A CA 1
ATOM 1334 C C . PRO A 1 168 ? 8.531 -22.266 -21.219 1 97.94 168 PRO A C 1
ATOM 1336 O O . PRO A 1 168 ? 8.211 -23.453 -21.375 1 97.94 168 PRO A O 1
ATOM 1339 N N . GLY A 1 169 ? 7.664 -21.25 -21.172 1 98.19 169 GLY A N 1
ATOM 1340 C CA . GLY A 1 169 ? 6.242 -21.547 -21.094 1 98.19 169 GLY A CA 1
ATOM 1341 C C . GLY A 1 169 ? 5.816 -22.016 -19.703 1 98.19 169 GLY A C 1
ATOM 1342 O O . GLY A 1 169 ? 6.648 -22.453 -18.906 1 98.19 169 GLY A O 1
ATOM 1343 N N . ARG A 1 170 ? 4.543 -22.016 -19.438 1 98.44 170 ARG A N 1
ATOM 1344 C CA . ARG A 1 170 ? 4.074 -22.297 -18.094 1 98.44 170 ARG A CA 1
ATOM 1345 C C . ARG A 1 170 ? 3.662 -23.75 -17.938 1 98.44 170 ARG A C 1
ATOM 1347 O O . ARG A 1 170 ? 3.068 -24.141 -16.938 1 98.44 170 ARG A O 1
ATOM 1354 N N . MET A 1 171 ? 3.992 -24.578 -18.938 1 98.5 171 MET A N 1
ATOM 1355 C CA . MET A 1 171 ? 3.568 -25.984 -18.953 1 98.5 171 MET A CA 1
ATOM 1356 C C . MET A 1 171 ? 4.059 -26.703 -17.688 1 98.5 171 MET A C 1
ATOM 1358 O O . MET A 1 171 ? 3.268 -27.328 -16.984 1 98.5 171 MET A O 1
ATOM 1362 N N . ALA A 1 172 ? 5.309 -26.547 -17.438 1 98.44 172 ALA A N 1
ATOM 1363 C CA . ALA A 1 172 ? 5.91 -27.266 -16.312 1 98.44 172 ALA A CA 1
ATOM 1364 C C . ALA A 1 172 ? 5.359 -26.75 -14.984 1 98.44 172 ALA A C 1
ATOM 1366 O O . ALA A 1 172 ? 5.152 -27.516 -14.047 1 98.44 172 ALA A O 1
ATOM 1367 N N . ALA A 1 173 ? 5.164 -25.438 -14.891 1 98.75 173 ALA A N 1
ATOM 1368 C CA . ALA A 1 173 ? 4.598 -24.859 -13.68 1 98.75 173 ALA A CA 1
ATOM 1369 C C . ALA A 1 173 ? 3.191 -25.391 -13.422 1 98.75 173 ALA A C 1
ATOM 1371 O O . ALA A 1 173 ? 2.875 -25.828 -12.305 1 98.75 173 ALA A O 1
ATOM 1372 N N . VAL A 1 174 ? 2.393 -25.391 -14.43 1 98.75 174 VAL A N 1
ATOM 1373 C CA . VAL A 1 174 ? 1.012 -25.844 -14.305 1 98.75 174 VAL A CA 1
ATOM 1374 C C . VAL A 1 174 ? 0.99 -27.312 -13.891 1 98.75 174 VAL A C 1
ATOM 1376 O O . VAL A 1 174 ? 0.293 -27.688 -12.945 1 98.75 174 VAL A O 1
ATOM 1379 N N . TYR A 1 175 ? 1.732 -28.156 -14.539 1 98.12 175 TYR A N 1
ATOM 1380 C CA . TYR A 1 175 ? 1.814 -29.578 -14.219 1 98.12 175 TYR A CA 1
ATOM 1381 C C . TYR A 1 175 ? 2.268 -29.797 -12.781 1 98.12 175 TYR A C 1
ATOM 1383 O O . TYR A 1 175 ? 1.644 -30.547 -12.031 1 98.12 175 TYR A O 1
ATOM 1391 N N . SER A 1 176 ? 3.33 -29.141 -12.445 1 98.38 176 SER A N 1
ATOM 1392 C CA . SER A 1 176 ? 3.926 -29.344 -11.133 1 98.38 176 SER A CA 1
ATOM 1393 C C . SER A 1 176 ? 2.975 -28.906 -10.023 1 98.38 176 SER A C 1
ATOM 1395 O O . SER A 1 176 ? 2.883 -29.562 -8.977 1 98.38 176 SER A O 1
ATOM 1397 N N . VAL A 1 177 ? 2.279 -27.844 -10.242 1 98.5 177 VAL A N 1
ATOM 1398 C CA . VAL A 1 177 ? 1.319 -27.359 -9.258 1 98.5 177 VAL A CA 1
ATOM 1399 C C . VAL A 1 177 ? 0.173 -28.359 -9.117 1 98.5 177 VAL A C 1
ATOM 1401 O O . VAL A 1 177 ? -0.315 -28.609 -8.016 1 98.5 177 VAL A O 1
ATOM 1404 N N . ALA A 1 178 ? -0.27 -28.906 -10.227 1 97.44 178 ALA A N 1
ATOM 1405 C CA . ALA A 1 178 ? -1.312 -29.938 -10.18 1 97.44 178 ALA A CA 1
ATOM 1406 C C . ALA A 1 178 ? -0.88 -31.125 -9.32 1 97.44 178 ALA A C 1
ATOM 1408 O O . ALA A 1 178 ? -1.656 -31.625 -8.508 1 97.44 178 ALA A O 1
ATOM 1409 N N . VAL A 1 179 ? 0.317 -31.531 -9.516 1 96.19 179 VAL A N 1
ATOM 1410 C CA . VAL A 1 179 ? 0.861 -32.656 -8.773 1 96.19 179 VAL A CA 1
ATOM 1411 C C . VAL A 1 179 ? 0.97 -32.312 -7.297 1 96.19 179 VAL A C 1
ATOM 1413 O O . VAL A 1 179 ? 0.565 -33.094 -6.434 1 96.19 179 VAL A O 1
ATOM 1416 N N . MET A 1 180 ? 1.474 -31.125 -7.012 1 96.25 180 MET A N 1
ATOM 1417 C CA . MET A 1 180 ? 1.645 -30.688 -5.629 1 96.25 180 MET A CA 1
ATOM 1418 C C . MET A 1 180 ? 0.298 -30.578 -4.922 1 96.25 180 MET A C 1
ATOM 1420 O O . MET A 1 180 ? 0.156 -31.016 -3.777 1 96.25 180 MET A O 1
ATOM 1424 N N . ALA A 1 181 ? -0.655 -30 -5.59 1 96.81 181 ALA A N 1
ATOM 1425 C CA . ALA A 1 181 ? -1.97 -29.797 -4.988 1 96.81 181 ALA A CA 1
ATOM 1426 C C . ALA A 1 181 ? -2.643 -31.125 -4.66 1 96.81 181 ALA A C 1
ATOM 1428 O O . ALA A 1 181 ? -3.205 -31.281 -3.572 1 96.81 181 ALA A O 1
ATOM 1429 N N . ARG A 1 182 ? -2.58 -32.062 -5.488 1 93.88 182 ARG A N 1
ATOM 1430 C CA . ARG A 1 182 ? -3.201 -33.375 -5.281 1 93.88 182 ARG A CA 1
ATOM 1431 C C . ARG A 1 182 ? -2.424 -34.188 -4.254 1 93.88 182 ARG A C 1
ATOM 1433 O O . ARG A 1 182 ? -2.967 -35.125 -3.66 1 93.88 182 ARG A O 1
ATOM 1440 N N . GLY A 1 183 ? -1.175 -33.844 -4.121 1 92.31 183 GLY A N 1
ATOM 1441 C CA . GLY A 1 183 ? -0.319 -34.562 -3.184 1 92.31 183 GLY A CA 1
ATOM 1442 C C . GLY A 1 183 ? -0.426 -34.031 -1.765 1 92.31 183 GLY A C 1
ATOM 1443 O O . GLY A 1 183 ? 0.229 -34.531 -0.856 1 92.31 183 GLY A O 1
ATOM 1444 N N . ARG A 1 184 ? -1.21 -33.031 -1.587 1 93.19 184 ARG A N 1
ATOM 1445 C CA . ARG A 1 184 ? -1.407 -32.469 -0.255 1 93.19 184 ARG A CA 1
ATOM 1446 C C . ARG A 1 184 ? -1.919 -33.531 0.717 1 93.19 184 ARG A C 1
ATOM 1448 O O . ARG A 1 184 ? -2.803 -34.312 0.375 1 93.19 184 ARG A O 1
ATOM 1455 N N . LYS A 1 185 ? -1.359 -33.531 1.9 1 89.69 185 LYS A N 1
ATOM 1456 C CA . LYS A 1 185 ? -1.739 -34.5 2.914 1 89.69 185 LYS A CA 1
ATOM 1457 C C . LYS A 1 185 ? -2.781 -33.938 3.869 1 89.69 185 LYS A C 1
ATOM 1459 O O . LYS A 1 185 ? -3.631 -34.656 4.383 1 89.69 185 LYS A O 1
ATOM 1464 N N . GLY A 1 186 ? -2.609 -32.625 4.113 1 86.44 186 GLY A N 1
ATOM 1465 C CA . GLY A 1 186 ? -3.535 -31.984 5.027 1 86.44 186 GLY A CA 1
ATOM 1466 C C . GLY A 1 186 ? -4.914 -31.766 4.43 1 86.44 186 GLY A C 1
ATOM 1467 O O . GLY A 1 186 ? -5.109 -31.953 3.227 1 86.44 186 GLY A O 1
ATOM 1468 N N . SER A 1 187 ? -5.82 -31.391 5.246 1 87.88 187 SER A N 1
ATOM 1469 C CA . SER A 1 187 ? -7.191 -31.141 4.812 1 87.88 187 SER A CA 1
ATOM 1470 C C . SER A 1 187 ? -7.293 -29.812 4.051 1 87.88 187 SER A C 1
ATOM 1472 O O . SER A 1 187 ? -6.43 -28.953 4.188 1 87.88 187 SER A O 1
ATOM 1474 N N . GLY A 1 188 ? -8.281 -29.812 3.145 1 92.88 188 GLY A N 1
ATOM 1475 C CA . GLY A 1 188 ? -8.562 -28.578 2.439 1 92.88 188 GLY A CA 1
ATOM 1476 C C . GLY A 1 188 ? -8.086 -28.578 1 1 92.88 188 GLY A C 1
ATOM 1477 O O . GLY A 1 188 ? -7.414 -29.531 0.569 1 92.88 188 GLY A O 1
ATOM 1478 N N . VAL A 1 189 ? -8.367 -27.562 0.354 1 97.25 189 VAL A N 1
ATOM 1479 C CA . VAL A 1 189 ? -8.016 -27.453 -1.059 1 97.25 189 VAL A CA 1
ATOM 1480 C C . VAL A 1 189 ? -6.801 -26.547 -1.221 1 97.25 189 VAL A C 1
ATOM 1482 O O . VAL A 1 189 ? -6.453 -25.797 -0.307 1 97.25 189 VAL A O 1
ATOM 1485 N N . THR A 1 190 ? -6.121 -26.734 -2.266 1 98.5 190 THR A N 1
ATOM 1486 C CA . THR A 1 190 ? -5.137 -25.766 -2.715 1 98.5 190 THR A CA 1
ATOM 1487 C C . THR A 1 190 ? -5.754 -24.797 -3.717 1 98.5 190 THR A C 1
ATOM 1489 O O . THR A 1 190 ? -6.324 -25.203 -4.727 1 98.5 190 THR A O 1
ATOM 1492 N N . HIS A 1 191 ? -5.699 -23.516 -3.439 1 98.81 191 HIS A N 1
ATOM 1493 C CA . HIS A 1 191 ? -6.141 -22.5 -4.379 1 98.81 191 HIS A CA 1
ATOM 1494 C C . HIS A 1 191 ? -5.07 -22.219 -5.426 1 98.81 191 HIS A C 1
ATOM 1496 O O . HIS A 1 191 ? -3.959 -21.797 -5.086 1 98.81 191 HIS A O 1
ATOM 1502 N N . VAL A 1 192 ? -5.441 -22.422 -6.684 1 98.94 192 VAL A N 1
ATOM 1503 C CA . VAL A 1 192 ? -4.492 -22.219 -7.77 1 98.94 192 VAL A CA 1
ATOM 1504 C C . VAL A 1 192 ? -5.008 -21.125 -8.703 1 98.94 192 VAL A C 1
ATOM 1506 O O . VAL A 1 192 ? -6.145 -21.188 -9.18 1 98.94 192 VAL A O 1
ATOM 1509 N N . PHE A 1 193 ? -4.168 -20.125 -8.93 1 98.94 193 PHE A N 1
ATOM 1510 C CA . PHE A 1 193 ? -4.465 -19.031 -9.844 1 98.94 193 PHE A CA 1
ATOM 1511 C C . PHE A 1 193 ? -3.543 -19.078 -11.062 1 98.94 193 PHE A C 1
ATOM 1513 O O . PHE A 1 193 ? -2.318 -19.094 -10.914 1 98.94 193 PHE A O 1
ATOM 1520 N N . LEU A 1 194 ? -4.137 -19.125 -12.211 1 98.88 194 LEU A N 1
ATOM 1521 C CA . LEU A 1 194 ? -3.361 -19.141 -13.445 1 98.88 194 LEU A CA 1
ATOM 1522 C C . LEU A 1 194 ? -3.633 -17.891 -14.266 1 98.88 194 LEU A C 1
ATOM 1524 O O . LEU A 1 194 ? -4.773 -17.641 -14.656 1 98.88 194 LEU A O 1
ATOM 1528 N N . HIS A 1 195 ? -2.605 -17.141 -14.508 1 98.56 195 HIS A N 1
ATOM 1529 C CA . HIS A 1 195 ? -2.721 -15.93 -15.312 1 98.56 195 HIS A CA 1
ATOM 1530 C C . HIS A 1 195 ? -2.418 -16.203 -16.781 1 98.56 195 HIS A C 1
ATOM 1532 O O . HIS A 1 195 ? -1.825 -17.234 -17.109 1 98.56 195 HIS A O 1
ATOM 1538 N N . ASP A 1 196 ? -2.953 -15.336 -17.719 1 98.06 196 ASP A N 1
ATOM 1539 C CA . ASP A 1 196 ? -2.76 -15.352 -19.156 1 98.06 196 ASP A CA 1
ATOM 1540 C C . ASP A 1 196 ? -3.48 -16.531 -19.797 1 98.06 196 ASP A C 1
ATOM 1542 O O . ASP A 1 196 ? -2.955 -17.172 -20.719 1 98.06 196 ASP A O 1
ATOM 1546 N N . VAL A 1 197 ? -4.656 -16.797 -19.297 1 97.88 197 VAL A N 1
ATOM 1547 C CA . VAL A 1 197 ? -5.441 -17.906 -19.828 1 97.88 197 VAL A CA 1
ATOM 1548 C C . VAL A 1 197 ? -6.035 -17.531 -21.172 1 97.88 197 VAL A C 1
ATOM 1550 O O . VAL A 1 197 ? -6.707 -18.344 -21.812 1 97.88 197 VAL A O 1
ATOM 1553 N N . ASP A 1 198 ? -5.762 -16.328 -21.594 1 96.62 198 ASP A N 1
ATOM 1554 C CA . ASP A 1 198 ? -6.098 -15.93 -22.969 1 96.62 198 ASP A CA 1
ATOM 1555 C C . ASP A 1 198 ? -5.145 -16.562 -23.969 1 96.62 198 ASP A C 1
ATOM 1557 O O . ASP A 1 198 ? -5.434 -16.609 -25.172 1 96.62 198 ASP A O 1
ATOM 1561 N N . ARG A 1 199 ? -4.078 -17.062 -23.516 1 97.25 199 ARG A N 1
ATOM 1562 C CA . ARG A 1 199 ? -3.131 -17.781 -24.359 1 97.25 199 ARG A CA 1
ATOM 1563 C C . ARG A 1 199 ? -3.51 -19.266 -24.469 1 97.25 199 ARG A C 1
ATOM 1565 O O . ARG A 1 199 ? -3.936 -19.875 -23.484 1 97.25 199 ARG A O 1
ATOM 1572 N N . ARG A 1 200 ? -3.328 -19.781 -25.531 1 97.12 200 ARG A N 1
ATOM 1573 C CA . ARG A 1 200 ? -3.793 -21.125 -25.844 1 97.12 200 ARG A CA 1
ATOM 1574 C C . ARG A 1 200 ? -3.119 -22.156 -24.938 1 97.12 200 ARG A C 1
ATOM 1576 O O . ARG A 1 200 ? -3.789 -23.016 -24.375 1 97.12 200 ARG A O 1
ATOM 1583 N N . VAL A 1 201 ? -1.856 -22.031 -24.797 1 97.94 201 VAL A N 1
ATOM 1584 C CA . VAL A 1 201 ? -1.106 -23.047 -24.078 1 97.94 201 VAL A CA 1
ATOM 1585 C C . VAL A 1 201 ? -1.523 -23.062 -22.609 1 97.94 201 VAL A C 1
ATOM 1587 O O . VAL A 1 201 ? -1.794 -24.125 -22.047 1 97.94 201 VAL A O 1
ATOM 1590 N N . GLU A 1 202 ? -1.578 -21.906 -22 1 98.19 202 GLU A N 1
ATOM 1591 C CA . GLU A 1 202 ? -2.008 -21.812 -20.609 1 98.19 202 GLU A CA 1
ATOM 1592 C C . GLU A 1 202 ? -3.393 -22.438 -20.422 1 98.19 202 GLU A C 1
ATOM 1594 O O . GLU A 1 202 ? -3.613 -23.203 -19.484 1 98.19 202 GLU A O 1
ATOM 1599 N N . LYS A 1 203 ? -4.223 -22.172 -21.328 1 97.62 203 LYS A N 1
ATOM 1600 C CA . LYS A 1 203 ? -5.594 -22.656 -21.234 1 97.62 203 LYS A CA 1
ATOM 1601 C C . LYS A 1 203 ? -5.641 -24.172 -21.359 1 97.62 203 LYS A C 1
ATOM 1603 O O . LYS A 1 203 ? -6.273 -24.859 -20.562 1 97.62 203 LYS A O 1
ATOM 1608 N N . VAL A 1 204 ? -5.043 -24.703 -22.359 1 98 204 VAL A N 1
ATOM 1609 C CA . VAL A 1 204 ? -5.059 -26.125 -22.656 1 98 204 VAL A CA 1
ATOM 1610 C C . VAL A 1 204 ? -4.43 -26.891 -21.5 1 98 204 VAL A C 1
ATOM 1612 O O . VAL A 1 204 ? -4.961 -27.922 -21.062 1 98 204 VAL A O 1
ATOM 1615 N N . TYR A 1 205 ? -3.363 -26.438 -21 1 98.31 205 TYR A N 1
ATOM 1616 C CA . TYR A 1 205 ? -2.682 -27.125 -19.906 1 98.31 205 TYR A CA 1
ATOM 1617 C C . TYR A 1 205 ? -3.486 -27.031 -18.625 1 98.31 205 TYR A C 1
ATOM 1619 O O . TYR A 1 205 ? -3.479 -27.953 -17.812 1 98.31 205 TYR A O 1
ATOM 1627 N N . ALA A 1 206 ? -4.141 -25.891 -18.422 1 98.5 206 ALA A N 1
ATOM 1628 C CA . ALA A 1 206 ? -5.027 -25.781 -17.266 1 98.5 206 ALA A CA 1
ATOM 1629 C C . ALA A 1 206 ? -6.137 -26.828 -17.312 1 98.5 206 ALA A C 1
ATOM 1631 O O . ALA A 1 206 ? -6.43 -27.484 -16.312 1 98.5 206 ALA A O 1
ATOM 1632 N N . GLU A 1 207 ? -6.676 -26.938 -18.422 1 97.5 207 GLU A N 1
ATOM 1633 C CA . GLU A 1 207 ? -7.773 -27.891 -18.578 1 97.5 207 GLU A CA 1
ATOM 1634 C C . GLU A 1 207 ? -7.289 -29.328 -18.438 1 97.5 207 GLU A C 1
ATOM 1636 O O . GLU A 1 207 ? -8.008 -30.188 -17.906 1 97.5 207 GLU A O 1
ATOM 1641 N N . GLU A 1 208 ? -6.129 -29.594 -18.891 1 96.94 208 GLU A N 1
ATOM 1642 C CA . GLU A 1 208 ? -5.57 -30.938 -18.828 1 96.94 208 GLU A CA 1
ATOM 1643 C C . GLU A 1 208 ? -5.172 -31.312 -17.406 1 96.94 208 GLU A C 1
ATOM 1645 O O . GLU A 1 208 ? -5.41 -32.438 -16.969 1 96.94 208 GLU A O 1
ATOM 1650 N N . PHE A 1 209 ? -4.57 -30.375 -16.688 1 97.38 209 PHE A N 1
ATOM 1651 C CA . PHE A 1 209 ? -3.912 -30.781 -15.445 1 97.38 209 PHE A CA 1
ATOM 1652 C C . PHE A 1 209 ? -4.652 -30.234 -14.234 1 97.38 209 PHE A C 1
ATOM 1654 O O . PHE A 1 209 ? -4.652 -30.844 -13.172 1 97.38 209 PHE A O 1
ATOM 1661 N N . LEU A 1 210 ? -5.215 -29.062 -14.312 1 97.81 210 LEU A N 1
ATOM 1662 C CA . LEU A 1 210 ? -5.941 -28.484 -13.188 1 97.81 210 LEU A CA 1
ATOM 1663 C C . LEU A 1 210 ? -7.414 -28.875 -13.234 1 97.81 210 LEU A C 1
ATOM 1665 O O . LEU A 1 210 ? -8.094 -28.875 -12.203 1 97.81 210 LEU A O 1
ATOM 1669 N N . CYS A 1 211 ? -7.992 -29.156 -14.375 1 97.06 211 CYS A N 1
ATOM 1670 C CA . CYS A 1 211 ? -9.312 -29.75 -14.602 1 97.06 211 CYS A CA 1
ATOM 1671 C C . CYS A 1 211 ? -10.406 -28.703 -14.453 1 97.06 211 CYS A C 1
ATOM 1673 O O . CYS A 1 211 ? -10.523 -28.062 -13.406 1 97.06 211 CYS A O 1
ATOM 1675 N N . ARG A 1 212 ? -11.258 -28.594 -15.352 1 97.06 212 ARG A N 1
ATOM 1676 C CA . ARG A 1 212 ? -12.336 -27.625 -15.414 1 97.06 212 ARG A CA 1
ATOM 1677 C C . ARG A 1 212 ? -13.289 -27.781 -14.234 1 97.06 212 ARG A C 1
ATOM 1679 O O . ARG A 1 212 ? -13.852 -26.797 -13.742 1 97.06 212 ARG A O 1
ATOM 1686 N N . LYS A 1 213 ? -13.453 -28.938 -13.797 1 96.56 213 LYS A N 1
ATOM 1687 C CA . LYS A 1 213 ? -14.383 -29.203 -12.703 1 96.56 213 LYS A CA 1
ATOM 1688 C C . LYS A 1 213 ? -13.945 -28.5 -11.422 1 96.56 213 LYS A C 1
ATOM 1690 O O . LYS A 1 213 ? -14.75 -28.281 -10.516 1 96.56 213 LYS A O 1
ATOM 1695 N N . TYR A 1 214 ? -12.734 -28.109 -11.32 1 97.81 214 TYR A N 1
ATOM 1696 C CA . TYR A 1 214 ? -12.227 -27.453 -10.117 1 97.81 214 TYR A CA 1
ATOM 1697 C C . TYR A 1 214 ? -12.148 -25.953 -10.32 1 97.81 214 TYR A C 1
ATOM 1699 O O . TYR A 1 214 ? -11.719 -25.219 -9.422 1 97.81 214 TYR A O 1
ATOM 1707 N N . LEU A 1 215 ? -12.516 -25.469 -11.57 1 98.5 215 LEU A N 1
ATOM 1708 C CA . LEU A 1 215 ? -12.539 -24.047 -11.844 1 98.5 215 LEU A CA 1
ATOM 1709 C C . LEU A 1 215 ? -13.672 -23.359 -11.086 1 98.5 215 LEU A C 1
ATOM 1711 O O . LEU A 1 215 ? -14.844 -23.703 -11.281 1 98.5 215 LEU A O 1
ATOM 1715 N N . VAL A 1 216 ? -13.367 -22.406 -10.305 1 97.81 216 VAL A N 1
ATOM 1716 C CA . VAL A 1 216 ? -14.367 -21.766 -9.445 1 97.81 216 VAL A CA 1
ATOM 1717 C C . VAL A 1 216 ? -14.734 -20.406 -10.023 1 97.81 216 VAL A C 1
ATOM 1719 O O . VAL A 1 216 ? -15.883 -19.969 -9.898 1 97.81 216 VAL A O 1
ATOM 1722 N N . ARG A 1 217 ? -13.75 -19.719 -10.539 1 95.81 217 ARG A N 1
ATOM 1723 C CA . ARG A 1 217 ? -13.977 -18.359 -11.008 1 95.81 217 ARG A CA 1
ATOM 1724 C C . ARG A 1 217 ? -12.922 -17.953 -12.031 1 95.81 217 ARG A C 1
ATOM 1726 O O . ARG A 1 217 ? -11.805 -18.469 -12.023 1 95.81 217 ARG A O 1
ATOM 1733 N N . GLY A 1 218 ? -13.344 -17.156 -12.953 1 95.31 218 GLY A N 1
ATOM 1734 C CA . GLY A 1 218 ? -12.43 -16.516 -13.891 1 95.31 218 GLY A CA 1
ATOM 1735 C C . GLY A 1 218 ? -12.773 -15.062 -14.172 1 95.31 218 GLY A C 1
ATOM 1736 O O . GLY A 1 218 ? -13.953 -14.711 -14.266 1 95.31 218 GLY A O 1
ATOM 1737 N N . VAL A 1 219 ? -11.82 -14.273 -14.172 1 97.88 219 VAL A N 1
ATOM 1738 C CA . VAL A 1 219 ? -11.992 -12.867 -14.523 1 97.88 219 VAL A CA 1
ATOM 1739 C C . VAL A 1 219 ? -10.82 -12.406 -15.391 1 97.88 219 VAL A C 1
ATOM 1741 O O . VAL A 1 219 ? -9.664 -12.641 -15.047 1 97.88 219 VAL A O 1
ATOM 1744 N N . GLY A 1 220 ? -11.172 -11.789 -16.531 1 97.62 220 GLY A N 1
ATOM 1745 C CA . GLY A 1 220 ? -10.102 -11.391 -17.438 1 97.62 220 GLY A CA 1
ATOM 1746 C C . GLY A 1 220 ? -9.242 -12.555 -17.891 1 97.62 220 GLY A C 1
ATOM 1747 O O . GLY A 1 220 ? -9.758 -13.539 -18.422 1 97.62 220 GLY A O 1
ATOM 1748 N N . ARG A 1 221 ? -7.941 -12.453 -17.531 1 98.19 221 ARG A N 1
ATOM 1749 C CA . ARG A 1 221 ? -7 -13.484 -17.953 1 98.19 221 ARG A CA 1
ATOM 1750 C C . ARG A 1 221 ? -6.617 -14.391 -16.797 1 98.19 221 ARG A C 1
ATOM 1752 O O . ARG A 1 221 ? -5.598 -15.086 -16.844 1 98.19 221 ARG A O 1
ATOM 1759 N N . LEU A 1 222 ? -7.395 -14.328 -15.758 1 98.75 222 LEU A N 1
ATOM 1760 C CA . LEU A 1 222 ? -7.059 -15.102 -14.57 1 98.75 222 LEU A CA 1
ATOM 1761 C C . LEU A 1 222 ? -8.133 -16.141 -14.281 1 98.75 222 LEU A C 1
ATOM 1763 O O . LEU A 1 222 ? -9.32 -15.82 -14.234 1 98.75 222 LEU A O 1
ATOM 1767 N N . TRP A 1 223 ? -7.684 -17.406 -14.078 1 98.88 223 TRP A N 1
ATOM 1768 C CA . TRP A 1 223 ? -8.57 -18.469 -13.609 1 98.88 223 TRP A CA 1
ATOM 1769 C C . TRP A 1 223 ? -8.18 -18.922 -12.203 1 98.88 223 TRP A C 1
ATOM 1771 O O . TRP A 1 223 ? -6.996 -18.984 -11.867 1 98.88 223 TRP A O 1
ATOM 1781 N N . HIS A 1 224 ? -9.164 -19.188 -11.391 1 98.94 224 HIS A N 1
ATOM 1782 C CA . HIS A 1 224 ? -9.008 -19.672 -10.023 1 98.94 224 HIS A CA 1
ATOM 1783 C C . HIS A 1 224 ? -9.562 -21.094 -9.883 1 98.94 224 HIS A C 1
ATOM 1785 O O . HIS A 1 224 ? -10.742 -21.328 -10.148 1 98.94 224 HIS A O 1
ATOM 1791 N N . PHE A 1 225 ? -8.703 -22.047 -9.445 1 98.75 225 PHE A N 1
ATOM 1792 C CA . PHE A 1 225 ? -9.07 -23.438 -9.219 1 98.75 225 PHE A CA 1
ATOM 1793 C C . PHE A 1 225 ? -8.977 -23.781 -7.738 1 98.75 225 PHE A C 1
ATOM 1795 O O . PHE A 1 225 ? -8.102 -23.266 -7.031 1 98.75 225 PHE A O 1
ATOM 1802 N N . GLN A 1 226 ? -9.836 -24.625 -7.289 1 98.56 226 GLN A N 1
ATOM 1803 C CA . GLN A 1 226 ? -9.719 -25.281 -5.996 1 98.56 226 GLN A CA 1
ATOM 1804 C C . GLN A 1 226 ? -9.477 -26.781 -6.168 1 98.56 226 GLN A C 1
ATOM 1806 O O . GLN A 1 226 ? -10.398 -27.547 -6.469 1 98.56 226 GLN A O 1
ATOM 1811 N N . ILE A 1 227 ? -8.266 -27.188 -5.895 1 97.5 227 ILE A N 1
ATOM 1812 C CA . ILE A 1 227 ? -7.879 -28.578 -6.176 1 97.5 227 ILE A CA 1
ATOM 1813 C C . ILE A 1 227 ? -7.836 -29.375 -4.875 1 97.5 227 ILE A C 1
ATOM 1815 O O . ILE A 1 227 ? -7.047 -29.062 -3.977 1 97.5 227 ILE A O 1
ATOM 1819 N N . PRO A 1 228 ? -8.625 -30.375 -4.75 1 95.56 228 PRO A N 1
ATOM 1820 C CA . PRO A 1 228 ? -8.57 -31.219 -3.559 1 95.56 228 PRO A CA 1
ATOM 1821 C C . PRO A 1 228 ? -7.41 -32.219 -3.592 1 95.56 228 PRO A C 1
ATOM 1823 O O . PRO A 1 228 ? -6.871 -32.5 -4.664 1 95.56 228 PRO A O 1
ATOM 1826 N N . PRO A 1 229 ? -7.051 -32.625 -2.402 1 92.62 229 PRO A N 1
ATOM 1827 C CA . PRO A 1 229 ? -6.078 -33.719 -2.406 1 92.62 229 PRO A CA 1
ATOM 1828 C C . PRO A 1 229 ? -6.625 -35 -3.049 1 92.62 229 PRO A C 1
ATOM 1830 O O . PRO A 1 229 ? -7.836 -35.219 -3.043 1 92.62 229 PRO A O 1
ATOM 1833 N N . SER A 1 230 ? -5.723 -35.562 -3.846 1 81.12 230 SER A N 1
ATOM 1834 C CA . SER A 1 230 ? -6.148 -36.781 -4.504 1 81.12 230 SER A CA 1
ATOM 1835 C C . SER A 1 230 ? -6.535 -37.875 -3.488 1 81.12 230 SER A C 1
ATOM 1837 O O . SER A 1 230 ? -5.844 -38.062 -2.486 1 81.12 230 SER A O 1
ATOM 1839 N N . ASN A 1 231 ? -7.809 -38.125 -3.52 1 62.31 231 ASN A N 1
ATOM 1840 C CA . ASN A 1 231 ? -8.211 -39.344 -2.814 1 62.31 231 ASN A CA 1
ATOM 1841 C C . ASN A 1 231 ? -7.828 -40.594 -3.598 1 62.31 231 ASN A C 1
ATOM 1843 O O . ASN A 1 231 ? -7.91 -40.594 -4.828 1 62.31 231 ASN A O 1
ATOM 1847 N N . ASP A 1 232 ? -6.664 -41.375 -3.186 1 51.94 232 ASP A N 1
ATOM 1848 C CA . ASP A 1 232 ? -5.977 -42.594 -3.631 1 51.94 232 ASP A CA 1
ATOM 1849 C C . ASP A 1 232 ? -6.715 -43.25 -4.797 1 51.94 232 ASP A C 1
ATOM 1851 O O . ASP A 1 232 ? -6.164 -44.094 -5.477 1 51.94 232 ASP A O 1
ATOM 1855 N N . SER A 1 233 ? -8.039 -43.281 -4.77 1 46.88 233 SER A N 1
ATOM 1856 C CA . SER A 1 233 ? -8.609 -44.531 -5.285 1 46.88 233 SER A CA 1
ATOM 1857 C C . SER A 1 233 ? -8.711 -44.5 -6.809 1 46.88 233 SER A C 1
ATOM 1859 O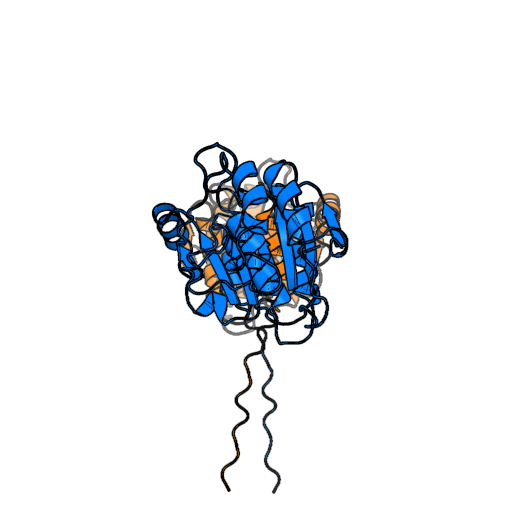 O . SER A 1 233 ? -9.008 -45.531 -7.434 1 46.88 233 SER A O 1
ATOM 1861 N N . HIS A 1 234 ? -8.797 -43.281 -7.48 1 50.62 234 HIS A N 1
ATOM 1862 C CA . HIS A 1 234 ? -9.266 -43.625 -8.82 1 50.62 234 HIS A CA 1
ATOM 1863 C C . HIS A 1 234 ? -8.117 -43.625 -9.82 1 50.62 234 HIS A C 1
ATOM 1865 O O . HIS A 1 234 ? -7.293 -42.719 -9.859 1 50.62 234 HIS A O 1
ATOM 1871 N N . THR A 1 235 ? -7.613 -44.844 -10.266 1 54.28 235 THR A N 1
ATOM 1872 C CA . THR A 1 235 ? -6.68 -45.281 -11.305 1 54.28 235 THR A CA 1
ATOM 1873 C C . THR A 1 235 ? -6.984 -44.594 -12.633 1 54.28 235 THR A C 1
ATOM 1875 O O . THR A 1 235 ? -7.789 -45.062 -13.422 1 54.28 235 THR A O 1
ATOM 1878 N N . SER A 1 236 ? -7.066 -43.188 -12.68 1 62.81 236 SER A N 1
ATOM 1879 C CA . SER A 1 236 ? -7.402 -42.625 -13.984 1 62.81 236 SER A CA 1
ATOM 1880 C C . SER A 1 236 ? -6.148 -42.344 -14.797 1 62.81 236 SER A C 1
ATOM 1882 O O . SER A 1 236 ? -5.074 -42.125 -14.234 1 62.81 236 SER A O 1
ATOM 1884 N N . GLN A 1 237 ? -6.262 -42.625 -16.172 1 66.94 237 GLN A N 1
ATOM 1885 C CA . GLN A 1 237 ? -5.234 -42.375 -17.172 1 66.94 237 GLN A CA 1
ATOM 1886 C C . GLN A 1 237 ? -5.004 -40.875 -17.359 1 66.94 237 GLN A C 1
ATOM 1888 O O . GLN A 1 237 ? -3.963 -40.469 -17.875 1 66.94 237 GLN A O 1
ATOM 1893 N N . SER A 1 238 ? -5.91 -40.125 -16.875 1 81.94 238 SER A N 1
ATOM 1894 C CA . SER A 1 238 ? -5.785 -38.688 -17.078 1 81.94 238 SER A CA 1
ATOM 1895 C C . SER A 1 238 ? -5.98 -37.906 -15.781 1 81.94 238 SER A C 1
ATOM 1897 O O . SER A 1 238 ? -6.488 -38.469 -14.805 1 81.94 238 SER A O 1
ATOM 1899 N N . PHE A 1 239 ? -5.48 -36.75 -15.758 1 89.75 239 PHE A N 1
ATOM 1900 C CA . PHE A 1 239 ? -5.598 -35.938 -14.562 1 89.75 239 PHE A CA 1
ATOM 1901 C C . PHE A 1 239 ? -7.047 -35.5 -14.336 1 89.75 239 PHE A C 1
ATOM 1903 O O . PHE A 1 239 ? -7.477 -35.344 -13.188 1 89.75 239 PHE A O 1
ATOM 1910 N N . CYS A 1 240 ? -7.727 -35.406 -15.492 1 90.75 240 CYS A N 1
ATOM 1911 C CA . CYS A 1 240 ? -9.094 -34.906 -15.359 1 90.75 240 CYS A CA 1
ATOM 1912 C C . CYS A 1 240 ? -10.094 -35.938 -15.844 1 90.75 240 CYS A C 1
ATOM 1914 O O . CYS A 1 240 ? -9.797 -36.75 -16.734 1 90.75 240 CYS A O 1
ATOM 1916 N N . MET B 1 1 ? 7.188 -24.188 42.344 1 26.66 1 MET B N 1
ATOM 1917 C CA . MET B 1 1 ? 7.098 -24.703 41 1 26.66 1 MET B CA 1
ATOM 1918 C C . MET B 1 1 ? 6.953 -23.547 40 1 26.66 1 MET B C 1
ATOM 1920 O O . MET B 1 1 ? 6.082 -22.703 40.156 1 26.66 1 MET B O 1
ATOM 1924 N N . PRO B 1 2 ? 8.008 -23.094 39.125 1 25.78 2 PRO B N 1
ATOM 1925 C CA . PRO B 1 2 ? 8.266 -21.75 38.594 1 25.78 2 PRO B CA 1
ATOM 1926 C C . PRO B 1 2 ? 7.301 -21.375 37.469 1 25.78 2 PRO B C 1
ATOM 1928 O O . PRO B 1 2 ? 6.891 -22.25 36.688 1 25.78 2 PRO B O 1
ATOM 1931 N N . LYS B 1 3 ? 6.516 -20.156 37.625 1 23.45 3 LYS B N 1
ATOM 1932 C CA . LYS B 1 3 ? 5.375 -19.594 36.906 1 23.45 3 LYS B CA 1
ATOM 1933 C C . LYS B 1 3 ? 5.695 -19.406 35.438 1 23.45 3 LYS B C 1
ATOM 1935 O O . LYS B 1 3 ? 6.668 -18.734 35.094 1 23.45 3 LYS B O 1
ATOM 1940 N N . ALA B 1 4 ? 5.355 -20.391 34.594 1 28.8 4 ALA B N 1
ATOM 1941 C CA . ALA B 1 4 ? 5.395 -20.531 33.125 1 28.8 4 ALA B CA 1
ATOM 1942 C C . ALA B 1 4 ? 4.957 -19.234 32.438 1 28.8 4 ALA B C 1
ATOM 1944 O O . ALA B 1 4 ? 3.801 -18.812 32.562 1 28.8 4 ALA B O 1
ATOM 1945 N N . GLN B 1 5 ? 5.82 -18.094 32.469 1 23.8 5 GLN B N 1
ATOM 1946 C CA . GLN B 1 5 ? 5.625 -16.734 31.969 1 23.8 5 GLN B CA 1
ATOM 1947 C C . GLN B 1 5 ? 5.098 -16.719 30.547 1 23.8 5 GLN B C 1
ATOM 1949 O O . GLN B 1 5 ? 5.684 -17.344 29.656 1 23.8 5 GLN B O 1
ATOM 1954 N N . ALA B 1 6 ? 3.818 -16.516 30.312 1 27.08 6 ALA B N 1
ATOM 1955 C CA . ALA B 1 6 ? 2.867 -16.391 29.219 1 27.08 6 ALA B CA 1
ATOM 1956 C C . ALA B 1 6 ? 3.402 -15.453 28.125 1 27.08 6 ALA B C 1
ATOM 1958 O O . ALA B 1 6 ? 3.467 -14.234 28.328 1 27.08 6 ALA B O 1
ATOM 1959 N N . ARG B 1 7 ? 4.539 -15.719 27.5 1 26.09 7 ARG B N 1
ATOM 1960 C CA . ARG B 1 7 ? 5.117 -14.922 26.422 1 26.09 7 ARG B CA 1
ATOM 1961 C C . ARG B 1 7 ? 4.062 -14.555 25.391 1 26.09 7 ARG B C 1
ATOM 1963 O O . ARG B 1 7 ? 3.4 -15.43 24.828 1 26.09 7 ARG B O 1
ATOM 1970 N N . VAL B 1 8 ? 3.424 -13.375 25.531 1 27.69 8 VAL B N 1
ATOM 1971 C CA . VAL B 1 8 ? 2.443 -12.648 24.734 1 27.69 8 VAL B CA 1
ATOM 1972 C C . VAL B 1 8 ? 2.818 -12.734 23.266 1 27.69 8 VAL B C 1
ATOM 1974 O O . VAL B 1 8 ? 3.922 -12.344 22.875 1 27.69 8 VAL B O 1
ATOM 1977 N N . GLN B 1 9 ? 2.527 -13.773 22.484 1 30.48 9 GLN B N 1
ATOM 1978 C CA . GLN B 1 9 ? 2.504 -13.93 21.031 1 30.48 9 GLN B CA 1
ATOM 1979 C C . GLN B 1 9 ? 2.098 -12.633 20.344 1 30.48 9 GLN B C 1
ATOM 1981 O O . GLN B 1 9 ? 0.998 -12.125 20.562 1 30.48 9 GLN B O 1
ATOM 1986 N N . GLU B 1 10 ? 2.865 -11.625 20.156 1 34.62 10 GLU B N 1
ATOM 1987 C CA . GLU B 1 10 ? 2.797 -10.336 19.469 1 34.62 10 GLU B CA 1
ATOM 1988 C C . GLU B 1 10 ? 1.948 -10.43 18.203 1 34.62 10 GLU B C 1
ATOM 1990 O O . GLU B 1 10 ? 2.33 -11.102 17.234 1 34.62 10 GLU B O 1
ATOM 1995 N N . ASP B 1 11 ? 0.548 -10.656 18.141 1 36.91 11 ASP B N 1
ATOM 1996 C CA . ASP B 1 11 ? -0.598 -10.852 17.25 1 36.91 11 ASP B CA 1
ATOM 1997 C C . ASP B 1 11 ? -0.536 -9.906 16.062 1 36.91 11 ASP B C 1
ATOM 1999 O O . ASP B 1 11 ? -0.566 -8.688 16.219 1 36.91 11 ASP B O 1
ATOM 2003 N N . TYR B 1 12 ? 0.186 -10.062 15.047 1 40.81 12 TYR B N 1
ATOM 2004 C CA . TYR B 1 12 ? 0.288 -9.383 13.758 1 40.81 12 TYR B CA 1
ATOM 2005 C C . TYR B 1 12 ? -1.093 -9.117 13.172 1 40.81 12 TYR B C 1
ATOM 2007 O O . TYR B 1 12 ? -1.747 -10.031 12.664 1 40.81 12 TYR B O 1
ATOM 2015 N N . ASN B 1 13 ? -2.156 -8.469 13.703 1 53.81 13 ASN B N 1
ATOM 2016 C CA . ASN B 1 13 ? -3.396 -8.055 13.055 1 53.81 13 ASN B CA 1
ATOM 2017 C C . ASN B 1 13 ? -3.133 -7.102 11.891 1 53.81 13 ASN B C 1
ATOM 2019 O O . ASN B 1 13 ? -2.836 -5.926 12.109 1 53.81 13 ASN B O 1
ATOM 2023 N N . PRO B 1 14 ? -2.598 -7.637 10.758 1 57.22 14 PRO B N 1
ATOM 2024 C CA . PRO B 1 14 ? -2.617 -6.645 9.68 1 57.22 14 PRO B CA 1
ATOM 2025 C C . PRO B 1 14 ? -3.93 -5.863 9.625 1 57.22 14 PRO B C 1
ATOM 2027 O O . PRO B 1 14 ? -5.008 -6.461 9.641 1 57.22 14 PRO B O 1
ATOM 2030 N N . THR B 1 15 ? -3.963 -4.492 9.859 1 72.94 15 THR B N 1
ATOM 2031 C CA . THR B 1 15 ? -5.176 -3.684 9.867 1 72.94 15 THR B CA 1
ATOM 2032 C C . THR B 1 15 ? -5.832 -3.686 8.484 1 72.94 15 THR B C 1
ATOM 2034 O O . THR B 1 15 ? -5.148 -3.805 7.469 1 72.94 15 THR B O 1
ATOM 2037 N N . THR B 1 16 ? -7.02 -3.926 8.383 1 84.81 16 THR B N 1
ATOM 2038 C CA . THR B 1 16 ? -7.875 -3.893 7.203 1 84.81 16 THR B CA 1
ATOM 2039 C C . THR B 1 16 ? -7.547 -2.682 6.336 1 84.81 16 THR B C 1
ATOM 2041 O O . THR B 1 16 ? -7.492 -2.787 5.109 1 84.81 16 THR B O 1
ATOM 2044 N N . ILE B 1 17 ? -7.152 -1.651 6.977 1 90.19 17 ILE B N 1
ATOM 2045 C CA . ILE B 1 17 ? -6.914 -0.421 6.23 1 90.19 17 ILE B CA 1
ATOM 2046 C C . ILE B 1 17 ? -5.598 -0.532 5.461 1 90.19 17 ILE B C 1
ATOM 2048 O O . ILE B 1 17 ? -5.473 0.001 4.355 1 90.19 17 ILE B O 1
ATOM 2052 N N . GLN B 1 18 ? -4.668 -1.22 6.039 1 93.62 18 GLN B N 1
ATOM 2053 C CA . GLN B 1 18 ? -3.387 -1.372 5.355 1 93.62 18 GLN B CA 1
ATOM 2054 C C . GLN B 1 18 ? -3.527 -2.248 4.113 1 93.62 18 GLN B C 1
ATOM 2056 O O . GLN B 1 18 ? -2.973 -1.932 3.059 1 93.62 18 GLN B O 1
ATOM 2061 N N . LEU B 1 19 ? -4.273 -3.291 4.227 1 93.19 19 LEU B N 1
ATOM 2062 C CA . LEU B 1 19 ? -4.496 -4.172 3.086 1 93.19 19 LEU B CA 1
ATOM 2063 C C . LEU B 1 19 ? -5.219 -3.434 1.964 1 93.19 19 LEU B C 1
ATOM 2065 O O . LEU B 1 19 ? -4.844 -3.551 0.795 1 93.19 19 LEU B O 1
ATOM 2069 N N . LYS B 1 20 ? -6.16 -2.678 2.33 1 92.5 20 LYS B N 1
ATOM 2070 C CA . LYS B 1 20 ? -6.898 -1.879 1.356 1 92.5 20 LYS B CA 1
ATOM 2071 C C . LYS B 1 20 ? -5.988 -0.857 0.681 1 92.5 20 LYS B C 1
ATOM 2073 O O . LYS B 1 20 ? -6.09 -0.632 -0.527 1 92.5 20 LYS B O 1
ATOM 2078 N N . ALA B 1 21 ? -5.176 -0.254 1.462 1 95.94 21 ALA B N 1
ATOM 2079 C CA . ALA B 1 21 ? -4.25 0.743 0.928 1 95.94 21 ALA B CA 1
ATOM 2080 C C . ALA B 1 21 ? -3.277 0.112 -0.064 1 95.94 21 ALA B C 1
ATOM 2082 O O . ALA B 1 21 ? -3.012 0.678 -1.127 1 95.94 21 ALA B O 1
ATOM 2083 N N . ILE B 1 22 ? -2.787 -1.013 0.285 1 96.69 22 ILE B N 1
ATOM 2084 C CA . ILE B 1 22 ? -1.847 -1.702 -0.592 1 96.69 22 ILE B CA 1
ATOM 2085 C C . ILE B 1 22 ? -2.516 -2.008 -1.93 1 96.69 22 ILE B C 1
ATOM 2087 O O . ILE B 1 22 ? -1.963 -1.712 -2.99 1 96.69 22 ILE B O 1
ATOM 2091 N N . LEU B 1 23 ? -3.668 -2.547 -1.878 1 96.62 23 LEU B N 1
ATOM 2092 C CA . LEU B 1 23 ? -4.398 -2.863 -3.1 1 96.62 23 LEU B CA 1
ATOM 2093 C C . LEU B 1 23 ? -4.672 -1.601 -3.91 1 96.62 23 LEU B C 1
ATOM 2095 O O . LEU B 1 23 ? -4.457 -1.577 -5.125 1 96.62 23 LEU B O 1
ATOM 2099 N N . HIS B 1 24 ? -5.09 -0.578 -3.26 1 96.25 24 HIS B N 1
ATOM 2100 C CA . HIS B 1 24 ? -5.434 0.687 -3.9 1 96.25 24 HIS B CA 1
ATOM 2101 C C . HIS B 1 24 ? -4.234 1.28 -4.629 1 96.25 24 HIS B C 1
ATOM 2103 O O . HIS B 1 24 ? -4.324 1.618 -5.812 1 96.25 24 HIS B O 1
ATOM 2109 N N . TYR B 1 25 ? -3.172 1.346 -3.947 1 97.94 25 TYR B N 1
ATOM 2110 C CA . TYR B 1 25 ? -2.029 2.055 -4.516 1 97.94 25 TYR B CA 1
ATOM 2111 C C . TYR B 1 25 ? -1.277 1.173 -5.504 1 97.94 25 TYR B C 1
ATOM 2113 O O . TYR B 1 25 ? -0.715 1.669 -6.484 1 97.94 25 TYR B O 1
ATOM 2121 N N . ALA B 1 26 ? -1.298 -0.144 -5.281 1 98 26 ALA B N 1
ATOM 2122 C CA . ALA B 1 26 ? -0.634 -1.053 -6.211 1 98 26 ALA B CA 1
ATOM 2123 C C . ALA B 1 26 ? -1.307 -1.022 -7.582 1 98 26 ALA B C 1
ATOM 2125 O O . ALA B 1 26 ? -0.674 -1.324 -8.594 1 98 26 ALA B O 1
ATOM 2126 N N . THR B 1 27 ? -2.518 -0.641 -7.586 1 97.56 27 THR B N 1
ATOM 2127 C CA . THR B 1 27 ? -3.26 -0.714 -8.844 1 97.56 27 THR B CA 1
ATOM 2128 C C . THR B 1 27 ? -3.631 0.683 -9.328 1 97.56 27 THR B C 1
ATOM 2130 O O . THR B 1 27 ? -4.543 0.838 -10.141 1 97.56 27 THR B O 1
ATOM 2133 N N . SER B 1 28 ? -3.033 1.694 -8.82 1 96.19 28 SER B N 1
ATOM 2134 C CA . SER B 1 28 ? -3.258 3.074 -9.242 1 96.19 28 SER B CA 1
ATOM 2135 C C . SER B 1 28 ? -2.006 3.668 -9.875 1 96.19 28 SER B C 1
ATOM 2137 O O . SER B 1 28 ? -0.891 3.426 -9.414 1 96.19 28 SER B O 1
ATOM 2139 N N . ARG B 1 29 ? -2.182 4.488 -10.945 1 96.75 29 ARG B N 1
ATOM 2140 C CA . ARG B 1 29 ? -1.058 5.16 -11.594 1 96.75 29 ARG B CA 1
ATOM 2141 C C . ARG B 1 29 ? -0.878 6.57 -11.047 1 96.75 29 ARG B C 1
ATOM 2143 O O . ARG B 1 29 ? 0.041 7.285 -11.453 1 96.75 29 ARG B O 1
ATOM 2150 N N . ILE B 1 30 ? -1.777 6.965 -10.188 1 96.44 30 ILE B N 1
ATOM 2151 C CA . ILE B 1 30 ? -1.746 8.305 -9.617 1 96.44 30 ILE B CA 1
ATOM 2152 C C . ILE B 1 30 ? -0.811 8.336 -8.414 1 96.44 30 ILE B C 1
ATOM 2154 O O . ILE B 1 30 ? -0.831 7.418 -7.586 1 96.44 30 ILE B O 1
ATOM 2158 N N . VAL B 1 31 ? 0.026 9.32 -8.328 1 97.25 31 VAL B N 1
ATOM 2159 C CA . VAL B 1 31 ? 0.914 9.469 -7.176 1 97.25 31 VAL B CA 1
ATOM 2160 C C . VAL B 1 31 ? 0.617 10.781 -6.461 1 97.25 31 VAL B C 1
ATOM 2162 O O . VAL B 1 31 ? 0.05 11.703 -7.055 1 97.25 31 VAL B O 1
ATOM 2165 N N . PRO B 1 32 ? 0.991 10.898 -5.215 1 96.88 32 PRO B N 1
ATOM 2166 C CA . PRO B 1 32 ? 0.782 12.133 -4.453 1 96.88 32 PRO B CA 1
ATOM 2167 C C . PRO B 1 32 ? 1.576 13.312 -5.012 1 96.88 32 PRO B C 1
ATOM 2169 O O . PRO B 1 32 ? 2.533 13.109 -5.766 1 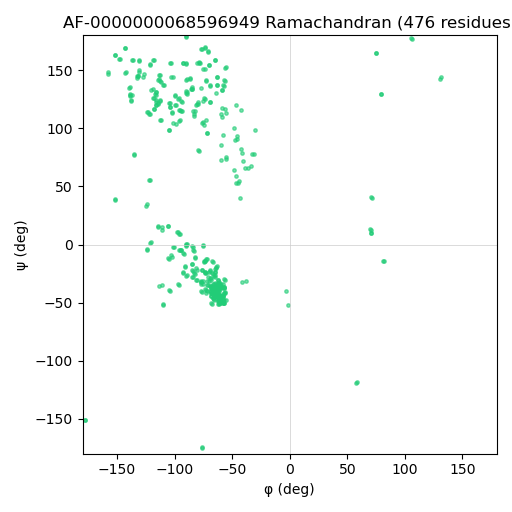96.88 32 PRO B O 1
ATOM 2172 N N . GLN B 1 33 ? 1.086 14.461 -4.652 1 95.75 33 GLN B N 1
ATOM 2173 C CA . GLN B 1 33 ? 1.825 15.672 -5.004 1 95.75 33 GLN B CA 1
ATOM 2174 C C . GLN B 1 33 ? 3.189 15.703 -4.316 1 95.75 33 GLN B C 1
ATOM 2176 O O . GLN B 1 33 ? 4.176 16.141 -4.906 1 95.75 33 GLN B O 1
ATOM 2181 N N . GLN B 1 34 ? 3.225 15.227 -3.082 1 98 34 GLN B N 1
ATOM 2182 C CA . GLN B 1 34 ? 4.504 15.109 -2.391 1 98 34 GLN B CA 1
ATOM 2183 C C . GLN B 1 34 ? 5.375 14.023 -3.016 1 98 34 GLN B C 1
ATOM 2185 O O . GLN B 1 34 ? 4.879 12.945 -3.357 1 98 34 GLN B O 1
ATOM 2190 N N . SER B 1 35 ? 6.633 14.391 -3.152 1 97.19 35 SER B N 1
ATOM 2191 C CA . SER B 1 35 ? 7.586 13.383 -3.623 1 97.19 35 SER B CA 1
ATOM 2192 C C . SER B 1 35 ? 7.852 12.328 -2.555 1 97.19 35 SER B C 1
ATOM 2194 O O . SER B 1 35 ? 7.523 12.531 -1.384 1 97.19 35 SER B O 1
ATOM 2196 N N . LEU B 1 36 ? 8.469 11.234 -2.986 1 97.19 36 LEU B N 1
ATOM 2197 C CA . LEU B 1 36 ? 8.844 10.18 -2.049 1 97.19 36 LEU B CA 1
ATOM 2198 C C . LEU B 1 36 ? 9.742 10.727 -0.947 1 97.19 36 LEU B C 1
ATOM 2200 O O . LEU B 1 36 ? 9.594 10.367 0.222 1 97.19 36 LEU B O 1
ATOM 2204 N N . ALA B 1 37 ? 10.672 11.578 -1.324 1 97.81 37 ALA B N 1
ATOM 2205 C CA . ALA B 1 37 ? 11.602 12.148 -0.35 1 97.81 37 ALA B CA 1
ATOM 2206 C C . ALA B 1 37 ? 10.852 12.984 0.686 1 97.81 37 ALA B C 1
ATOM 2208 O O . ALA B 1 37 ? 11.18 12.953 1.874 1 97.81 37 ALA B O 1
ATOM 2209 N N . GLU B 1 38 ? 9.875 13.703 0.245 1 98.56 38 GLU B N 1
ATOM 2210 C CA . GLU B 1 38 ? 9.055 14.508 1.145 1 98.56 38 GLU B CA 1
ATOM 2211 C C . GLU B 1 38 ? 8.211 13.625 2.062 1 98.56 38 GLU B C 1
ATOM 2213 O O . GLU B 1 38 ? 8.188 13.836 3.277 1 98.56 38 GLU B O 1
ATOM 2218 N N . ILE B 1 39 ? 7.605 12.609 1.487 1 98.56 39 ILE B N 1
ATOM 2219 C CA . ILE B 1 39 ? 6.746 11.703 2.24 1 98.56 39 ILE B CA 1
ATOM 2220 C C . ILE B 1 39 ? 7.566 10.977 3.303 1 98.56 39 ILE B C 1
ATOM 2222 O O . ILE B 1 39 ? 7.09 10.75 4.418 1 98.56 39 ILE B O 1
ATOM 2226 N N . LYS B 1 40 ? 8.758 10.672 3.029 1 97.56 40 LYS B N 1
ATOM 2227 C CA . LYS B 1 40 ? 9.617 9.906 3.928 1 97.56 40 LYS B CA 1
ATOM 2228 C C . LYS B 1 40 ? 9.898 10.68 5.211 1 97.56 40 LYS B C 1
ATOM 2230 O O . LYS B 1 40 ? 10.086 10.086 6.273 1 97.56 40 LYS B O 1
ATOM 2235 N N . ILE B 1 41 ? 9.875 11.961 5.168 1 98.06 41 ILE B N 1
ATOM 2236 C CA . ILE B 1 41 ? 10.102 12.758 6.363 1 98.06 41 ILE B CA 1
ATOM 2237 C C . ILE B 1 41 ? 9.016 12.461 7.398 1 98.06 41 ILE B C 1
ATOM 2239 O O . ILE B 1 41 ? 9.312 12.117 8.539 1 98.06 41 ILE B O 1
ATOM 2243 N N . SER B 1 42 ? 7.781 12.547 6.969 1 97.94 42 SER B N 1
ATOM 2244 C CA . SER B 1 42 ? 6.668 12.305 7.879 1 97.94 42 SER B CA 1
ATOM 2245 C C . SER B 1 42 ? 6.559 10.828 8.242 1 97.94 42 SER B C 1
ATOM 2247 O O . SER B 1 42 ? 6.246 10.484 9.383 1 97.94 42 SER B O 1
ATOM 2249 N N . PHE B 1 43 ? 6.863 10.031 7.309 1 97.12 43 PHE B N 1
ATOM 2250 C CA . PHE B 1 43 ? 6.82 8.594 7.531 1 97.12 43 PHE B CA 1
ATOM 2251 C C . PHE B 1 43 ? 7.809 8.18 8.617 1 97.12 43 PHE B C 1
ATOM 2253 O O . PHE B 1 43 ? 7.473 7.398 9.508 1 97.12 43 PHE B O 1
ATOM 2260 N N . ASP B 1 44 ? 8.977 8.719 8.5 1 96.38 44 ASP B N 1
ATOM 2261 C CA . ASP B 1 44 ? 10.023 8.375 9.461 1 96.38 44 ASP B CA 1
ATOM 2262 C C . ASP B 1 44 ? 9.648 8.844 10.867 1 96.38 44 ASP B C 1
ATOM 2264 O O . ASP B 1 44 ? 9.93 8.164 11.852 1 96.38 44 ASP B O 1
ATOM 2268 N N . VAL B 1 45 ? 9.023 9.945 10.977 1 97.38 45 VAL B N 1
ATOM 2269 C CA . VAL B 1 45 ? 8.586 10.445 12.273 1 97.38 45 VAL B CA 1
ATOM 2270 C C . VAL B 1 45 ? 7.508 9.531 12.836 1 97.38 45 VAL B C 1
ATOM 2272 O O . VAL B 1 45 ? 7.578 9.117 14 1 97.38 45 VAL B O 1
ATOM 2275 N N . LEU B 1 46 ? 6.555 9.172 12 1 95.75 46 LEU B N 1
ATOM 2276 C CA . LEU B 1 46 ? 5.492 8.266 12.422 1 95.75 46 LEU B CA 1
ATOM 2277 C C . LEU B 1 46 ? 6.066 6.949 12.922 1 95.75 46 LEU B C 1
ATOM 2279 O O . LEU B 1 46 ? 5.668 6.449 13.977 1 95.75 46 LEU B O 1
ATOM 2283 N N . LYS B 1 47 ? 6.977 6.465 12.203 1 92.06 47 LYS B N 1
ATOM 2284 C CA . LYS B 1 47 ? 7.609 5.199 12.562 1 92.06 47 LYS B CA 1
ATOM 2285 C C . LYS B 1 47 ? 8.391 5.32 13.867 1 92.06 47 LYS B C 1
ATOM 2287 O O . LYS B 1 47 ? 8.359 4.418 14.703 1 92.06 47 LYS B O 1
ATOM 2292 N N . SER B 1 48 ? 9.023 6.43 14.016 1 93.62 48 SER B N 1
ATOM 2293 C CA . SER B 1 48 ? 9.875 6.625 15.188 1 93.62 48 SER B CA 1
ATOM 2294 C C . SER B 1 48 ? 9.055 6.746 16.469 1 93.62 48 SER B C 1
ATOM 2296 O O . SER B 1 48 ? 9.555 6.488 17.562 1 93.62 48 SER B O 1
ATOM 2298 N N . MET B 1 49 ? 7.805 7.117 16.359 1 93.25 49 MET B N 1
ATOM 2299 C CA . MET B 1 49 ? 6.941 7.234 17.531 1 93.25 49 MET B CA 1
ATOM 2300 C C . MET B 1 49 ? 6.695 5.871 18.156 1 93.25 49 MET B C 1
ATOM 2302 O O . MET B 1 49 ? 6.461 5.773 19.375 1 93.25 49 MET B O 1
ATOM 2306 N N . GLY B 1 50 ? 6.609 4.758 17.312 1 87.25 50 GLY B N 1
ATOM 2307 C CA . GLY B 1 50 ? 6.5 3.402 17.828 1 87.25 50 GLY B CA 1
ATOM 2308 C C . GLY B 1 50 ? 5.152 3.107 18.469 1 87.25 50 GLY B C 1
ATOM 2309 O O . GLY B 1 50 ? 5.016 2.146 19.219 1 87.25 50 GLY B O 1
ATOM 2310 N N . ARG B 1 51 ? 4.246 3.973 18.312 1 90.56 51 ARG B N 1
ATOM 2311 C CA . ARG B 1 51 ? 2.898 3.852 18.859 1 90.56 51 ARG B CA 1
ATOM 2312 C C . ARG B 1 51 ? 1.876 4.531 17.953 1 90.56 51 ARG B C 1
ATOM 2314 O O . ARG B 1 51 ? 2.236 5.359 17.125 1 90.56 51 ARG B O 1
ATOM 2321 N N . PRO B 1 52 ? 0.605 4.133 18.109 1 93.38 52 PRO B N 1
ATOM 2322 C CA . PRO B 1 52 ? -0.433 4.895 17.406 1 93.38 52 PRO B CA 1
ATOM 2323 C C . PRO B 1 52 ? -0.417 6.379 17.766 1 93.38 52 PRO B C 1
ATOM 2325 O O . PRO B 1 52 ? -0.214 6.73 18.938 1 93.38 52 PRO B O 1
ATOM 2328 N N . CYS B 1 53 ? -0.66 7.227 16.766 1 96.69 53 CYS B N 1
ATOM 2329 C CA . CYS B 1 53 ? -0.522 8.664 16.969 1 96.69 53 CYS B CA 1
ATOM 2330 C C . CYS B 1 53 ? -1.83 9.383 16.672 1 96.69 53 CYS B C 1
ATOM 2332 O O . CYS B 1 53 ? -2.719 8.828 16.031 1 96.69 53 CYS B O 1
ATOM 2334 N N . ASN B 1 54 ? -1.975 10.484 17.266 1 98.19 54 ASN B N 1
ATOM 2335 C CA . ASN B 1 54 ? -2.938 11.477 16.781 1 98.19 54 ASN B CA 1
ATOM 2336 C C . ASN B 1 54 ? -2.355 12.328 15.664 1 98.19 54 ASN B C 1
ATOM 2338 O O . ASN B 1 54 ? -1.476 13.156 15.898 1 98.19 54 ASN B O 1
ATOM 2342 N N . PHE B 1 55 ? -2.896 12.148 14.469 1 98.75 55 PHE B N 1
ATOM 2343 C CA . PHE B 1 55 ? -2.363 12.75 13.25 1 98.75 55 PHE B CA 1
ATOM 2344 C C . PHE B 1 55 ? -3.416 13.609 12.57 1 98.75 55 PHE B C 1
ATOM 2346 O O . PHE B 1 55 ? -4.41 13.094 12.055 1 98.75 55 PHE B O 1
ATOM 2353 N N . LEU B 1 56 ? -3.178 14.898 12.57 1 98.88 56 LEU B N 1
ATOM 2354 C CA . LEU B 1 56 ? -4.07 15.852 11.922 1 98.88 56 LEU B CA 1
ATOM 2355 C C . LEU B 1 56 ? -3.535 16.25 10.547 1 98.88 56 LEU B C 1
ATOM 2357 O O . LEU B 1 56 ? -2.373 16.641 10.422 1 98.88 56 LEU B O 1
ATOM 2361 N N . VAL B 1 57 ? -4.383 16.125 9.555 1 98.94 57 VAL B N 1
ATOM 2362 C CA . VAL B 1 57 ? -3.943 16.453 8.203 1 98.94 57 VAL B CA 1
ATOM 2363 C C . VAL B 1 57 ? -4.859 17.516 7.605 1 98.94 57 VAL B C 1
ATOM 2365 O O . VAL B 1 57 ? -6.051 17.281 7.406 1 98.94 57 VAL B O 1
ATOM 2368 N N . PHE B 1 58 ? -4.289 18.703 7.375 1 98.81 58 PHE B N 1
ATOM 2369 C CA . PHE B 1 58 ? -4.984 19.656 6.527 1 98.81 58 PHE B CA 1
ATOM 2370 C C . PHE B 1 58 ? -4.875 19.266 5.059 1 98.81 58 PHE B C 1
ATOM 2372 O O . PHE B 1 58 ? -3.832 19.469 4.434 1 98.81 58 PHE B O 1
ATOM 2379 N N . GLY B 1 59 ? -5.926 18.766 4.535 1 98.31 59 GLY B N 1
ATOM 2380 C CA . GLY B 1 59 ? -5.945 18.234 3.178 1 98.31 59 GLY B CA 1
ATOM 2381 C C . GLY B 1 59 ? -6.555 16.859 3.082 1 98.31 59 GLY B C 1
ATOM 2382 O O . GLY B 1 59 ? -6.367 16.016 3.973 1 98.31 59 GLY B O 1
ATOM 2383 N N . LEU B 1 60 ? -7.258 16.625 2.053 1 98.19 60 LEU B N 1
ATOM 2384 C CA . LEU B 1 60 ? -7.879 15.352 1.715 1 98.19 60 LEU B CA 1
ATOM 2385 C C . LEU B 1 60 ? -7.703 15.039 0.234 1 98.19 60 LEU B C 1
ATOM 2387 O O . LEU B 1 60 ? -7.961 15.891 -0.622 1 98.19 60 LEU B O 1
ATOM 2391 N N . GLY B 1 61 ? -7.219 13.875 -0.041 1 96.44 61 GLY B N 1
ATOM 2392 C CA . GLY B 1 61 ? -7.035 13.523 -1.439 1 96.44 61 GLY B CA 1
ATOM 2393 C C . GLY B 1 61 ? -6.516 12.109 -1.637 1 96.44 61 GLY B C 1
ATOM 2394 O O . GLY B 1 61 ? -6.828 11.211 -0.851 1 96.44 61 GLY B O 1
ATOM 2395 N N . HIS B 1 62 ? -5.805 11.906 -2.697 1 94.94 62 HIS B N 1
ATOM 2396 C CA . HIS B 1 62 ? -5.34 10.586 -3.115 1 94.94 62 HIS B CA 1
ATOM 2397 C C . HIS B 1 62 ? -4.406 9.977 -2.078 1 94.94 62 HIS B C 1
ATOM 2399 O O . HIS B 1 62 ? -4.387 8.758 -1.889 1 94.94 62 HIS B O 1
ATOM 2405 N N . ASP B 1 63 ? -3.695 10.844 -1.393 1 97.31 63 ASP B N 1
ATOM 2406 C CA . ASP B 1 63 ? -2.68 10.352 -0.468 1 97.31 63 ASP B CA 1
ATOM 2407 C C . ASP B 1 63 ? -3.266 10.133 0.924 1 97.31 63 ASP B C 1
ATOM 2409 O O . ASP B 1 63 ? -2.582 9.633 1.82 1 97.31 63 ASP B O 1
ATOM 2413 N N . SER B 1 64 ? -4.539 10.422 1.125 1 98.25 64 SER B N 1
ATOM 2414 C CA . SER B 1 64 ? -5.137 10.367 2.457 1 98.25 64 SER B CA 1
ATOM 2415 C C . SER B 1 64 ? -5.191 8.938 2.98 1 98.25 64 SER B C 1
ATOM 2417 O O . SER B 1 64 ? -4.914 8.688 4.156 1 98.25 64 SER B O 1
ATOM 2419 N N . LEU B 1 65 ? -5.555 8.031 2.098 1 97.06 65 LEU B N 1
ATOM 2420 C CA . LEU B 1 65 ? -5.578 6.629 2.514 1 97.06 65 LEU B CA 1
ATOM 2421 C C . LEU B 1 65 ? -4.188 6.168 2.939 1 97.06 65 LEU B C 1
ATOM 2423 O O . LEU B 1 65 ? -4.055 5.367 3.869 1 97.06 65 LEU B O 1
ATOM 2427 N N . MET B 1 66 ? -3.186 6.637 2.295 1 97.94 66 MET B N 1
ATOM 2428 C CA . MET B 1 66 ? -1.811 6.32 2.672 1 97.94 66 MET B CA 1
ATOM 2429 C C . MET B 1 66 ? -1.511 6.805 4.086 1 97.94 66 MET B C 1
ATOM 2431 O O . MET B 1 66 ? -1.071 6.023 4.934 1 97.94 66 MET B O 1
ATOM 2435 N N . TRP B 1 67 ? -1.822 8.047 4.367 1 97.94 67 TRP B N 1
ATOM 2436 C CA . TRP B 1 67 ? -1.523 8.609 5.684 1 97.94 67 TRP B CA 1
ATOM 2437 C C . TRP B 1 67 ? -2.264 7.852 6.781 1 97.94 67 TRP B C 1
ATOM 2439 O O . TRP B 1 67 ? -1.689 7.543 7.828 1 97.94 67 TRP B O 1
ATOM 2449 N N . ALA B 1 68 ? -3.504 7.559 6.527 1 96.88 68 ALA B N 1
ATOM 2450 C CA . ALA B 1 68 ? -4.285 6.816 7.516 1 96.88 68 ALA B CA 1
ATOM 2451 C C . ALA B 1 68 ? -3.701 5.426 7.738 1 96.88 68 ALA B C 1
ATOM 2453 O O . ALA B 1 68 ? -3.629 4.949 8.875 1 96.88 68 ALA B O 1
ATOM 2454 N N . SER B 1 69 ? -3.234 4.824 6.68 1 95.25 69 SER B N 1
ATOM 2455 C CA . SER B 1 69 ? -2.738 3.455 6.75 1 95.25 69 SER B CA 1
ATOM 2456 C C . SER B 1 69 ? -1.355 3.4 7.391 1 95.25 69 SER B C 1
ATOM 2458 O O . SER B 1 69 ? -0.951 2.363 7.918 1 95.25 69 SER B O 1
ATOM 2460 N N . LEU B 1 70 ? -0.649 4.484 7.371 1 95.56 70 LEU B N 1
ATOM 2461 C CA . LEU B 1 70 ? 0.686 4.547 7.957 1 95.56 70 LEU B CA 1
ATOM 2462 C C . LEU B 1 70 ? 0.61 4.809 9.453 1 95.56 70 LEU B C 1
ATOM 2464 O O . LEU B 1 70 ? 1.634 4.805 10.141 1 95.56 70 LEU B O 1
ATOM 2468 N N . ASN B 1 71 ? -0.569 5.027 9.961 1 94.44 71 ASN B N 1
ATOM 2469 C CA . ASN B 1 71 ? -0.837 5.27 11.375 1 94.44 71 ASN B CA 1
ATOM 2470 C C . ASN B 1 71 ? -1.827 4.254 11.938 1 94.44 71 ASN B C 1
ATOM 2472 O O . ASN B 1 71 ? -2.852 4.633 12.508 1 94.44 71 ASN B O 1
ATOM 2476 N N . PRO B 1 72 ? -1.414 2.961 11.75 1 87.06 72 PRO B N 1
ATOM 2477 C CA . PRO B 1 72 ? -2.371 1.939 12.18 1 87.06 72 PRO B CA 1
ATOM 2478 C C . PRO B 1 72 ? -2.725 2.051 13.664 1 87.06 72 PRO B C 1
ATOM 2480 O O . PRO B 1 72 ? -1.835 2.201 14.508 1 87.06 72 PRO B O 1
ATOM 2483 N N . GLY B 1 73 ? -4.035 1.991 13.93 1 88 73 GLY B N 1
ATOM 2484 C CA . GLY B 1 73 ? -4.531 2.047 15.289 1 88 73 GLY B CA 1
ATOM 2485 C C . GLY B 1 73 ? -4.621 3.461 15.836 1 88 73 GLY B C 1
ATOM 2486 O O . GLY B 1 73 ? -5.211 3.688 16.891 1 88 73 GLY B O 1
ATOM 2487 N N . GLY B 1 74 ? -4.004 4.406 15.18 1 94.38 74 GLY B N 1
ATOM 2488 C CA . GLY B 1 74 ? -4.035 5.797 15.609 1 94.38 74 GLY B CA 1
ATOM 2489 C C . GLY B 1 74 ? -5.195 6.574 15.016 1 94.38 74 GLY B C 1
ATOM 2490 O O . GLY B 1 74 ? -6.016 6.016 14.281 1 94.38 74 GLY B O 1
ATOM 2491 N N . THR B 1 75 ? -5.25 7.762 15.383 1 96.75 75 THR B N 1
ATOM 2492 C CA . THR B 1 75 ? -6.25 8.68 14.844 1 96.75 75 THR B CA 1
ATOM 2493 C C . THR B 1 75 ? -5.652 9.547 13.742 1 96.75 75 THR B C 1
ATOM 2495 O O . THR B 1 75 ? -4.668 10.258 13.969 1 96.75 75 THR B O 1
ATOM 2498 N N . THR B 1 76 ? -6.223 9.422 12.602 1 98.25 76 THR B N 1
ATOM 2499 C CA . THR B 1 76 ? -5.902 10.336 11.516 1 98.25 76 THR B CA 1
ATOM 2500 C C . THR B 1 76 ? -7.137 11.125 11.086 1 98.25 76 THR B C 1
ATOM 2502 O O . THR B 1 76 ? -8.125 10.539 10.648 1 98.25 76 THR B O 1
ATOM 2505 N N . LEU B 1 77 ? -7.066 12.391 11.266 1 98.75 77 LEU B N 1
ATOM 2506 C CA . LEU B 1 77 ? -8.195 13.266 10.938 1 98.75 77 LEU B CA 1
ATOM 2507 C C . LEU B 1 77 ? -7.824 14.227 9.82 1 98.75 77 LEU B C 1
ATOM 2509 O O . LEU B 1 77 ? -6.762 14.852 9.852 1 98.75 77 LEU B O 1
ATOM 2513 N N . PHE B 1 78 ? -8.758 14.297 8.789 1 98.81 78 PHE B N 1
ATOM 2514 C CA . PHE B 1 78 ? -8.5 15.148 7.629 1 98.81 78 PHE B CA 1
ATOM 2515 C C . PHE B 1 78 ? -9.414 16.359 7.633 1 98.81 78 PHE B C 1
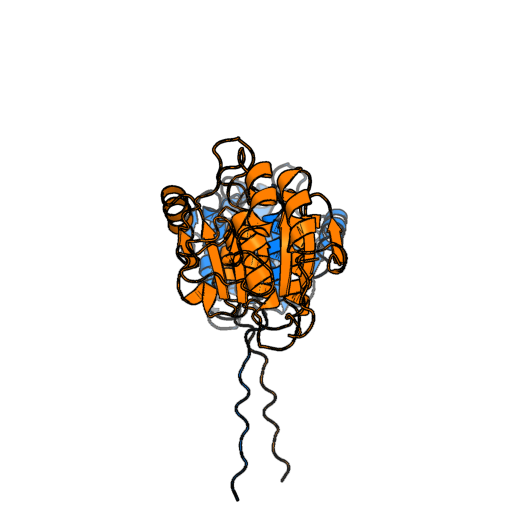ATOM 2517 O O . PHE B 1 78 ? -10.602 16.25 7.953 1 98.81 78 PHE B O 1
ATOM 2524 N N . LEU B 1 79 ? -8.828 17.484 7.316 1 98.75 79 LEU B N 1
ATOM 2525 C CA . LEU B 1 79 ? -9.578 18.734 7.176 1 98.75 79 LEU B CA 1
ATOM 2526 C C . LEU B 1 79 ? -9.516 19.25 5.742 1 98.75 79 LEU B C 1
ATOM 2528 O O . LEU B 1 79 ? -8.43 19.438 5.195 1 98.75 79 LEU B O 1
ATOM 2532 N N . GLU B 1 80 ? -10.672 19.438 5.137 1 98.38 80 GLU B N 1
ATOM 2533 C CA . GLU B 1 80 ? -10.773 19.828 3.732 1 98.38 80 GLU B CA 1
ATOM 2534 C C . GLU B 1 80 ? -11.75 20.984 3.547 1 98.38 80 GLU B C 1
ATOM 2536 O O . GLU B 1 80 ? -12.789 21.031 4.207 1 98.38 80 GLU B O 1
ATOM 2541 N N . GLU B 1 81 ? -11.406 21.875 2.607 1 97.44 81 GLU B N 1
ATOM 2542 C CA . GLU B 1 81 ? -12.156 23.125 2.461 1 97.44 81 GLU B CA 1
ATOM 2543 C C . GLU B 1 81 ? -13.406 22.922 1.603 1 97.44 81 GLU B C 1
ATOM 2545 O O . GLU B 1 81 ? -14.375 23.656 1.722 1 97.44 81 GLU B O 1
ATOM 2550 N N . ASP B 1 82 ? -13.414 22.016 0.715 1 96.94 82 ASP B N 1
ATOM 2551 C CA . ASP B 1 82 ? -14.492 21.812 -0.25 1 96.94 82 ASP B CA 1
ATOM 2552 C C . ASP B 1 82 ? -15.383 20.641 0.151 1 96.94 82 ASP B C 1
ATOM 2554 O O . ASP B 1 82 ? -14.977 19.484 0.052 1 96.94 82 ASP B O 1
ATOM 2558 N N . PRO B 1 83 ? -16.594 20.922 0.472 1 96.81 83 PRO B N 1
ATOM 2559 C CA . PRO B 1 83 ? -17.469 19.844 0.903 1 96.81 83 PRO B CA 1
ATOM 2560 C C . PRO B 1 83 ? -17.75 18.828 -0.207 1 96.81 83 PRO B C 1
ATOM 2562 O O . PRO B 1 83 ? -17.922 17.641 0.066 1 96.81 83 PRO B O 1
ATOM 2565 N N . LYS B 1 84 ? -17.797 19.312 -1.416 1 97.38 84 LYS B N 1
ATOM 2566 C CA . LYS B 1 84 ? -18.016 18.391 -2.529 1 97.38 84 LYS B CA 1
ATOM 2567 C C . LYS B 1 84 ? -16.844 17.438 -2.699 1 97.38 84 LYS B C 1
ATOM 2569 O O . LYS B 1 84 ? -17.031 16.266 -2.996 1 97.38 84 LYS B O 1
ATOM 2574 N N . TRP B 1 85 ? -15.727 18 -2.51 1 96.88 85 TRP B N 1
ATOM 2575 C CA . TRP B 1 85 ? -14.523 17.172 -2.609 1 96.88 85 TRP B CA 1
ATOM 2576 C C . TRP B 1 85 ? -14.477 16.141 -1.491 1 96.88 85 TRP B C 1
ATOM 2578 O O . TRP B 1 85 ? -14.102 14.992 -1.719 1 96.88 85 TRP B O 1
ATOM 2588 N N . VAL B 1 86 ? -14.844 16.5 -0.29 1 97.44 86 VAL B N 1
ATOM 2589 C CA . VAL B 1 86 ? -14.914 15.578 0.837 1 97.44 86 VAL B CA 1
ATOM 2590 C C . VAL B 1 86 ? -15.82 14.398 0.491 1 97.44 86 VAL B C 1
ATOM 2592 O O . VAL B 1 86 ? -15.445 13.242 0.687 1 97.44 86 VAL B O 1
ATOM 2595 N N . GLN B 1 87 ? -16.953 14.672 -0.031 1 96.88 87 GLN B N 1
ATOM 2596 C CA . GLN B 1 87 ? -17.906 13.633 -0.399 1 96.88 87 GLN B CA 1
ATOM 2597 C C . GLN B 1 87 ? -17.344 12.711 -1.47 1 96.88 87 GLN B C 1
ATOM 2599 O O . GLN B 1 87 ? -17.484 11.492 -1.392 1 96.88 87 GLN B O 1
ATOM 2604 N N . THR B 1 88 ? -16.703 13.305 -2.426 1 96.38 88 THR B N 1
ATOM 2605 C CA . THR B 1 88 ? -16.125 12.555 -3.531 1 96.38 88 THR B CA 1
ATOM 2606 C C . THR B 1 88 ? -15.078 11.562 -3.021 1 96.38 88 THR B C 1
ATOM 2608 O O . THR B 1 88 ? -15.102 10.383 -3.391 1 96.38 88 THR B O 1
ATOM 2611 N N . VAL B 1 89 ? -14.219 12.016 -2.188 1 95.44 89 VAL B N 1
ATOM 2612 C CA . VAL B 1 89 ? -13.133 11.172 -1.683 1 95.44 89 VAL B CA 1
ATOM 2613 C C . VAL B 1 89 ? -13.703 10.086 -0.773 1 95.44 89 VAL B C 1
ATOM 2615 O O . VAL B 1 89 ? -13.305 8.922 -0.856 1 95.44 89 VAL B O 1
ATOM 2618 N N . LEU B 1 90 ? -14.641 10.383 0.026 1 95.25 90 LEU B N 1
ATOM 2619 C CA . LEU B 1 90 ? -15.172 9.445 1.013 1 95.25 90 LEU B CA 1
ATOM 2620 C C . LEU B 1 90 ? -16.016 8.367 0.342 1 95.25 90 LEU B C 1
ATOM 2622 O O . LEU B 1 90 ? -16.234 7.301 0.913 1 95.25 90 LEU B O 1
ATOM 2626 N N . LYS B 1 91 ? -16.516 8.695 -0.781 1 93.19 91 LYS B N 1
ATOM 2627 C CA . LYS B 1 91 ? -17.219 7.668 -1.544 1 93.19 91 LYS B CA 1
ATOM 2628 C C . LYS B 1 91 ? -16.312 6.469 -1.819 1 93.19 91 LYS B C 1
ATOM 2630 O O . LYS B 1 91 ? -16.75 5.32 -1.748 1 93.19 91 LYS B O 1
ATOM 2635 N N . ASP B 1 92 ? -15.078 6.738 -2.074 1 87.94 92 ASP B N 1
ATOM 2636 C CA . ASP B 1 92 ? -14.125 5.688 -2.43 1 87.94 92 ASP B CA 1
ATOM 2637 C C . ASP B 1 92 ? -13.391 5.176 -1.193 1 87.94 92 ASP B C 1
ATOM 2639 O O . ASP B 1 92 ? -12.859 4.062 -1.199 1 87.94 92 ASP B O 1
ATOM 2643 N N . ALA B 1 93 ? -13.367 6.031 -0.234 1 92.44 93 ALA B N 1
ATOM 2644 C CA . ALA B 1 93 ? -12.695 5.676 1.011 1 92.44 93 ALA B CA 1
ATOM 2645 C C . ALA B 1 93 ? -13.531 6.07 2.223 1 92.44 93 ALA B C 1
ATOM 2647 O O . ALA B 1 93 ? -13.148 6.961 2.988 1 92.44 93 ALA B O 1
ATOM 2648 N N . PRO B 1 94 ? -14.508 5.309 2.492 1 92.81 94 PRO B N 1
ATOM 2649 C CA . PRO B 1 94 ? -15.477 5.707 3.512 1 92.81 94 PRO B CA 1
ATOM 2650 C C . PRO B 1 94 ? -14.93 5.582 4.93 1 92.81 94 PRO B C 1
ATOM 2652 O O . PRO B 1 94 ? -15.516 6.125 5.871 1 92.81 94 PRO B O 1
ATOM 2655 N N . SER B 1 95 ? -13.875 4.93 5.098 1 91.25 95 SER B N 1
ATOM 2656 C CA . SER B 1 95 ? -13.328 4.711 6.43 1 91.25 95 SER B CA 1
ATOM 2657 C C . SER B 1 95 ? -12.508 5.91 6.891 1 91.25 95 SER B C 1
ATOM 2659 O O . SER B 1 95 ? -12.141 6.004 8.062 1 91.25 95 SER B O 1
ATOM 2661 N N . LEU B 1 96 ? -12.227 6.793 6.016 1 97.12 96 LEU B N 1
ATOM 2662 C CA . LEU B 1 96 ? -11.453 7.969 6.383 1 97.12 96 LEU B CA 1
ATOM 2663 C C . LEU B 1 96 ? -12.281 8.93 7.219 1 97.12 96 LEU B C 1
ATOM 2665 O O . LEU B 1 96 ? -13.477 9.117 6.961 1 97.12 96 LEU B O 1
ATOM 2669 N N . ARG B 1 97 ? -11.648 9.531 8.203 1 97.44 97 ARG B N 1
ATOM 2670 C CA . ARG B 1 97 ? -12.281 10.562 9.016 1 97.44 97 ARG B CA 1
ATOM 2671 C C . ARG B 1 97 ? -11.93 11.953 8.492 1 97.44 97 ARG B C 1
ATOM 2673 O O . ARG B 1 97 ? -10.766 12.359 8.508 1 97.44 97 ARG B O 1
ATOM 2680 N N . ALA B 1 98 ? -12.977 12.656 8.031 1 98.31 98 ALA B N 1
ATOM 2681 C CA . ALA B 1 98 ? -12.727 13.953 7.414 1 98.31 98 ALA B CA 1
ATOM 2682 C C . ALA B 1 98 ? -13.82 14.953 7.781 1 98.31 98 ALA B C 1
ATOM 2684 O O . ALA B 1 98 ? -14.969 14.57 8.031 1 98.31 98 ALA B O 1
ATOM 2685 N N . HIS B 1 99 ? -13.445 16.172 7.863 1 97.88 99 HIS B N 1
ATOM 2686 C CA . HIS B 1 99 ? -14.367 17.281 8.094 1 97.88 99 HIS B CA 1
ATOM 2687 C C . HIS B 1 99 ? -14.125 18.406 7.105 1 97.88 99 HIS B C 1
ATOM 2689 O O . HIS B 1 99 ? -12.984 18.641 6.676 1 97.88 99 HIS B O 1
ATOM 2695 N N . THR B 1 100 ? -15.211 19.062 6.816 1 97.81 100 THR B N 1
ATOM 2696 C CA . THR B 1 100 ? -15.109 20.281 6.031 1 97.81 100 THR B CA 1
ATOM 2697 C C . THR B 1 100 ? -14.805 21.484 6.934 1 97.81 100 THR B C 1
ATOM 2699 O O . THR B 1 100 ? -15.414 21.625 7.996 1 97.81 100 THR B O 1
ATOM 2702 N N . VAL B 1 101 ? -13.883 22.281 6.488 1 97.31 101 VAL B N 1
ATOM 2703 C CA . VAL B 1 101 ? -13.516 23.484 7.223 1 97.31 101 VAL B CA 1
ATOM 2704 C C . VAL B 1 101 ? -13.75 24.719 6.348 1 97.31 101 VAL B C 1
ATOM 2706 O O . VAL B 1 101 ? -13.383 24.719 5.168 1 97.31 101 VAL B O 1
ATOM 2709 N N . ARG B 1 102 ? -14.367 25.672 6.938 1 95.19 102 ARG B N 1
ATOM 2710 C CA . ARG B 1 102 ? -14.57 26.953 6.246 1 95.19 102 ARG B CA 1
ATOM 2711 C C . ARG B 1 102 ? -13.492 27.953 6.629 1 95.19 102 ARG B C 1
ATOM 2713 O O . ARG B 1 102 ? -13.305 28.266 7.809 1 95.19 102 ARG B O 1
ATOM 2720 N N . TYR B 1 103 ? -12.875 28.453 5.629 1 97.5 103 TYR B N 1
ATOM 2721 C CA . TYR B 1 103 ? -11.828 29.453 5.836 1 97.5 103 TYR B CA 1
ATOM 2722 C C . TYR B 1 103 ? -12.336 30.844 5.52 1 97.5 103 TYR B C 1
ATOM 2724 O O . TYR B 1 103 ? -13.086 31.047 4.555 1 97.5 103 TYR B O 1
ATOM 2732 N N . ARG B 1 104 ? -11.852 31.797 6.293 1 96 104 ARG B N 1
ATOM 2733 C CA . ARG B 1 104 ? -12.266 33.188 6.094 1 96 104 ARG B CA 1
ATOM 2734 C C . ARG B 1 104 ? -11.188 33.969 5.359 1 96 104 ARG B C 1
ATOM 2736 O O . ARG B 1 104 ? -11.438 35.062 4.883 1 96 104 ARG B O 1
ATOM 2743 N N . THR B 1 105 ? -10.078 33.406 5.227 1 97.88 105 THR B N 1
ATOM 2744 C CA . THR B 1 105 ? -8.938 34.125 4.652 1 97.88 105 THR B CA 1
ATOM 2745 C C . THR B 1 105 ? -8.906 33.938 3.137 1 97.88 105 THR B C 1
ATOM 2747 O O . THR B 1 105 ? -9.508 33.031 2.592 1 97.88 105 THR B O 1
ATOM 2750 N N . ARG B 1 106 ? -8.289 34.906 2.508 1 98.12 106 ARG B N 1
ATOM 2751 C CA . ARG B 1 106 ? -7.949 34.844 1.088 1 98.12 106 ARG B CA 1
ATOM 2752 C C . ARG B 1 106 ? -6.465 35.125 0.87 1 98.12 106 ARG B C 1
ATOM 2754 O O . ARG B 1 106 ? -5.875 35.969 1.556 1 98.12 106 ARG B O 1
ATOM 2761 N N . LEU B 1 107 ? -5.945 34.469 -0.114 1 98.25 107 LEU B N 1
ATOM 2762 C CA . LEU B 1 107 ? -4.512 34.531 -0.366 1 98.25 107 LEU B CA 1
ATOM 2763 C C . LEU B 1 107 ? -4.082 35.969 -0.647 1 98.25 107 LEU B C 1
ATOM 2765 O O . LEU B 1 107 ? -3.02 36.406 -0.201 1 98.25 107 LEU B O 1
ATOM 2769 N N . ARG B 1 108 ? -4.875 36.688 -1.306 1 97.81 108 ARG B N 1
ATOM 2770 C CA . ARG B 1 108 ? -4.535 38.062 -1.689 1 97.81 108 ARG B CA 1
ATOM 2771 C C . ARG B 1 108 ? -4.391 38.938 -0.461 1 97.81 108 ARG B C 1
ATOM 2773 O O . ARG B 1 108 ? -3.76 40 -0.526 1 97.81 108 ARG B O 1
ATOM 2780 N N . ASP B 1 109 ? -4.945 38.562 0.641 1 98 109 ASP B N 1
ATOM 2781 C CA . ASP B 1 109 ? -4.93 39.375 1.848 1 98 109 ASP B CA 1
ATOM 2782 C C . ASP B 1 109 ? -3.777 38.969 2.768 1 98 109 ASP B C 1
ATOM 2784 O O . ASP B 1 109 ? -3.693 39.438 3.904 1 98 109 ASP B O 1
ATOM 2788 N N . ALA B 1 110 ? -2.9 38.156 2.336 1 98.25 110 ALA B N 1
ATOM 2789 C CA . ALA B 1 110 ? -1.875 37.531 3.178 1 98.25 110 ALA B CA 1
ATOM 2790 C C . ALA B 1 110 ? -1.019 38.594 3.859 1 98.25 110 ALA B C 1
ATOM 2792 O O . ALA B 1 110 ? -0.776 38.531 5.066 1 98.25 110 ALA B O 1
ATOM 2793 N N . ASP B 1 111 ? -0.583 39.562 3.064 1 97.31 111 ASP B N 1
ATOM 2794 C CA . ASP B 1 111 ? 0.287 40.594 3.619 1 97.31 111 ASP B CA 1
ATOM 2795 C C . ASP B 1 111 ? -0.446 41.406 4.668 1 97.31 111 ASP B C 1
ATOM 2797 O O . ASP B 1 111 ? 0.11 41.719 5.727 1 97.31 111 ASP B O 1
ATOM 2801 N N . GLN B 1 112 ? -1.618 41.75 4.348 1 97 112 GLN B N 1
ATOM 2802 C CA . GLN B 1 112 ? -2.418 42.531 5.277 1 97 112 GLN B CA 1
ATOM 2803 C C . GLN B 1 112 ? -2.697 41.75 6.559 1 97 112 GLN B C 1
ATOM 2805 O O . GLN B 1 112 ? -2.668 42.344 7.652 1 97 112 GLN B O 1
ATOM 2810 N N . LEU B 1 113 ? -3.01 40.5 6.453 1 97.38 113 LEU B N 1
ATOM 2811 C CA . LEU B 1 113 ? -3.283 39.656 7.609 1 97.38 113 LEU B CA 1
ATOM 2812 C C . LEU B 1 113 ? -2.057 39.562 8.508 1 97.38 113 LEU B C 1
ATOM 2814 O O . LEU B 1 113 ? -2.178 39.594 9.734 1 97.38 113 LEU B O 1
ATOM 2818 N N . LEU B 1 114 ? -0.921 39.469 7.945 1 95.44 114 LEU B N 1
ATOM 2819 C CA . LEU B 1 114 ? 0.329 39.344 8.688 1 95.44 114 LEU B CA 1
ATOM 2820 C C . LEU B 1 114 ? 0.62 40.625 9.469 1 95.44 114 LEU B C 1
ATOM 2822 O O . LEU B 1 114 ? 1.103 40.562 10.602 1 95.44 114 LEU B O 1
ATOM 2826 N N . LEU B 1 115 ? 0.303 41.656 8.875 1 92.44 115 LEU B N 1
ATOM 2827 C CA . LEU B 1 115 ? 0.53 42.969 9.516 1 92.44 115 LEU B CA 1
ATOM 2828 C C . LEU B 1 115 ? -0.471 43.188 10.641 1 92.44 115 LEU B C 1
ATOM 2830 O O . LEU B 1 115 ? -0.104 43.688 11.711 1 92.44 115 LEU B O 1
ATOM 2834 N N . SER B 1 116 ? -1.647 42.812 10.477 1 91.5 116 SER B N 1
ATOM 2835 C CA . SER B 1 116 ? -2.734 43.188 11.375 1 91.5 116 SER B CA 1
ATOM 2836 C C . SER B 1 116 ? -2.785 42.25 12.594 1 91.5 116 SER B C 1
ATOM 2838 O O . SER B 1 116 ? -3.281 42.656 13.648 1 91.5 116 SER B O 1
ATOM 2840 N N . TYR B 1 117 ? -2.242 41.062 12.453 1 92.88 117 TYR B N 1
ATOM 2841 C CA . TYR B 1 117 ? -2.426 40.156 13.562 1 92.88 117 TYR B CA 1
ATOM 2842 C C . TYR B 1 117 ? -1.699 40.625 14.812 1 92.88 117 TYR B C 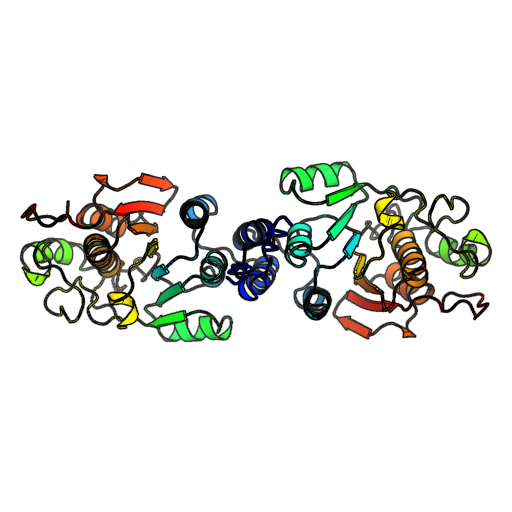1
ATOM 2844 O O . TYR B 1 117 ? -2.113 40.344 15.938 1 92.88 117 TYR B O 1
ATOM 2852 N N . ARG B 1 118 ? -0.661 41.406 14.664 1 87.69 118 ARG B N 1
ATOM 2853 C CA . ARG B 1 118 ? 0.16 41.875 15.766 1 87.69 118 ARG B CA 1
ATOM 2854 C C . ARG B 1 118 ? -0.603 42.906 16.609 1 87.69 118 ARG B C 1
ATOM 2856 O O . ARG B 1 118 ? -0.338 43.062 17.797 1 87.69 118 ARG B O 1
ATOM 2863 N N . SER B 1 119 ? -1.471 43.531 15.914 1 89.31 119 SER B N 1
ATOM 2864 C CA . SER B 1 119 ? -2.229 44.562 16.609 1 89.31 119 SER B CA 1
ATOM 2865 C C . SER B 1 119 ? -3.523 44 17.188 1 89.31 119 SER B C 1
ATOM 2867 O O . SER B 1 119 ? -4.262 44.719 17.859 1 89.31 119 SER B O 1
ATOM 2869 N N . GLU B 1 120 ? -3.844 42.844 16.875 1 91.44 120 GLU B N 1
ATOM 2870 C CA . GLU B 1 120 ? -5.039 42.188 17.406 1 91.44 120 GLU B CA 1
ATOM 2871 C C . GLU B 1 120 ? -4.699 41.312 18.625 1 91.44 120 GLU B C 1
ATOM 2873 O O . GLU B 1 120 ? -4.195 40.219 18.469 1 91.44 120 GLU B O 1
ATOM 2878 N N . PRO B 1 121 ? -5.07 41.719 19.844 1 90.31 121 PRO B N 1
ATOM 2879 C CA . PRO B 1 121 ? -4.684 41 21.062 1 90.31 121 PRO B CA 1
ATOM 2880 C C . PRO B 1 121 ? -5.133 39.562 21.047 1 90.31 121 PRO B C 1
ATOM 2882 O O . PRO B 1 121 ? -4.438 38.688 21.578 1 90.31 121 PRO B O 1
ATOM 2885 N N . ALA B 1 122 ? -6.18 39.312 20.406 1 92.44 122 ALA B N 1
ATOM 2886 C CA . ALA B 1 122 ? -6.723 37.938 20.359 1 92.44 122 ALA B CA 1
ATOM 2887 C C . ALA B 1 122 ? -5.867 37.031 19.469 1 92.44 122 ALA B C 1
ATOM 2889 O O . ALA B 1 122 ? -5.992 35.812 19.516 1 92.44 122 ALA B O 1
ATOM 2890 N N . CYS B 1 123 ? -4.973 37.656 18.703 1 94.31 123 CYS B N 1
ATOM 2891 C CA . CYS B 1 123 ? -4.16 36.906 17.766 1 94.31 123 CYS B CA 1
ATOM 2892 C C . CYS B 1 123 ? -2.729 36.75 18.266 1 94.31 123 CYS B C 1
ATOM 2894 O O . CYS B 1 123 ? -1.978 35.906 17.766 1 94.31 123 CYS B O 1
ATOM 2896 N N . GLY B 1 124 ? -2.402 37.5 19.281 1 89.69 124 GLY B N 1
ATOM 2897 C CA . GLY B 1 124 ? -1.032 37.5 19.766 1 89.69 124 GLY B CA 1
ATOM 2898 C C . GLY B 1 124 ? -0.685 36.281 20.578 1 89.69 124 GLY B C 1
ATOM 2899 O O . GLY B 1 124 ? -1.573 35.531 21.016 1 89.69 124 GLY B O 1
ATOM 2900 N N . PRO B 1 125 ? 0.583 36.062 20.859 1 86.31 125 PRO B N 1
ATOM 2901 C CA . PRO B 1 125 ? 1.049 34.844 21.531 1 86.31 125 PRO B CA 1
ATOM 2902 C C . PRO B 1 125 ? 0.455 34.688 22.922 1 86.31 125 PRO B C 1
ATOM 2904 O O . PRO B 1 125 ? 0.179 33.562 23.344 1 86.31 125 PRO B O 1
ATOM 2907 N N . GLU B 1 126 ? 0.24 35.719 23.578 1 81.31 126 GLU B N 1
ATOM 2908 C CA . GLU B 1 126 ? -0.255 35.656 24.953 1 81.31 126 GLU B CA 1
ATOM 2909 C C . GLU B 1 126 ? -1.749 35.344 24.984 1 81.31 126 GLU B C 1
ATOM 2911 O O . GLU B 1 126 ? -2.229 34.656 25.891 1 81.31 126 GLU B O 1
ATOM 2916 N N . GLY B 1 127 ? -2.449 35.781 24.031 1 80.19 127 GLY B N 1
ATOM 2917 C CA . GLY B 1 127 ? -3.895 35.594 24.031 1 80.19 127 GLY B CA 1
ATOM 2918 C C . GLY B 1 127 ? -4.375 34.625 22.984 1 80.19 127 GLY B C 1
ATOM 2919 O O . GLY B 1 127 ? -5.578 34.438 22.812 1 80.19 127 GLY B O 1
ATOM 2920 N N . ALA B 1 128 ? -3.467 33.938 22.5 1 84.62 128 ALA B N 1
ATOM 2921 C CA . ALA B 1 128 ? -3.828 33.125 21.344 1 84.62 128 ALA B CA 1
ATOM 2922 C C . ALA B 1 128 ? -4.668 31.922 21.766 1 84.62 128 ALA B C 1
ATOM 2924 O O . ALA B 1 128 ? -4.316 31.219 22.719 1 84.62 128 ALA B O 1
ATOM 2925 N N . HIS B 1 129 ? -5.797 31.797 21.156 1 92.25 129 HIS B N 1
ATOM 2926 C CA . HIS B 1 129 ? -6.695 30.656 21.266 1 92.25 129 HIS B CA 1
ATOM 2927 C C . HIS B 1 129 ? -7.512 30.484 19.984 1 92.25 129 HIS B C 1
ATOM 2929 O O . HIS B 1 129 ? -7.555 31.391 19.141 1 92.25 129 HIS B O 1
ATOM 2935 N N . LEU B 1 130 ? -8.078 29.344 19.828 1 96.38 130 LEU B N 1
ATOM 2936 C CA . LEU B 1 130 ? -8.727 29.078 18.547 1 96.38 130 LEU B CA 1
ATOM 2937 C C . LEU B 1 130 ? -10.242 29.031 18.703 1 96.38 130 LEU B C 1
ATOM 2939 O O . LEU B 1 130 ? -10.969 29.781 18.047 1 96.38 130 LEU B O 1
ATOM 2943 N N . ARG B 1 131 ? -10.664 28.266 19.625 1 94.75 131 ARG B N 1
ATOM 2944 C CA . ARG B 1 131 ? -12.094 28.031 19.781 1 94.75 131 ARG B CA 1
ATOM 2945 C C . ARG B 1 131 ? -12.836 29.344 20.016 1 94.75 131 ARG B C 1
ATOM 2947 O O . ARG B 1 131 ? -12.516 30.078 20.938 1 94.75 131 ARG B O 1
ATOM 2954 N N . ASP B 1 132 ? -13.719 29.688 19.094 1 94.12 132 ASP B N 1
ATOM 2955 C CA . ASP B 1 132 ? -14.633 30.812 19.188 1 94.12 132 ASP B CA 1
ATOM 2956 C C . ASP B 1 132 ? -13.883 32.125 19.062 1 94.12 132 ASP B C 1
ATOM 2958 O O . ASP B 1 132 ? -14.414 33.188 19.391 1 94.12 132 ASP B O 1
ATOM 2962 N N . ASN B 1 133 ? -12.648 32.094 18.656 1 96.12 133 ASN B N 1
ATOM 2963 C CA . ASN B 1 133 ? -11.875 33.312 18.453 1 96.12 133 ASN B CA 1
ATOM 2964 C C . ASN B 1 133 ? -12.219 34 17.125 1 96.12 133 ASN B C 1
ATOM 2966 O O . ASN B 1 133 ? -11.414 33.969 16.188 1 96.12 133 ASN B O 1
ATOM 2970 N N . VAL B 1 134 ? -13.273 34.719 17.125 1 94.88 134 VAL B N 1
ATOM 2971 C CA . VAL B 1 134 ? -13.766 35.344 15.906 1 94.88 134 VAL B CA 1
ATOM 2972 C C . VAL B 1 134 ? -13 36.625 15.648 1 94.88 134 VAL B C 1
ATOM 2974 O O . VAL B 1 134 ? -12.93 37.094 14.508 1 94.88 134 VAL B O 1
ATOM 2977 N N . GLU B 1 135 ? -12.383 37.156 16.656 1 94.56 135 GLU B N 1
ATOM 2978 C CA . GLU B 1 135 ? -11.68 38.438 16.547 1 94.56 135 GLU B CA 1
ATOM 2979 C C . GLU B 1 135 ? -10.398 38.281 15.734 1 94.56 135 GLU B C 1
ATOM 2981 O O . GLU B 1 135 ? -9.992 39.219 15.031 1 94.56 135 GLU B O 1
ATOM 2986 N N . CYS B 1 136 ? -9.82 37.125 15.836 1 96.31 136 CYS B N 1
ATOM 2987 C CA . CYS B 1 136 ? -8.602 36.875 15.086 1 96.31 136 CYS B CA 1
ATOM 2988 C C . CYS B 1 136 ? -8.914 36.188 13.75 1 96.31 136 CYS B C 1
ATOM 2990 O O . CYS B 1 136 ? -9.25 35.031 13.703 1 96.31 136 CYS B O 1
ATOM 2992 N N . GLU B 1 137 ? -8.672 36.812 12.672 1 95.81 137 GLU B N 1
ATOM 2993 C CA . GLU B 1 137 ? -9.016 36.344 11.336 1 95.81 137 GLU B CA 1
ATOM 2994 C C . GLU B 1 137 ? -8.188 35.094 10.969 1 95.81 137 GLU B C 1
ATOM 2996 O O . GLU B 1 137 ? -8.617 34.281 10.156 1 95.81 137 GLU B O 1
ATOM 3001 N N . LEU B 1 138 ? -7.082 34.969 11.586 1 97.62 138 LEU B N 1
ATOM 3002 C CA . LEU B 1 138 ? -6.191 33.875 11.273 1 97.62 138 LEU B CA 1
ATOM 3003 C C . LEU B 1 138 ? -6.586 32.625 12.047 1 97.62 138 LEU B C 1
ATOM 3005 O O . LEU B 1 138 ? -6.148 31.516 11.719 1 97.62 138 LEU B O 1
ATOM 3009 N N . ALA B 1 139 ? -7.383 32.781 13.078 1 97.88 139 ALA B N 1
ATOM 3010 C CA . ALA B 1 139 ? -7.75 31.656 13.93 1 97.88 139 ALA B CA 1
ATOM 3011 C C . ALA B 1 139 ? -8.859 30.828 13.289 1 97.88 139 ALA B C 1
ATOM 3013 O O . ALA B 1 139 ? -9.906 31.359 12.922 1 97.88 139 ALA B O 1
ATOM 3014 N N . LEU B 1 140 ? -8.594 29.547 13.086 1 98.31 140 LEU B N 1
ATOM 3015 C CA . LEU B 1 140 ? -9.688 28.656 12.734 1 98.31 140 LEU B CA 1
ATOM 3016 C C . LEU B 1 140 ? -10.594 28.406 13.938 1 98.31 140 LEU B C 1
ATOM 3018 O O . LEU B 1 140 ? -10.344 27.484 14.711 1 98.31 140 LEU B O 1
ATOM 3022 N N . HIS B 1 141 ? -11.625 29.141 14.023 1 96.31 141 HIS B N 1
ATOM 3023 C CA . HIS B 1 141 ? -12.43 29.219 15.234 1 96.31 141 HIS B CA 1
ATOM 3024 C C . HIS B 1 141 ? -13.609 28.266 15.188 1 96.31 141 HIS B C 1
ATOM 3026 O O . HIS B 1 141 ? -14.328 28.109 16.172 1 96.31 141 HIS B O 1
ATOM 3032 N N . ASN B 1 142 ? -13.797 27.609 14.078 1 94.38 142 ASN B N 1
ATOM 3033 C CA . ASN B 1 142 ? -15 26.812 13.867 1 94.38 142 ASN B CA 1
ATOM 3034 C C . ASN B 1 142 ? -14.656 25.359 13.523 1 94.38 142 ASN B C 1
ATOM 3036 O O . ASN B 1 142 ? -15.312 24.75 12.672 1 94.38 142 ASN B O 1
ATOM 3040 N N . LEU B 1 143 ? -13.664 24.828 14.039 1 97.44 143 LEU B N 1
ATOM 3041 C CA . LEU B 1 143 ? -13.312 23.422 13.828 1 97.44 143 LEU B CA 1
ATOM 3042 C C . LEU B 1 143 ? -14.141 22.516 14.727 1 97.44 143 LEU B C 1
ATOM 3044 O O . LEU B 1 143 ? -14.719 22.969 15.711 1 97.44 143 LEU B O 1
ATOM 3048 N N . PRO B 1 144 ? -14.281 21.281 14.328 1 96 144 PRO B N 1
ATOM 3049 C CA . PRO B 1 144 ? -14.93 20.328 15.25 1 96 144 PRO B CA 1
ATOM 3050 C C . PRO B 1 144 ? -14.234 20.266 16.609 1 96 144 PRO B C 1
ATOM 3052 O O . PRO B 1 144 ? -13.008 20.359 16.688 1 96 144 PRO B O 1
ATOM 3055 N N . ASP B 1 145 ? -14.984 19.922 17.672 1 96.44 145 ASP B N 1
ATOM 3056 C CA . ASP B 1 145 ? -14.469 19.875 19.031 1 96.44 145 ASP B CA 1
ATOM 3057 C C . ASP B 1 145 ? -13.273 18.938 19.141 1 96.44 145 ASP B C 1
ATOM 3059 O O . ASP B 1 145 ? -12.32 19.219 19.875 1 96.44 145 ASP B O 1
ATOM 3063 N N . GLN B 1 146 ? -13.344 17.938 18.438 1 96.81 146 GLN B N 1
ATOM 3064 C CA . GLN B 1 146 ? -12.289 16.938 18.5 1 96.81 146 GLN B CA 1
ATOM 3065 C C . GLN B 1 146 ? -10.938 17.547 18.125 1 96.81 146 GLN B C 1
ATOM 3067 O O . GLN B 1 146 ? -9.906 17.141 18.688 1 96.81 146 GLN B O 1
ATOM 3072 N N . VAL B 1 147 ? -10.945 18.469 17.234 1 98 147 VAL B N 1
ATOM 3073 C CA . VAL B 1 147 ? -9.688 19.062 16.797 1 98 147 VAL B CA 1
ATOM 3074 C C . VAL B 1 147 ? -9.07 19.891 17.922 1 98 147 VAL B C 1
ATOM 3076 O O . VAL B 1 147 ? -7.852 19.859 18.125 1 98 147 VAL B O 1
ATOM 3079 N N . TYR B 1 148 ? -9.906 20.547 18.656 1 96.88 148 TYR B N 1
ATOM 3080 C CA . TYR B 1 148 ? -9.414 21.375 19.75 1 96.88 148 TYR B CA 1
ATOM 3081 C C . TYR B 1 148 ? -8.992 20.531 20.938 1 96.88 148 TYR B C 1
ATOM 3083 O O . TYR B 1 148 ? -8.078 20.906 21.688 1 96.88 148 TYR B O 1
ATOM 3091 N N . GLU B 1 149 ? -9.625 19.438 21.141 1 95.44 149 GLU B N 1
ATOM 3092 C CA . GLU B 1 149 ? -9.5 18.656 22.375 1 95.44 149 GLU B CA 1
ATOM 3093 C C . GLU B 1 149 ? -8.391 17.609 22.266 1 95.44 149 GLU B C 1
ATOM 3095 O O . GLU B 1 149 ? -7.918 17.094 23.281 1 95.44 149 GLU B O 1
ATOM 3100 N N . THR B 1 150 ? -8.047 17.312 21.094 1 96.56 150 THR B N 1
ATOM 3101 C CA . THR B 1 150 ? -7.02 16.297 20.875 1 96.56 150 THR B CA 1
ATOM 3102 C C . THR B 1 150 ? -5.629 16.922 20.859 1 96.56 150 THR B C 1
ATOM 3104 O O . THR B 1 150 ? -5.422 17.984 20.266 1 96.56 150 THR B O 1
ATOM 3107 N N . GLU B 1 151 ? -4.754 16.312 21.609 1 96.56 151 GLU B N 1
ATOM 3108 C CA . GLU B 1 151 ? -3.346 16.672 21.469 1 96.56 151 GLU B CA 1
ATOM 3109 C C . GLU B 1 151 ? -2.697 15.938 20.297 1 96.56 151 GLU B C 1
ATOM 3111 O O . GLU B 1 151 ? -2.5 14.719 20.359 1 96.56 151 GLU B O 1
ATOM 3116 N N . TRP B 1 152 ? -2.305 16.656 19.344 1 98.19 152 TRP B N 1
ATOM 3117 C CA . TRP B 1 152 ? -1.81 16.047 18.109 1 98.19 152 TRP B CA 1
ATOM 3118 C C . TRP B 1 152 ? -0.306 15.812 18.188 1 98.19 152 TRP B C 1
ATOM 3120 O O . TRP B 1 152 ? 0.456 16.703 18.562 1 98.19 152 TRP B O 1
ATOM 3130 N N . ASP B 1 153 ? 0.052 14.641 17.859 1 98.31 153 ASP B N 1
ATOM 3131 C CA . ASP B 1 153 ? 1.469 14.297 17.766 1 98.31 153 ASP B CA 1
ATOM 3132 C C . ASP B 1 153 ? 2.092 14.852 16.484 1 98.31 153 ASP B C 1
ATOM 3134 O O . ASP B 1 153 ? 3.229 15.328 16.5 1 98.31 153 ASP B O 1
ATOM 3138 N N . LEU B 1 154 ? 1.349 14.758 15.398 1 98.75 154 LEU B N 1
ATOM 3139 C CA . LEU B 1 154 ? 1.755 15.203 14.07 1 98.75 154 LEU B CA 1
ATOM 3140 C C . LEU B 1 154 ? 0.664 16.047 13.422 1 98.75 154 LEU B C 1
ATOM 3142 O O . LEU B 1 154 ? -0.524 15.742 13.555 1 98.75 154 LEU B O 1
ATOM 3146 N N . VAL B 1 155 ? 1.104 17 12.68 1 98.88 155 VAL B N 1
ATOM 3147 C CA . VAL B 1 155 ? 0.196 17.812 11.875 1 98.88 155 VAL B CA 1
ATOM 3148 C C . VAL B 1 155 ? 0.801 18.047 10.492 1 98.88 155 VAL B C 1
ATOM 3150 O O . VAL B 1 155 ? 1.938 18.5 10.367 1 98.88 155 VAL B O 1
ATOM 3153 N N . MET B 1 156 ? 0.057 17.656 9.477 1 98.88 156 MET B N 1
ATOM 3154 C CA . MET B 1 156 ? 0.427 17.938 8.094 1 98.88 156 MET B CA 1
ATOM 3155 C C . MET B 1 156 ? -0.417 19.062 7.52 1 98.88 156 MET B C 1
ATOM 3157 O O . MET B 1 156 ? -1.646 18.969 7.492 1 98.88 156 MET B O 1
ATOM 3161 N N . ILE B 1 157 ? 0.266 20.062 7.098 1 98.88 157 ILE B N 1
ATOM 3162 C CA . ILE B 1 157 ? -0.421 21.156 6.426 1 98.88 157 ILE B CA 1
ATOM 3163 C C . ILE B 1 157 ? -0.167 21.094 4.922 1 98.88 157 ILE B C 1
ATOM 3165 O O . ILE B 1 157 ? 0.866 21.562 4.438 1 98.88 157 ILE B O 1
ATOM 3169 N N . ASP B 1 158 ? -1.086 20.562 4.191 1 98.31 158 ASP B N 1
ATOM 3170 C CA . ASP B 1 158 ? -0.99 20.391 2.746 1 98.31 158 ASP B CA 1
ATOM 3171 C C . ASP B 1 158 ? -2.172 21.047 2.035 1 98.31 158 ASP B C 1
ATOM 3173 O O . ASP B 1 158 ? -2.287 20.969 0.811 1 98.31 158 ASP B O 1
ATOM 3177 N N . ALA B 1 159 ? -3.09 21.562 2.742 1 97.31 159 ALA B N 1
ATOM 3178 C CA . ALA B 1 159 ? -4.246 22.359 2.332 1 97.31 159 ALA B CA 1
ATOM 3179 C C . ALA B 1 159 ? -4.547 23.453 3.35 1 97.31 159 ALA B C 1
ATOM 3181 O O . ALA B 1 159 ? -3.969 23.469 4.438 1 97.31 159 ALA B O 1
ATOM 3182 N N . PRO B 1 160 ? -5.426 24.375 3.004 1 97.94 160 PRO B N 1
ATOM 3183 C CA . PRO B 1 160 ? -6.254 24.484 1.801 1 97.94 160 PRO B CA 1
ATOM 3184 C C . PRO B 1 160 ? -5.465 24.953 0.584 1 97.94 160 PRO B C 1
ATOM 3186 O O . PRO B 1 160 ? -4.238 25.078 0.65 1 97.94 160 PRO B O 1
ATOM 3189 N N . ARG B 1 161 ? -6.219 25.203 -0.561 1 94.75 161 ARG B N 1
ATOM 3190 C CA . ARG B 1 161 ? -5.598 25.734 -1.772 1 94.75 161 ARG B CA 1
ATOM 3191 C C . ARG B 1 161 ? -5.012 27.125 -1.53 1 94.75 161 ARG B C 1
ATOM 3193 O O . ARG B 1 161 ? -5.582 27.922 -0.782 1 94.75 161 ARG B O 1
ATOM 3200 N N . GLY B 1 162 ? -3.92 27.312 -2.18 1 92.56 162 GLY B N 1
ATOM 3201 C CA . GLY B 1 162 ? -3.236 28.578 -1.974 1 92.56 162 GLY B CA 1
ATOM 3202 C C . GLY B 1 162 ? -2.43 29.016 -3.178 1 92.56 162 GLY B C 1
ATOM 3203 O O . GLY B 1 162 ? -1.339 29.578 -3.031 1 92.56 162 GLY B O 1
ATOM 3204 N N . TYR B 1 163 ? -3.014 28.781 -4.398 1 91.56 163 TYR B N 1
ATOM 3205 C CA . TYR B 1 163 ? -2.188 29.062 -5.566 1 91.56 163 TYR B CA 1
ATOM 3206 C C . TYR B 1 163 ? -2.857 30.094 -6.473 1 91.56 163 TYR B C 1
ATOM 3208 O O . TYR B 1 163 ? -2.348 30.391 -7.551 1 91.56 163 TYR B O 1
ATOM 3216 N N . PHE B 1 164 ? -4.047 30.594 -6.078 1 94.75 164 PHE B N 1
ATOM 3217 C CA . PHE B 1 164 ? -4.68 31.719 -6.766 1 94.75 164 PHE B CA 1
ATOM 3218 C C . PHE B 1 164 ? -5.25 32.719 -5.766 1 94.75 164 PHE B C 1
ATOM 3220 O O . PHE B 1 164 ? -5.543 32.344 -4.621 1 94.75 164 PHE B O 1
ATOM 3227 N N . PRO B 1 165 ? -5.465 33.875 -6.109 1 96.56 165 PRO B N 1
ATOM 3228 C CA . PRO B 1 165 ? -5.719 34.969 -5.188 1 96.56 165 PRO B CA 1
ATOM 3229 C C . PRO B 1 165 ? -6.957 34.75 -4.32 1 96.56 165 PRO B C 1
ATOM 3231 O O . PRO B 1 165 ? -6.977 35.156 -3.15 1 96.56 165 PRO B O 1
ATOM 3234 N N . ASP B 1 166 ? -7.992 34.125 -4.855 1 97 166 ASP B N 1
ATOM 3235 C CA . ASP B 1 166 ? -9.25 33.969 -4.125 1 97 166 ASP B CA 1
ATOM 3236 C C . ASP B 1 166 ? -9.258 32.688 -3.297 1 97 166 ASP B C 1
ATOM 3238 O O . ASP B 1 166 ? -10.195 32.438 -2.541 1 97 166 ASP B O 1
ATOM 3242 N N . ALA B 1 167 ? -8.188 31.984 -3.367 1 97.44 167 ALA B N 1
ATOM 3243 C CA . ALA B 1 167 ? -8.062 30.797 -2.523 1 97.44 167 ALA B CA 1
ATOM 3244 C C . ALA B 1 167 ? -7.895 31.172 -1.057 1 97.44 167 ALA B C 1
ATOM 3246 O O . ALA B 1 167 ? -7.414 32.281 -0.747 1 97.44 167 ALA B O 1
ATOM 3247 N N . PRO B 1 168 ? -8.273 30.297 -0.188 1 97.88 168 PRO B N 1
ATOM 3248 C CA . PRO B 1 168 ? -8.141 30.594 1.239 1 97.88 168 PRO B CA 1
ATOM 3249 C C . PRO B 1 168 ? -6.695 30.844 1.663 1 97.88 168 PRO B C 1
ATOM 3251 O O . PRO B 1 168 ? -6.434 31.719 2.49 1 97.88 168 PRO B O 1
ATOM 3254 N N . GLY B 1 169 ? -5.777 30.078 1.039 1 98.12 169 GLY B N 1
ATOM 3255 C CA . GLY B 1 169 ? -4.398 30.125 1.505 1 98.12 169 GLY B CA 1
ATOM 3256 C C . GLY B 1 169 ? -4.18 29.375 2.805 1 98.12 169 GLY B C 1
ATOM 3257 O O . GLY B 1 169 ? -5.133 29.125 3.549 1 98.12 169 GLY B O 1
ATOM 3258 N N . ARG B 1 170 ? -2.961 29.109 3.139 1 98.44 170 ARG B N 1
ATOM 3259 C CA . ARG B 1 170 ? -2.689 28.25 4.289 1 98.44 170 ARG B CA 1
ATOM 3260 C C . ARG B 1 170 ? -2.387 29.078 5.531 1 98.44 170 ARG B C 1
ATOM 3262 O O . ARG B 1 170 ? -1.946 28.547 6.551 1 98.44 170 ARG B O 1
ATOM 3269 N N . MET B 1 171 ? -2.635 30.406 5.461 1 98.5 171 MET B N 1
ATOM 3270 C CA . MET B 1 171 ? -2.299 31.297 6.559 1 98.5 171 MET B CA 1
ATOM 3271 C C . MET B 1 171 ? -2.988 30.859 7.852 1 98.5 171 MET B C 1
ATOM 3273 O O . MET B 1 171 ? -2.336 30.703 8.883 1 98.5 171 MET B O 1
ATOM 3277 N N . ALA B 1 172 ? -4.254 30.641 7.758 1 98.44 172 ALA B N 1
ATOM 3278 C CA . ALA B 1 172 ? -5.039 30.297 8.938 1 98.44 172 ALA B CA 1
ATOM 3279 C C . ALA B 1 172 ? -4.633 28.922 9.484 1 98.44 172 ALA B C 1
ATOM 3281 O O . ALA B 1 172 ? -4.594 28.719 10.703 1 98.44 172 ALA B O 1
ATOM 3282 N N . ALA B 1 173 ? -4.371 28 8.586 1 98.75 173 ALA B N 1
ATOM 3283 C CA . ALA B 1 173 ? -3.93 26.672 9.016 1 98.75 173 ALA B CA 1
ATOM 3284 C C . ALA B 1 173 ? -2.605 26.75 9.766 1 98.75 173 ALA B C 1
ATOM 3286 O O . ALA B 1 173 ? -2.465 26.172 10.852 1 98.75 173 ALA B O 1
ATOM 3287 N N . VAL B 1 174 ? -1.677 27.469 9.219 1 98.75 174 VAL B N 1
ATOM 3288 C CA . VAL B 1 174 ? -0.354 27.594 9.82 1 98.75 174 VAL B CA 1
ATOM 3289 C C . VAL B 1 174 ? -0.475 28.25 11.195 1 98.75 174 VAL B C 1
ATOM 3291 O O . VAL B 1 174 ? 0.074 27.75 12.18 1 98.75 174 VAL B O 1
ATOM 3294 N N . TYR B 1 175 ? -1.186 29.344 11.297 1 98.12 175 TYR B N 1
ATOM 3295 C CA . TYR B 1 175 ? -1.395 30.047 12.555 1 98.12 175 TYR B CA 1
ATOM 3296 C C . TYR B 1 175 ? -2.039 29.125 13.594 1 98.12 175 TYR B C 1
ATOM 3298 O O . TYR B 1 175 ? -1.565 29.031 14.727 1 98.12 175 TYR B O 1
ATOM 3306 N N . SER B 1 176 ? -3.084 28.5 13.195 1 98.31 176 SER B N 1
ATOM 3307 C CA . SER B 1 176 ? -3.854 27.688 14.125 1 98.31 176 SER B CA 1
ATOM 3308 C C . SER B 1 176 ? -3.031 26.5 14.641 1 98.31 176 SER B C 1
ATOM 3310 O O . SER B 1 176 ? -3.115 26.156 15.82 1 98.31 176 SER B O 1
ATOM 3312 N N . VAL B 1 177 ? -2.248 25.938 13.781 1 98.5 177 VAL B N 1
ATOM 3313 C CA . VAL B 1 177 ? -1.396 24.812 14.188 1 98.5 177 VAL B CA 1
ATOM 3314 C C . VAL B 1 177 ? -0.341 25.312 15.18 1 98.5 177 VAL B C 1
ATOM 3316 O O . VAL B 1 177 ? -0.014 24.625 16.141 1 98.5 177 VAL B O 1
ATOM 3319 N N . ALA B 1 178 ? 0.21 26.484 14.93 1 97.44 178 ALA B N 1
ATOM 3320 C CA . ALA B 1 178 ? 1.174 27.062 15.867 1 97.44 178 ALA B CA 1
ATOM 3321 C C . ALA B 1 178 ? 0.563 27.234 17.25 1 97.44 178 ALA B C 1
ATOM 3323 O O . ALA B 1 178 ? 1.195 26.906 18.266 1 97.44 178 ALA B O 1
ATOM 3324 N N . VAL B 1 179 ? -0.629 27.719 17.281 1 96.19 179 VAL B N 1
ATOM 3325 C CA . VAL B 1 179 ? -1.331 27.938 18.531 1 96.19 179 VAL B CA 1
ATOM 3326 C C . VAL B 1 179 ? -1.605 26.594 19.219 1 96.19 179 VAL B C 1
ATOM 3328 O O . VAL B 1 179 ? -1.361 26.453 20.422 1 96.19 179 VAL B O 1
ATOM 3331 N N . MET B 1 180 ? -2.059 25.625 18.453 1 96.25 180 MET B N 1
ATOM 3332 C CA . MET B 1 180 ? -2.379 24.312 19 1 96.25 180 MET B CA 1
ATOM 3333 C C . MET B 1 180 ? -1.129 23.641 19.547 1 96.25 180 MET B C 1
ATOM 3335 O O . MET B 1 180 ? -1.158 23.062 20.641 1 96.25 180 MET B O 1
ATOM 3339 N N . ALA B 1 181 ? -0.073 23.703 18.812 1 96.81 181 ALA B N 1
ATOM 3340 C CA . ALA B 1 181 ? 1.166 23.031 19.203 1 96.81 181 ALA B CA 1
ATOM 3341 C C . ALA B 1 181 ? 1.707 23.625 20.516 1 96.81 181 ALA B C 1
ATOM 3343 O O . ALA B 1 181 ? 2.117 22.891 21.406 1 96.81 181 ALA B O 1
ATOM 3344 N N . ARG B 1 182 ? 1.692 24.875 20.656 1 93.94 182 ARG B N 1
ATOM 3345 C CA . ARG B 1 182 ? 2.203 25.547 21.844 1 93.94 182 ARG B CA 1
ATOM 3346 C C . ARG B 1 182 ? 1.252 25.359 23.031 1 93.94 182 ARG B C 1
ATOM 3348 O O . ARG B 1 182 ? 1.652 25.516 24.188 1 93.94 182 ARG B O 1
ATOM 3355 N N . GLY B 1 183 ? 0.015 25.109 22.719 1 92.38 183 GLY B N 1
ATOM 3356 C CA . GLY B 1 183 ? -0.994 24.922 23.734 1 92.38 183 GLY B CA 1
ATOM 3357 C C . GLY B 1 183 ? -1.038 23.5 24.281 1 92.38 183 GLY B C 1
ATOM 3358 O O . GLY B 1 183 ? -1.838 23.188 25.172 1 92.38 183 GLY B O 1
ATOM 3359 N N . ARG B 1 184 ? -0.22 22.672 23.75 1 93.25 184 ARG B N 1
ATOM 3360 C CA . ARG B 1 184 ? -0.163 21.281 24.219 1 93.25 184 ARG B CA 1
ATOM 3361 C C . ARG B 1 184 ? 0.148 21.219 25.703 1 93.25 184 ARG B C 1
ATOM 3363 O O . ARG B 1 184 ? 1.021 21.953 26.203 1 93.25 184 ARG B O 1
ATOM 3370 N N . LYS B 1 185 ? -0.554 20.359 26.391 1 89.81 185 LYS B N 1
ATOM 3371 C CA . LYS B 1 185 ? -0.373 20.219 27.828 1 89.81 185 LYS B CA 1
ATOM 3372 C C . LYS B 1 185 ? 0.563 19.047 28.156 1 89.81 185 LYS B C 1
ATOM 3374 O O . LYS B 1 185 ? 1.296 19.094 29.141 1 89.81 185 LYS B O 1
ATOM 3379 N N . GLY B 1 186 ? 0.437 18.031 27.297 1 86.69 186 GLY B N 1
ATOM 3380 C CA . GLY B 1 186 ? 1.268 16.859 27.531 1 86.69 186 GLY B CA 1
ATOM 3381 C C . GLY B 1 186 ? 2.725 17.078 27.172 1 86.69 186 GLY B C 1
ATOM 3382 O O . GLY B 1 186 ? 3.07 18.094 26.562 1 86.69 186 GLY B O 1
ATOM 3383 N N . SER B 1 187 ? 3.545 16.172 27.547 1 88.19 187 SER B N 1
ATOM 3384 C CA . SER B 1 187 ? 4.973 16.234 27.266 1 88.19 187 SER B CA 1
ATOM 3385 C C . SER B 1 187 ? 5.258 15.945 25.797 1 88.19 187 SER B C 1
ATOM 3387 O O . SER B 1 187 ? 4.441 15.32 25.109 1 88.19 187 SER B O 1
ATOM 3389 N N . GLY B 1 188 ? 6.363 16.547 25.328 1 93.06 188 GLY B N 1
ATOM 3390 C CA . GLY B 1 188 ? 6.809 16.25 23.984 1 93.06 188 GLY B CA 1
ATOM 3391 C C . GLY B 1 188 ? 6.52 17.375 23 1 93.06 188 GLY B C 1
ATOM 3392 O O . GLY B 1 188 ? 5.887 18.359 23.344 1 93.06 188 GLY B O 1
ATOM 3393 N N . VAL B 1 189 ? 6.934 17.156 21.859 1 97.31 189 VAL B N 1
ATOM 3394 C CA . VAL B 1 189 ? 6.781 18.156 20.812 1 97.31 189 VAL B CA 1
ATOM 3395 C C . VAL B 1 189 ? 5.652 17.766 19.875 1 97.31 189 VAL B C 1
ATOM 3397 O O . VAL B 1 189 ? 5.23 16.609 19.844 1 97.31 189 VAL B O 1
ATOM 3400 N N . THR B 1 190 ? 5.113 18.719 19.234 1 98.5 190 THR B N 1
ATOM 3401 C CA . THR B 1 190 ? 4.254 18.469 18.094 1 98.5 190 THR B CA 1
ATOM 3402 C C . THR B 1 190 ? 5.055 18.547 16.797 1 98.5 190 THR B C 1
ATOM 3404 O O . THR B 1 190 ? 5.727 19.547 16.531 1 98.5 190 THR B O 1
ATOM 3407 N N . HIS B 1 191 ? 5.039 17.516 16.016 1 98.81 191 HIS B N 1
ATOM 3408 C CA . HIS B 1 191 ? 5.664 17.516 14.695 1 98.81 191 HIS B CA 1
ATOM 3409 C C . HIS B 1 191 ? 4.758 18.172 13.664 1 98.81 191 HIS B C 1
ATOM 3411 O O . HIS B 1 191 ? 3.637 17.719 13.43 1 98.81 191 HIS B O 1
ATOM 3417 N N . VAL B 1 192 ? 5.266 19.234 13.055 1 98.94 192 VAL B N 1
ATOM 3418 C CA . VAL B 1 192 ? 4.48 19.969 12.062 1 98.94 192 VAL B CA 1
ATOM 3419 C C . VAL B 1 192 ? 5.176 19.906 10.703 1 98.94 192 VAL B C 1
ATOM 3421 O O . VAL B 1 192 ? 6.359 20.234 10.594 1 98.94 192 VAL B O 1
ATOM 3424 N N . PHE B 1 193 ? 4.43 19.469 9.711 1 98.94 193 PHE B N 1
ATOM 3425 C CA . PHE B 1 193 ? 4.906 19.422 8.336 1 98.94 193 PHE B CA 1
ATOM 3426 C C . PHE B 1 193 ? 4.145 20.422 7.465 1 98.94 193 PHE B C 1
ATOM 3428 O O . PHE B 1 193 ? 2.916 20.391 7.41 1 98.94 193 PHE B O 1
ATOM 3435 N N . LEU B 1 194 ? 4.887 21.281 6.836 1 98.88 194 LEU B N 1
ATOM 3436 C CA . LEU B 1 194 ? 4.273 22.25 5.945 1 98.88 194 LEU B CA 1
ATOM 3437 C C . LEU B 1 194 ? 4.723 22.031 4.504 1 98.88 194 LEU B C 1
ATOM 3439 O O . LEU B 1 194 ? 5.918 22.094 4.207 1 98.88 194 LEU B O 1
ATOM 3443 N N . HIS B 1 195 ? 3.781 21.766 3.65 1 98.62 195 HIS B N 1
ATOM 3444 C CA . HIS B 1 195 ? 4.07 21.562 2.234 1 98.62 195 HIS B CA 1
ATOM 3445 C C . HIS B 1 195 ? 3.938 22.859 1.45 1 98.62 195 HIS B C 1
ATOM 3447 O O . HIS B 1 195 ? 3.312 23.812 1.92 1 98.62 195 HIS B O 1
ATOM 3453 N N . ASP B 1 196 ? 4.645 22.953 0.255 1 98 196 ASP B N 1
ATOM 3454 C CA . ASP B 1 196 ? 4.637 24.062 -0.698 1 98 196 ASP B CA 1
ATOM 3455 C C . ASP B 1 196 ? 5.359 25.281 -0.13 1 98 196 ASP B C 1
ATOM 3457 O O . ASP B 1 196 ? 4.918 26.422 -0.32 1 98 196 ASP B O 1
ATOM 3461 N N . VAL B 1 197 ? 6.449 25.016 0.531 1 97.81 197 VAL B N 1
ATOM 3462 C CA . VAL B 1 197 ? 7.227 26.094 1.121 1 97.81 197 VAL B CA 1
ATOM 3463 C C . VAL B 1 197 ? 8.008 26.828 0.03 1 97.81 197 VAL B C 1
ATOM 3465 O O . VAL B 1 197 ? 8.695 27.812 0.305 1 97.81 197 VAL B O 1
ATOM 3468 N N . ASP B 1 198 ? 7.867 26.359 -1.172 1 96.56 198 ASP B N 1
ATOM 3469 C CA . ASP B 1 198 ? 8.398 27.109 -2.312 1 96.56 198 ASP B CA 1
ATOM 3470 C C . ASP B 1 198 ? 7.543 28.328 -2.621 1 96.56 198 ASP B C 1
ATOM 3472 O O . ASP B 1 198 ? 7.98 29.234 -3.332 1 96.56 198 ASP B O 1
ATOM 3476 N N . ARG B 1 199 ? 6.398 28.375 -2.086 1 97.25 199 ARG B N 1
ATOM 3477 C CA . ARG B 1 199 ? 5.523 29.531 -2.217 1 97.25 199 ARG B CA 1
ATOM 3478 C C . ARG B 1 199 ? 5.824 30.578 -1.137 1 97.25 199 ARG B C 1
ATOM 3480 O O . ARG B 1 199 ? 6.078 30.219 0.017 1 97.25 199 ARG B O 1
ATOM 3487 N N . ARG B 1 200 ? 5.758 31.734 -1.47 1 97.06 200 ARG B N 1
ATOM 3488 C CA . ARG B 1 200 ? 6.18 32.844 -0.602 1 97.06 200 ARG B CA 1
ATOM 3489 C C . ARG B 1 200 ? 5.34 32.875 0.669 1 97.06 200 ARG B C 1
ATOM 3491 O O . ARG B 1 200 ? 5.879 32.969 1.772 1 97.06 200 ARG B O 1
ATOM 3498 N N . VAL B 1 201 ? 4.078 32.781 0.498 1 97.94 201 VAL B N 1
ATOM 3499 C CA . VAL B 1 201 ? 3.184 32.969 1.636 1 97.94 201 VAL B CA 1
ATOM 3500 C C . VAL B 1 201 ? 3.402 31.844 2.656 1 97.94 201 VAL B C 1
ATOM 3502 O O . VAL B 1 201 ? 3.535 32.094 3.854 1 97.94 201 VAL B O 1
ATOM 3505 N N . GLU B 1 202 ? 3.447 30.609 2.191 1 98.19 202 GLU B N 1
ATOM 3506 C CA . GLU B 1 202 ? 3.697 29.484 3.086 1 98.19 202 GLU B CA 1
ATOM 3507 C C . GLU B 1 202 ? 5.008 29.656 3.848 1 98.19 202 GLU B C 1
ATOM 3509 O O . GLU B 1 202 ? 5.059 29.438 5.062 1 98.19 202 GLU B O 1
ATOM 3514 N N . LYS B 1 203 ? 5.957 30.109 3.17 1 97.62 203 LYS B N 1
ATOM 3515 C CA . LYS B 1 203 ? 7.273 30.281 3.785 1 97.62 203 LYS B CA 1
ATOM 3516 C C . LYS B 1 203 ? 7.246 31.391 4.84 1 97.62 203 LYS B C 1
ATOM 3518 O O . LYS B 1 203 ? 7.73 31.188 5.961 1 97.62 203 LYS B O 1
ATOM 3523 N N . VAL B 1 204 ? 6.746 32.5 4.504 1 98 204 VAL B N 1
ATOM 3524 C CA . VAL B 1 204 ? 6.711 33.688 5.391 1 98 204 VAL B CA 1
ATOM 3525 C C . VAL B 1 204 ? 5.895 33.344 6.637 1 98 204 VAL B C 1
ATOM 3527 O O . VAL B 1 204 ? 6.305 33.688 7.758 1 98 204 VAL B O 1
ATOM 3530 N N . TYR B 1 205 ? 4.805 32.75 6.477 1 98.31 205 TYR B N 1
ATOM 3531 C CA . TYR B 1 205 ? 3.947 32.406 7.613 1 98.31 205 TYR B CA 1
ATOM 3532 C C . TYR B 1 205 ? 4.586 31.328 8.484 1 98.31 205 TYR B C 1
ATOM 3534 O O . TYR B 1 205 ? 4.422 31.344 9.711 1 98.31 205 TYR B O 1
ATOM 3542 N N . ALA B 1 206 ? 5.281 30.406 7.836 1 98.5 206 ALA B N 1
ATOM 3543 C CA . ALA B 1 206 ? 6.02 29.406 8.617 1 98.5 206 ALA B CA 1
ATOM 3544 C C . ALA B 1 206 ? 7.062 30.078 9.508 1 98.5 206 ALA B C 1
ATOM 3546 O O . ALA B 1 206 ? 7.18 29.734 10.688 1 98.5 206 ALA B O 1
ATOM 3547 N N . GLU B 1 207 ? 7.727 30.953 8.961 1 97.5 207 GLU B N 1
ATOM 3548 C CA . GLU B 1 207 ? 8.773 31.641 9.711 1 97.5 207 GLU B CA 1
ATOM 3549 C C . GLU B 1 207 ? 8.188 32.5 10.82 1 97.5 207 GLU B C 1
ATOM 3551 O O . GLU B 1 207 ? 8.773 32.625 11.891 1 97.5 207 GLU B O 1
ATOM 3556 N N . GLU B 1 208 ? 7.078 33.094 10.562 1 96.94 208 GLU B N 1
ATOM 3557 C CA . GLU B 1 208 ? 6.438 33.969 11.531 1 96.94 208 GLU B CA 1
ATOM 3558 C C . GLU B 1 208 ? 5.836 33.188 12.688 1 96.94 208 GLU B C 1
ATOM 3560 O O . GLU B 1 208 ? 5.941 33.594 13.852 1 96.94 208 GLU B O 1
ATOM 3565 N N . PHE B 1 209 ? 5.215 32.031 12.391 1 97.38 209 PHE B N 1
ATOM 3566 C CA . PHE B 1 209 ? 4.379 31.422 13.414 1 97.38 209 PHE B CA 1
ATOM 3567 C C . PHE B 1 209 ? 4.988 30.109 13.883 1 97.38 209 PHE B C 1
ATOM 3569 O O . PHE B 1 209 ? 4.812 29.703 15.039 1 97.38 209 PHE B O 1
ATOM 3576 N N . LEU B 1 210 ? 5.621 29.344 13.016 1 97.81 210 LEU B N 1
ATOM 3577 C CA . LEU B 1 210 ? 6.227 28.078 13.406 1 97.81 210 LEU B CA 1
ATOM 3578 C C . LEU B 1 210 ? 7.668 28.281 13.867 1 97.81 210 LEU B C 1
ATOM 3580 O O . LEU B 1 210 ? 8.203 27.469 14.617 1 97.81 210 LEU B O 1
ATOM 3584 N N . CYS B 1 211 ? 8.383 29.297 13.438 1 97.06 211 CYS B N 1
ATOM 3585 C CA . CYS B 1 211 ? 9.68 29.781 13.906 1 97.06 211 CYS B CA 1
ATOM 3586 C C . CYS B 1 211 ? 10.812 28.922 13.352 1 97.06 211 CYS B C 1
ATOM 3588 O O . CYS B 1 211 ? 10.836 27.703 13.57 1 97.06 211 CYS B O 1
ATOM 3590 N N . ARG B 1 212 ? 11.766 29.469 12.797 1 97 212 ARG B N 1
ATOM 3591 C CA . ARG B 1 212 ? 12.906 28.812 12.164 1 97 212 ARG B CA 1
ATOM 3592 C C . ARG B 1 212 ? 13.688 27.984 13.172 1 97 212 ARG B C 1
ATOM 3594 O O . ARG B 1 212 ? 14.234 26.922 12.836 1 97 212 ARG B O 1
ATOM 3601 N N . LYS B 1 213 ? 13.711 28.406 14.359 1 96.5 213 LYS B N 1
ATOM 3602 C CA . LYS B 1 213 ? 14.477 27.703 15.391 1 96.5 213 LYS B CA 1
ATOM 3603 C C . LYS B 1 213 ? 13.922 26.297 15.633 1 96.5 213 LYS B C 1
ATOM 3605 O O . LYS B 1 213 ? 14.617 25.438 16.172 1 96.5 213 LYS B O 1
ATOM 3610 N N . TYR B 1 214 ? 12.727 26.031 15.25 1 97.81 214 TYR B N 1
ATOM 3611 C CA . TYR B 1 214 ? 12.117 24.734 15.469 1 97.81 214 TYR B CA 1
ATOM 3612 C C . TYR B 1 214 ? 12.156 23.891 14.203 1 97.81 214 TYR B C 1
ATOM 3614 O O . TYR B 1 214 ? 11.664 22.75 14.188 1 97.81 214 TYR B O 1
ATOM 3622 N N . LEU B 1 215 ? 12.711 24.5 13.086 1 98.44 215 LEU B N 1
ATOM 3623 C CA . LEU B 1 215 ? 12.859 23.75 11.836 1 98.44 215 LEU B CA 1
ATOM 3624 C C . LEU B 1 215 ? 13.922 22.672 11.969 1 98.44 215 LEU B C 1
ATOM 3626 O O . LEU B 1 215 ? 15.086 22.969 12.25 1 98.44 215 LEU B O 1
ATOM 3630 N N . VAL B 1 216 ? 13.57 21.469 11.727 1 97.69 216 VAL B N 1
ATOM 3631 C CA . VAL B 1 216 ? 14.477 20.344 11.938 1 97.69 216 VAL B CA 1
ATOM 3632 C C . VAL B 1 216 ? 15.016 19.859 10.586 1 97.69 216 VAL B C 1
ATOM 3634 O O . VAL B 1 216 ? 16.156 19.422 10.492 1 97.69 216 VAL B O 1
ATOM 3637 N N . ARG B 1 217 ? 14.148 19.844 9.617 1 95.5 217 ARG B N 1
ATOM 3638 C CA . ARG B 1 217 ? 14.523 19.297 8.32 1 95.5 217 ARG B CA 1
ATOM 3639 C C . ARG B 1 217 ? 13.633 19.844 7.211 1 95.5 217 ARG B C 1
ATOM 3641 O O . ARG B 1 217 ? 12.492 20.25 7.461 1 95.5 217 ARG B O 1
ATOM 3648 N N . GLY B 1 218 ? 14.211 19.969 6.066 1 95.06 218 GLY B N 1
ATOM 3649 C CA . GLY B 1 218 ? 13.477 20.312 4.863 1 95.06 218 GLY B CA 1
ATOM 3650 C C . GLY B 1 218 ? 13.938 19.547 3.641 1 95.06 218 GLY B C 1
ATOM 3651 O O . GLY B 1 218 ? 15.141 19.312 3.467 1 95.06 218 GLY B O 1
ATOM 3652 N N . VAL B 1 219 ? 13.039 19.078 2.924 1 97.81 219 VAL B N 1
ATOM 3653 C CA . VAL B 1 219 ? 13.344 18.422 1.661 1 97.81 219 VAL B CA 1
ATOM 3654 C C . VAL B 1 219 ? 12.32 18.828 0.602 1 97.81 219 VAL B C 1
ATOM 3656 O O . VAL B 1 219 ? 11.109 18.797 0.849 1 97.81 219 VAL B O 1
ATOM 3659 N N . GLY B 1 220 ? 12.852 19.25 -0.56 1 97.62 220 GLY B N 1
ATOM 3660 C CA . GLY B 1 220 ? 11.93 19.734 -1.582 1 97.62 220 GLY B CA 1
ATOM 3661 C C . GLY B 1 220 ? 11.07 20.891 -1.112 1 97.62 220 GLY B C 1
ATOM 3662 O O . GLY B 1 220 ? 11.586 21.906 -0.651 1 97.62 220 GLY B O 1
ATOM 3663 N N . ARG B 1 221 ? 9.734 20.625 -1.137 1 98.19 221 ARG B N 1
ATOM 3664 C CA . ARG B 1 221 ? 8.797 21.688 -0.767 1 98.19 221 ARG B CA 1
ATOM 3665 C C . ARG B 1 221 ? 8.219 21.438 0.622 1 98.19 221 ARG B C 1
ATOM 3667 O O . ARG B 1 221 ? 7.176 22 0.974 1 98.19 221 ARG B O 1
ATOM 3674 N N . LEU B 1 222 ? 8.859 20.562 1.347 1 98.75 222 LEU B N 1
ATOM 3675 C CA . LEU B 1 222 ? 8.328 20.203 2.658 1 98.75 222 LEU B CA 1
ATOM 3676 C C . LEU B 1 222 ? 9.289 20.609 3.766 1 98.75 222 LEU B C 1
ATOM 3678 O O . LEU B 1 222 ? 10.484 20.297 3.701 1 98.75 222 LEU B O 1
ATOM 3682 N N . TRP B 1 223 ? 8.75 21.328 4.777 1 98.88 223 TRP B N 1
ATOM 3683 C CA . TRP B 1 223 ? 9.5 21.641 5.992 1 98.88 223 TRP B CA 1
ATOM 3684 C C . TRP B 1 223 ? 8.906 20.906 7.195 1 98.88 223 TRP B C 1
ATOM 3686 O O . TRP B 1 223 ? 7.688 20.766 7.305 1 98.88 223 TRP B O 1
ATOM 3696 N N . HIS B 1 224 ? 9.758 20.406 8.047 1 98.88 224 HIS B N 1
ATOM 3697 C CA . HIS B 1 224 ? 9.398 19.719 9.281 1 98.88 224 HIS B CA 1
ATOM 3698 C C . HIS B 1 224 ? 9.844 20.5 10.508 1 98.88 224 HIS B C 1
ATOM 3700 O O . HIS B 1 224 ? 11.031 20.797 10.664 1 98.88 224 HIS B O 1
ATOM 3706 N N . PHE B 1 225 ? 8.875 20.875 11.398 1 98.75 225 PHE B N 1
ATOM 3707 C CA . PHE B 1 225 ? 9.133 21.594 12.641 1 98.75 225 PHE B CA 1
ATOM 3708 C C . PHE B 1 225 ? 8.82 20.719 13.852 1 98.75 225 PHE B C 1
ATOM 3710 O O . PHE B 1 225 ? 7.902 19.906 13.812 1 98.75 225 PHE B O 1
ATOM 3717 N N . GLN B 1 226 ? 9.562 20.875 14.875 1 98.56 226 GLN B N 1
ATOM 3718 C CA . GLN B 1 226 ? 9.242 20.359 16.203 1 98.56 22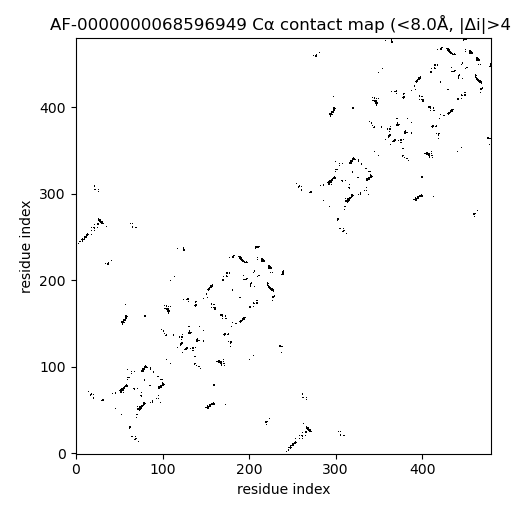6 GLN B CA 1
ATOM 3719 C C . GLN B 1 226 ? 8.938 21.484 17.172 1 98.56 226 GLN B C 1
ATOM 3721 O O . GLN B 1 226 ? 9.844 22.156 17.672 1 98.56 226 GLN B O 1
ATOM 3726 N N . ILE B 1 227 ? 7.684 21.625 17.5 1 97.5 227 ILE B N 1
ATOM 3727 C CA . ILE B 1 227 ? 7.25 22.766 18.312 1 97.5 227 ILE B CA 1
ATOM 3728 C C . ILE B 1 227 ? 6.984 22.328 19.734 1 97.5 227 ILE B C 1
ATOM 3730 O O . ILE B 1 227 ? 6.102 21.5 19.984 1 97.5 227 ILE B O 1
ATOM 3734 N N . PRO B 1 228 ? 7.688 22.844 20.672 1 95.56 228 PRO B N 1
ATOM 3735 C CA . PRO B 1 228 ? 7.422 22.516 22.078 1 95.56 228 PRO B CA 1
ATOM 3736 C C . PRO B 1 228 ? 6.219 23.266 22.641 1 95.56 228 PRO B C 1
ATOM 3738 O O . PRO B 1 228 ? 5.809 24.297 22.094 1 95.56 228 PRO B O 1
ATOM 3741 N N . PRO B 1 229 ? 5.664 22.672 23.672 1 92.62 229 PRO B N 1
ATOM 3742 C CA . PRO B 1 229 ? 4.637 23.469 24.359 1 92.62 229 PRO B CA 1
ATOM 3743 C C . PRO B 1 229 ? 5.184 24.75 24.969 1 92.62 229 PRO B C 1
ATOM 3745 O O . PRO B 1 229 ? 6.367 24.828 25.281 1 92.62 229 PRO B O 1
ATOM 3748 N N . SER B 1 230 ? 4.344 25.766 24.734 1 81.06 230 SER B N 1
ATOM 3749 C CA . SER B 1 230 ? 4.781 27.047 25.281 1 81.06 230 SER B CA 1
ATOM 3750 C C . SER B 1 230 ? 4.969 26.969 26.797 1 81.06 230 SER B C 1
ATOM 3752 O O . SER B 1 230 ? 4.137 26.406 27.5 1 81.06 230 SER B O 1
ATOM 3754 N N . ASN B 1 231 ? 6.199 27.031 27.125 1 62.12 231 ASN B N 1
ATOM 3755 C CA . ASN B 1 231 ? 6.445 27.281 28.547 1 62.12 231 ASN B CA 1
ATOM 3756 C C . ASN B 1 231 ? 6.121 28.719 28.922 1 62.12 231 ASN B C 1
ATOM 3758 O O . ASN B 1 231 ? 6.336 29.641 28.141 1 62.12 231 ASN B O 1
ATOM 3762 N N . ASP B 1 232 ? 4.918 29.047 29.719 1 51.31 232 ASP B N 1
ATOM 3763 C CA . ASP B 1 232 ? 4.254 30.219 30.266 1 51.31 232 ASP B CA 1
ATOM 3764 C C . ASP B 1 232 ? 5.039 31.484 29.953 1 51.31 232 ASP B C 1
ATOM 3766 O O . ASP B 1 232 ? 4.52 32.594 30.109 1 51.31 232 ASP B O 1
ATOM 3770 N N . SER B 1 233 ? 6.348 31.531 30.266 1 46.25 233 SER B N 1
ATOM 3771 C CA . SER B 1 233 ? 6.828 32.75 30.938 1 46.25 233 SER B CA 1
ATOM 3772 C C . SER B 1 233 ? 7.113 33.844 29.938 1 46.25 233 SER B C 1
ATOM 3774 O O . SER B 1 233 ? 7.395 34.969 30.312 1 46.25 233 SER B O 1
ATOM 3776 N N . HIS B 1 234 ? 7.434 33.531 28.594 1 50.41 234 HIS B N 1
ATOM 3777 C CA . HIS B 1 234 ? 8.039 34.75 28.047 1 50.41 234 HIS B CA 1
ATOM 3778 C C . HIS B 1 234 ? 7.027 35.562 27.25 1 50.41 234 HIS B C 1
ATOM 3780 O O . HIS B 1 234 ? 6.305 35 26.422 1 50.41 234 HIS B O 1
ATOM 3786 N N . THR B 1 235 ? 6.469 36.688 27.781 1 54.34 235 THR B N 1
ATOM 3787 C CA . THR B 1 235 ? 5.652 37.781 27.312 1 54.34 235 THR B CA 1
ATOM 3788 C C . THR B 1 235 ? 6.172 38.312 25.969 1 54.34 235 THR B C 1
ATOM 3790 O O . THR B 1 235 ? 7.035 39.188 25.938 1 54.34 235 THR B O 1
ATOM 3793 N N . SER B 1 236 ? 6.363 37.406 24.906 1 62.84 236 SER B N 1
ATOM 3794 C CA . SER B 1 236 ? 6.898 38 23.688 1 62.84 236 SER B CA 1
ATOM 3795 C C . SER B 1 236 ? 5.781 38.5 22.766 1 62.84 236 SER B C 1
ATOM 3797 O O . SER B 1 236 ? 4.66 37.969 22.828 1 62.84 236 SER B O 1
ATOM 3799 N N . GLN B 1 237 ? 6.062 39.688 22.109 1 67.06 237 GLN B N 1
ATOM 3800 C CA . GLN B 1 237 ? 5.188 40.312 21.141 1 67.06 237 GLN B CA 1
ATOM 3801 C C . GLN B 1 237 ? 5.078 39.5 19.875 1 67.06 237 GLN B C 1
ATOM 3803 O O . GLN B 1 237 ? 4.145 39.688 19.078 1 67.06 237 GLN B O 1
ATOM 3808 N N . SER B 1 238 ? 5.969 38.562 19.734 1 82.5 238 SER B N 1
ATOM 3809 C CA . SER B 1 238 ? 5.961 37.75 18.516 1 82.5 238 SER B CA 1
ATOM 3810 C C . SER B 1 238 ? 6.027 36.281 18.812 1 82.5 238 SER B C 1
ATOM 3812 O O . SER B 1 238 ? 6.375 35.875 19.922 1 82.5 238 SER B O 1
ATOM 3814 N N . PHE B 1 239 ? 5.609 35.531 17.875 1 89.94 239 PHE B N 1
ATOM 3815 C CA . PHE B 1 239 ? 5.621 34.062 18.047 1 89.94 239 PHE B CA 1
ATOM 3816 C C . PHE B 1 239 ? 7.051 33.531 18.078 1 89.94 239 PHE B C 1
ATOM 3818 O O . PHE B 1 239 ? 7.34 32.562 18.75 1 89.94 239 PHE B O 1
ATOM 3825 N N . CYS B 1 240 ? 7.871 34.281 17.328 1 90.88 240 CYS B N 1
ATOM 3826 C CA . CYS B 1 240 ? 9.234 33.781 17.219 1 90.88 240 CYS B CA 1
ATOM 3827 C C . CYS B 1 240 ? 10.234 34.781 17.797 1 90.88 240 CYS B C 1
ATOM 3829 O O . CYS B 1 240 ? 10.016 36 17.734 1 90.88 240 CYS B O 1
#

Nearest PDB structures (foldseek):
  3m33-assembly1_A  TM=6.237E-01  e=6.928E-02  Deinococcus radiodurans
  6yxx-assembly1_E4  TM=4.781E-01  e=1.231E-02  Trypanosoma brucei brucei
  2yqz-assembly2_B  TM=5.170E-01  e=7.874E-02  Thermus thermophilus HB8
  8tbu-assembly2_G  TM=5.216E-01  e=1.700E+00  Homo sapiens
  4qg6-assembly1_C  TM=4.704E-01  e=5.734E+00  Homo sapiens

Radius of gyration: 28.82 Å; Cα contacts (8 Å, |Δi|>4): 939; chains: 2; bounding box: 38×90×76 Å

Sequence (480 aa):
MPKAQARVQEDYNPTTIQLKAILHYATSRIVPQQSLAEIKISFDVLKSMGRPCNFLVFGLGHDSLMWASLNPGGTTLFLEEDPKWVQTVLKDAPSLRAHTVRYRTRLRDADQLLLSYRSEPACGPEGAHLRDNVECELALHNLPDQVYETEWDLVMIDAPRGYFPDAPGRMAAVYSVAVMARGRKGSGVTHVFLHDVDRRVEKVYAEEFLCRKYLVRGVGRLWHFQIPPSNDSHTSQSFCMPKAQARVQEDYNPTTIQLKAILHYATSRIVPQQSLAEIKISFDVLKSMGRPCNFLVFGLGHDSLMWASLNPGGTTLFLEEDPKWVQTVLKDAPSLRAHTVRYRTRLRDADQLLLSYRSEPACGPEGAHLRDNVECELALHNLPDQVYETEWDLVMIDAPRGYFPDAPGRMAAVYSVAVMARGRKGSGVTHVFLHDVDRRVEKVYAEEFLCRKYLVRGVGRLWHFQIPPSNDSHTSQSFC

Foldseek 3Di:
DDDPPPPPPVDCPLPPLLVVLCVLVVPDPDDDPDDPVQVVVVLVVLVVVVAQFFEEEADDDDCQSVVCNSRPPHDYEYEEADPVVVVVRCVVVVPHHYDHAHADAWLQCLVVLVVCLLVQPCLFPQNDDAAPSPSRNLHRNDDPPCVQPDQGQEYEYPDDDRDDGRTRHCSSVLSHVLNSQQQDDDDFWRKYKYFQCVDDSSVVSCCFRLNPVQFDDDDDRMTIGTHHHDDPPDPDSGND/DDDPPPPPPPPPPQDPLLVVLCVLVVPDPDDDPDDPVQVVVVLVVLVVVVAQFFEEEADDDDCQSVVCSSRPPHDYEYEEADPVVVVVRCVVVVPHHYDHAHADAWLQCLVVLVVCLLVQPCLFPQNDDAAPSPSRNLHRNDDDPCVQPDQGQEYEYPDDDRDDGRTRHCSSVLSHVLNSQQQDDDDFWRKYKYFQCVDDSSVVSCCFRLNPVQFDDDDDRMTIGTHHHDDPDDPDSGND